Protein 1YKS (pdb70)

Nearest PDB structures (foldseek):
  1yks-assembly1_A  TM=1.002E+00  e=5.772E-90  Yellow fever virus
  5ffm-assembly1_A  TM=1.000E+00  e=1.198E-77  Yellow fever virus 17D
  7wd4-assembly1_A  TM=9.423E-01  e=6.019E-50  Ilheus virus
  2v6i-assembly1_A  TM=9.329E-01  e=1.476E-49  Kokobera virus
  7oj4-assembly1_A  TM=9.243E-01  e=2.155E-46  Tick-borne encephalitis virus

Radius of gyration: 22.58 Å; Cα contacts (8 Å, |Δi|>4): 886; chains: 1; bounding box: 54×51×56 Å

InterPro domains:
  IPR000069 Envelope glycoprotein M, flavivirus [PF01004] (212-285)
  IPR000208 RNA-directed RNA polymerase, fingers/palm subdomains, flavivirus [PF00972] (2758-3210)
  IPR000336 Flavivirus/Alphavirus glycoprotein, immunoglobulin-like domain superfamily [G3DSA:2.60.40.350] (578-683)
  IPR000404 Flavivirus non-structural protein NS4A [PF01350] (2111-2254)
  IPR000487 Non-structural protein NS2B, flavivirus [PF01002] (1358-1484)
  IPR000487 Non-structural protein NS2B, flavivirus [PS51527] (1355-1484)
  IPR000752 Flavivirus non-structural protein NS2A [PF01005] (1139-1323)
  IPR001122 Capsid protein C, flavivirus [PF01003] (5-118)
  IPR001157 Non-structural protein NS1, flavivirus [PF00948] (780-1133)
  IPR001528 Flavivirus non-structural protein NS4B [PF01349] (2257-2500)
  IPR001650 Helicase, C-terminal domain-like [PS51194] (1820-1997)
  IPR001650 Helicase, C-terminal domain-like [SM00490] (1858-1953)
  IPR001850 Non-structural protein NS3, peptidase S7, flavivirus [PF00949] (1503-1655)
  IPR001850 Non-structural protein NS3, peptidase S7, flavivirus [PS51528] (1485-1665)
  IPR002535 Flavivirus polyprotein propeptide [PF01570] (126-209)
  IPR002877 Ribosomal RNA methyltransferase, FtsJ domain [PF01728] (2561-2730)
  IPR007094 RNA-directed RNA polymerase, catalytic domain [PS50507] (3035-3187)
  IPR009003 Peptidase S1, PA clan [SSF50494] (1497-1656)
  IPR011492 Non-structural protein NS3-like, DEAD-box helicase, flavivirus [PF07652] (1673-1818)
  IPR011998 Envelope glycoprotein E, central and dimerisation domain, flavivirus [PF00869] (287-579)

GO terms:
  GO:0019031 viral envelope (C, IMP)
  GO:0044167 host cell endoplasmic reticulum membrane (C, EXP)
  GO:0055036 virion membrane (C, EXP)
  GO:0017111 ribonucleoside triphosphate phosphatase activity (F, EXP)
  GO:0034062 5'-3' RNA polymerase activity (F, EXP)
  GO:0039502 symbiont-mediated suppression of host type I interferon-mediated signaling pathway (P, IDA)
  GO:0004482 mRNA 5'-cap (guanine-N7-)-methyltransferase activity (F, IDA)
  GO:0004483 methyltransferase cap1 activity (F, IDA)
  GO:0140533 symbiont-mediated suppression of host RNAi-mediated antiviral immune response (P, IDA)
  GO:0046762 viral budding from endoplasmic reticulum membrane (P, IDA)
  GO:0046813 receptor-mediated virion attachment to host cell (P, IDA)

Secondary structure (DSSP, 8-state):
--TTSTT-EEEE-PPTTSSIIIIIHHHHHHHHHHTT--EEEEESSHHHHHHHHHHTTTS-EEEESS-------SS--EEEEEHHHHHHHHTSSS-----SEEEETTTT--SHHHHHHHHHHHHHHHTTS-EEEEE-SS-TT---SS---SS-EEEEE----SS--SSS-HHHHH--S-EEEE-S-HHHHHHHHHHHHHTT--EEE--SSS-----SEEEESSSTT--TT---SEEEE--EEEEEEEETTTTEEEEEEEEEPPHHHHHHHHTTSS--TT---EEEEE-SPP----TTBHHHHHHHHHHTTS--GGG---PPSTTHHHHSSS-TTTT---HHHHHHHHHHHHTT---HHHHHHHHHTT--TT--GGGS-S-GGG--B-TTSPBPEEE-TTS-EEE---SSEEGGGSSSHHHHHHHHHHHTTT-

Foldseek 3Di:
DCLWAFLAEAEAQDQPLPCCLLPVVLVVLVVCLVVLAQEEEEEAAPQVLVVNVVSNVVQQEAEDEDADDDDDGDSHSYYYYYLVRLLLVLLAPDDDDQGAEYEYEQQDDLFLSSQLVQQVQNVRSNVRRYRYYYYHNADPPDFALADDHLAAEAEAADDDDLADDDDDDVVPVVDQWQEEEAHADLVSVVRVCVRVVVVVWFEDEDDPDPDQPGTSYYYYNACRNPHSPHRGQEYEYAQFYWAFFADDVRQATDIDDRDGATSVRSNVRSSVHSHDNVDYYRYYYYYDDHDPPCLRGCSLQLSLLSNLSRHDVVSDWTAGPPCSSVSYPDDTNPNYDDNQLSVQLSCCVPPLVDDNSVSSVCSVVVHHNQQLQQQAPADPVQFAAAPVGDFDWAQAVVGDTGTRRHNGYYCQCRVHPVSVVSVRCSNNRRD

Solvent-accessible surface area: 20456 Å² total; per-residue (Å²): 155,116,50,20,130,88,30,79,59,31,54,25,100,63,66,18,46,41,24,17,28,74,166,38,0,24,122,13,0,29,50,0,13,177,146,137,33,71,0,0,0,0,0,16,22,172,46,13,9,68,30,0,88,126,28,4,156,85,52,57,20,94,38,23,49,157,38,8,85,73,136,51,77,64,116,47,8,2,10,0,0,17,3,40,16,0,2,53,28,9,0,50,37,69,178,57,12,89,0,32,0,0,0,0,1,31,0,22,28,66,58,28,13,0,0,0,0,1,0,6,0,9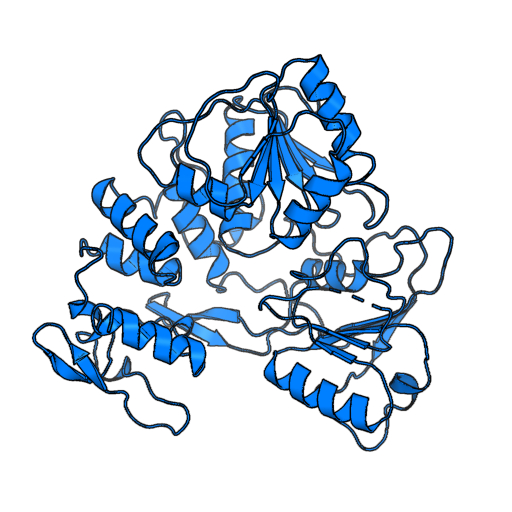,11,6,1,137,42,96,18,0,0,0,0,0,0,0,21,8,21,30,55,56,70,76,38,76,29,148,30,38,2,128,28,88,58,43,130,39,103,26,18,60,122,47,67,150,104,61,39,119,75,0,51,70,33,150,62,30,0,0,0,0,0,19,29,57,198,21,0,76,76,0,0,51,33,4,122,182,54,66,26,54,13,62,26,21,49,170,150,124,175,167,200,163,18,48,3,16,0,0,36,60,22,24,44,10,9,82,122,38,61,11,50,1,0,0,0,15,1,18,13,88,64,33,6,22,31,80,160,38,153,54,0,3,57,99,34,78,48,121,5,13,3,20,34,0,2,12,12,15,8,14,2,0,56,50,89,139,82,96,34,1,0,0,29,28,32,63,65,27,35,76,120,17,46,87,13,0,22,9,13,3,0,8,0,5,7,7,1,4,50,13,158,77,39,110,71,8,50,7,29,58,64,6,30,102,32,19,86,34,71,72,16,105,14,81,4,147,73,72,16,18,124,10,0,46,65,0,15,89,73,20,128,12,25,16,4,0,0,23,29,0,1,97,46,46,38,108,30,126,36,12,116,2,0,26,106,12,65,114,144,38,46,13,99,52,143,89,53,102,50,13,124,6,128,9,74,91,25,58,160,97,30,0,55,4,92,39,17,3,56,54,10,32,62,78,110,83,25,8,52,107,5,41,88,10,1,46,30,135,249

Structure (mmCIF, N/CA/C/O backbone):
data_1YKS
#
_entry.id   1YKS
#
_cell.length_a   55.018
_cell.length_b   43.801
_cell.length_c   93.069
_cell.angle_alpha   90.00
_cell.angle_beta   104.00
_cell.angle_gamma   90.00
#
_symmetry.space_group_name_H-M   'P 1 21 1'
#
loop_
_entity.id
_entity.type
_entity.pdbx_description
1 polymer 'Genome polyprotein [contains: Flavivirin protease NS3 catalytic subunit]'
2 water water
#
loop_
_atom_site.group_PDB
_atom_site.id
_atom_site.type_symbol
_atom_site.label_atom_id
_atom_site.label_alt_id
_atom_site.label_comp_id
_atom_site.label_asym_id
_atom_site.label_entity_id
_atom_site.label_seq_id
_atom_site.pdbx_PDB_ins_code
_atom_site.Cartn_x
_atom_site.Cartn_y
_atom_site.Cartn_z
_atom_site.occupancy
_atom_site.B_iso_or_equiv
_atom_site.auth_seq_id
_atom_site.auth_comp_id
_atom_site.auth_asym_id
_atom_site.auth_atom_id
_atom_site.pdbx_PDB_model_num
ATOM 1 N N . SER A 1 2 ? 22.076 -18.326 -7.838 1.00 34.05 185 SER A N 1
ATOM 2 C CA . SER A 1 2 ? 23.041 -17.188 -7.951 1.00 32.75 185 SER A CA 1
ATOM 3 C C . SER A 1 2 ? 22.349 -15.881 -8.364 1.00 31.54 185 SER A C 1
ATOM 4 O O . SER A 1 2 ? 22.999 -14.971 -8.887 1.00 32.04 185 SER A O 1
ATOM 7 N N . HIS A 1 3 ? 21.035 -15.807 -8.149 1.00 28.72 186 HIS A N 1
ATOM 8 C CA . HIS A 1 3 ? 20.276 -14.577 -8.391 1.00 26.83 186 HIS A CA 1
ATOM 9 C C . HIS A 1 3 ? 19.536 -14.175 -7.108 1.00 24.06 186 HIS A C 1
ATOM 10 O O . HIS A 1 3 ? 18.466 -13.567 -7.149 1.00 23.07 186 HIS A O 1
ATOM 17 N N . MET A 1 4 ? 20.134 -14.551 -5.979 1.00 20.57 187 MET A N 1
ATOM 18 C CA . MET A 1 4 ? 19.694 -14.226 -4.623 1.00 20.67 187 MET A CA 1
ATOM 19 C C . MET A 1 4 ? 19.310 -12.741 -4.418 1.00 18.36 187 MET A C 1
ATOM 20 O O . MET A 1 4 ? 18.528 -12.413 -3.517 1.00 15.69 187 MET A O 1
ATOM 25 N N . LEU A 1 5 ? 19.921 -11.849 -5.200 1.00 16.66 188 LEU A N 1
ATOM 26 C CA . LEU A 1 5 ? 19.706 -10.395 -5.048 1.00 16.17 188 LEU A CA 1
ATOM 27 C C . LEU A 1 5 ? 18.790 -9.809 -6.141 1.00 16.25 188 LEU A C 1
ATOM 28 O O . LEU A 1 5 ? 18.625 -8.584 -6.275 1.00 16.25 188 LEU A O 1
ATOM 33 N N . LYS A 1 6 ? 18.184 -10.689 -6.924 1.00 16.55 189 LYS A N 1
ATOM 34 C CA . LYS A 1 6 ? 17.292 -10.237 -7.982 1.00 17.02 189 LYS A CA 1
ATOM 35 C C . LYS A 1 6 ? 15.888 -9.997 -7.439 1.00 14.86 189 LYS A C 1
ATOM 36 O O . LYS A 1 6 ? 15.377 -10.804 -6.706 1.00 14.76 189 LYS A O 1
ATOM 42 N N . LYS A 1 7 ? 15.274 -8.884 -7.814 1.00 15.11 190 LYS A N 1
ATOM 43 C CA . LYS A 1 7 ? 13.936 -8.578 -7.341 1.00 15.52 190 LYS A CA 1
ATOM 44 C C . LYS A 1 7 ? 13.023 -9.728 -7.694 1.00 14.41 190 LYS A C 1
ATOM 45 O O . LYS A 1 7 ? 13.101 -10.280 -8.796 1.00 15.13 190 LYS A O 1
ATOM 51 N N . GLY A 1 8 ? 12.156 -10.083 -6.757 1.00 15.10 191 GLY A N 1
ATOM 52 C CA . GLY A 1 8 ? 11.218 -11.170 -6.959 1.00 16.58 191 GLY A CA 1
ATOM 53 C C . GLY A 1 8 ? 11.665 -12.516 -6.429 1.00 16.95 191 GLY A C 1
ATOM 54 O O . GLY A 1 8 ? 10.847 -13.438 -6.351 1.00 18.53 191 GLY A O 1
ATOM 55 N N . MET A 1 9 ? 12.948 -12.639 -6.075 1.00 16.76 192 MET A N 1
ATOM 56 C CA . MET A 1 9 ? 13.484 -13.888 -5.545 1.00 16.08 192 MET A CA 1
ATOM 57 C C . MET A 1 9 ? 13.301 -13.956 -4.055 1.00 16.93 192 MET A C 1
ATOM 58 O O . MET A 1 9 ? 13.435 -12.933 -3.359 1.00 17.04 192 MET A O 1
ATOM 63 N N . THR A 1 10 ? 12.972 -15.149 -3.562 1.00 16.26 193 THR A N 1
ATOM 64 C CA . THR A 1 10 ? 12.947 -15.419 -2.124 1.00 18.07 193 THR A CA 1
ATOM 65 C C . THR A 1 10 ? 13.857 -16.582 -1.872 1.00 18.20 193 THR A C 1
ATOM 66 O O . THR A 1 10 ? 13.697 -17.623 -2.527 1.00 17.36 193 THR A O 1
ATOM 70 N N . THR A 1 11 ? 14.802 -16.408 -0.947 1.00 15.32 194 THR A N 1
ATOM 71 C CA . THR A 1 11 ? 15.841 -17.427 -0.718 1.00 16.31 194 THR A CA 1
ATOM 72 C C . THR A 1 11 ? 15.986 -17.711 0.769 1.00 16.54 194 THR A C 1
ATOM 73 O O . THR A 1 11 ? 16.120 -16.785 1.572 1.00 16.30 194 THR A O 1
ATOM 77 N N . VAL A 1 12 ? 15.964 -18.982 1.138 1.00 16.16 195 VAL A N 1
ATOM 78 C CA . VAL A 1 12 ? 16.207 -19.347 2.520 1.00 16.81 195 VAL A CA 1
ATOM 79 C C . VAL A 1 12 ? 17.582 -19.949 2.581 1.00 15.47 195 VAL A C 1
ATOM 80 O O . VAL A 1 12 ? 17.883 -20.906 1.839 1.00 15.76 195 VAL A O 1
ATOM 84 N N . LEU A 1 13 ? 18.418 -19.381 3.435 1.00 12.98 196 LEU A N 1
ATOM 85 C CA . LEU A 1 13 ? 19.793 -19.834 3.589 1.00 13.16 196 LEU A CA 1
ATOM 86 C C . LEU A 1 13 ? 19.939 -20.547 4.919 1.00 14.03 196 LEU A C 1
ATOM 87 O O . LEU A 1 13 ? 19.871 -19.918 5.973 1.00 14.21 196 LEU A O 1
ATOM 92 N N . ASP A 1 14 ? 20.120 -21.856 4.867 1.00 14.01 197 ASP A N 1
ATOM 93 C CA . ASP A 1 14 ? 20.035 -22.641 6.092 1.00 14.64 197 ASP A CA 1
ATOM 94 C C . ASP A 1 14 ? 21.417 -23.033 6.618 1.00 12.83 197 ASP A C 1
ATOM 95 O O . ASP A 1 14 ? 21.702 -24.236 6.820 1.00 13.46 197 ASP A O 1
ATOM 100 N N . PHE A 1 15 ? 22.262 -22.032 6.877 1.00 10.56 198 PHE A N 1
ATOM 101 C CA . PHE A 1 15 ? 23.617 -22.278 7.400 1.00 12.01 198 PHE A CA 1
ATOM 102 C C . PHE A 1 15 ? 23.570 -22.983 8.773 1.00 11.44 198 PHE A C 1
ATOM 103 O O . PHE A 1 15 ? 22.673 -22.728 9.575 1.00 11.59 198 PHE A O 1
ATOM 111 N N . HIS A 1 16 ? 24.542 -23.830 9.061 1.00 10.11 199 HIS A N 1
ATOM 112 C CA . HIS A 1 16 ? 24.656 -24.367 10.419 1.00 10.95 199 HIS A CA 1
ATOM 113 C C . HIS A 1 16 ? 24.853 -23.169 11.359 1.00 13.08 199 HIS A C 1
ATOM 114 O O . HIS A 1 16 ? 25.546 -22.206 11.006 1.00 12.15 199 HIS A O 1
ATOM 121 N N . PRO A 1 17 ? 24.279 -23.219 12.558 1.00 14.43 200 PRO A N 1
ATOM 122 C CA . PRO A 1 17 ? 24.571 -22.172 13.541 1.00 17.97 200 PRO A CA 1
ATOM 123 C C . PRO A 1 17 ? 26.061 -22.152 13.890 1.00 18.84 200 PRO A C 1
ATOM 124 O O . PRO A 1 17 ? 26.722 -23.214 13.956 1.00 16.57 200 PRO A O 1
ATOM 128 N N . GLY A 1 18 ? 26.580 -20.941 14.093 1.00 22.70 201 GLY A N 1
ATOM 129 C CA . GLY A 1 18 ? 27.894 -20.749 14.685 1.00 27.40 201 GLY A CA 1
ATOM 130 C C . GLY A 1 18 ? 29.020 -20.822 13.679 1.00 31.83 201 GLY A C 1
ATOM 131 O O . GLY A 1 18 ? 30.189 -21.019 14.042 1.00 32.13 201 GLY A O 1
ATOM 132 N N . ALA A 1 19 ? 28.662 -20.665 12.406 1.00 34.49 202 ALA A N 1
ATOM 133 C CA . ALA A 1 19 ? 29.630 -20.752 11.319 1.00 37.73 202 ALA A CA 1
ATOM 134 C C . ALA A 1 19 ? 29.682 -19.430 10.550 1.00 39.61 202 ALA A C 1
ATOM 135 O O . ALA A 1 19 ? 29.444 -19.389 9.343 1.00 40.31 202 ALA A O 1
ATOM 137 N N . GLY A 1 20 ? 29.975 -18.353 11.274 1.00 42.00 203 GLY A N 1
ATOM 138 C CA . GLY A 1 20 ? 30.105 -17.025 10.694 1.00 43.82 203 GLY A CA 1
ATOM 139 C C . GLY A 1 20 ? 29.083 -16.660 9.630 1.00 45.60 203 GLY A C 1
ATOM 140 O O . GLY A 1 20 ? 29.436 -16.103 8.590 1.00 45.92 203 GLY A O 1
ATOM 141 N N . LYS A 1 21 ? 27.815 -16.974 9.873 1.00 46.75 204 LYS A N 1
ATOM 142 C CA . LYS A 1 21 ? 26.762 -16.539 8.962 1.00 47.56 204 LYS A CA 1
ATOM 143 C C . LYS A 1 21 ? 26.568 -15.033 9.141 1.00 48.05 204 LYS A C 1
ATOM 144 O O . LYS A 1 21 ? 26.206 -14.312 8.208 1.00 47.54 204 LYS A O 1
ATOM 150 N N . THR A 1 22 ? 26.853 -14.555 10.347 1.00 48.03 205 THR A N 1
ATOM 151 C CA . THR A 1 22 ? 26.672 -13.148 10.642 1.00 47.68 205 THR A CA 1
ATOM 152 C C . THR A 1 22 ? 28.020 -12.439 10.732 1.00 46.79 205 THR A C 1
ATOM 153 O O . THR A 1 22 ? 28.084 -11.215 10.614 1.00 46.85 205 THR A O 1
ATOM 157 N N . ARG A 1 23 ? 29.088 -13.219 10.914 1.00 45.64 206 ARG A N 1
ATOM 158 C CA . ARG A 1 23 ? 30.451 -12.682 10.934 1.00 44.82 206 ARG A CA 1
ATOM 159 C C . ARG A 1 23 ? 31.264 -13.120 9.709 1.00 43.81 206 ARG A C 1
ATOM 160 O O . ARG A 1 23 ? 32.472 -12.847 9.611 1.00 44.26 206 ARG A O 1
ATOM 162 N N . ARG A 1 24 ? 30.605 -13.807 8.779 1.00 41.49 207 ARG A N 1
ATOM 163 C CA . ARG A 1 24 ? 31.232 -14.121 7.495 1.00 38.40 207 ARG A CA 1
ATOM 164 C C . ARG A 1 24 ? 30.287 -13.847 6.315 1.00 34.36 207 ARG A C 1
ATOM 165 O O . ARG A 1 24 ? 30.568 -12.989 5.475 1.00 34.43 207 ARG A O 1
ATOM 173 N N . PHE A 1 25 ? 29.178 -14.571 6.245 1.00 30.49 208 PHE A N 1
ATOM 174 C CA . PHE A 1 25 ? 28.308 -14.434 5.087 1.00 26.93 208 PHE A CA 1
ATOM 175 C C . PHE A 1 25 ? 27.680 -13.046 4.971 1.00 23.73 208 PHE A C 1
ATOM 176 O O . PHE A 1 25 ? 27.739 -12.414 3.921 1.00 20.59 208 PHE A O 1
ATOM 184 N N . LEU A 1 26 ? 27.042 -12.606 6.045 1.00 23.18 209 LEU A N 1
ATOM 185 C CA . LEU A 1 26 ? 26.317 -11.336 6.021 1.00 21.83 209 LEU A CA 1
ATOM 186 C C . LEU A 1 26 ? 27.194 -10.135 5.578 1.00 20.46 209 LEU A C 1
ATOM 187 O O . LEU A 1 26 ? 26.823 -9.396 4.677 1.00 18.13 209 LEU A O 1
ATOM 192 N N . PRO A 1 27 ? 28.370 -9.943 6.172 1.00 18.18 210 PRO A N 1
ATOM 193 C CA . PRO A 1 27 ? 29.279 -8.891 5.708 1.00 18.73 210 PRO A CA 1
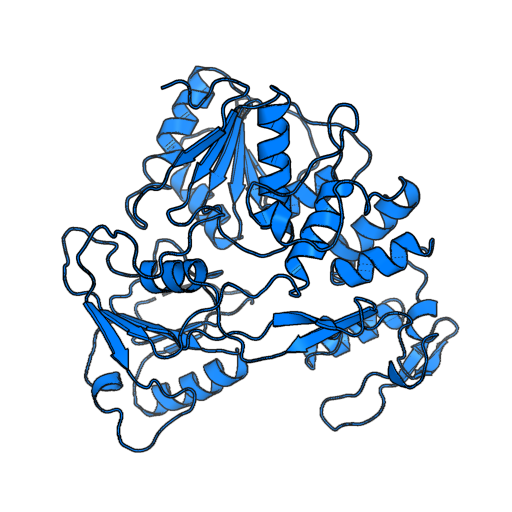ATOM 194 C C . PRO A 1 27 ? 29.584 -8.993 4.204 1.00 18.78 210 PRO A C 1
ATOM 195 O O . PRO A 1 27 ? 29.653 -7.981 3.500 1.00 16.71 210 PRO A O 1
ATOM 199 N N . GLN A 1 28 ? 29.775 -10.215 3.709 1.00 18.34 211 GLN A N 1
ATOM 200 C CA . GLN A 1 28 ? 30.139 -10.380 2.305 1.00 19.39 211 GLN A CA 1
ATOM 201 C C . GLN A 1 28 ? 28.973 -10.116 1.360 1.00 16.97 211 GLN A C 1
ATOM 202 O O . GLN A 1 28 ? 29.147 -9.501 0.307 1.00 16.00 211 GLN A O 1
ATOM 208 N N . ILE A 1 29 ? 27.788 -10.575 1.728 1.00 14.70 212 ILE A N 1
ATOM 209 C CA . ILE A 1 29 ? 26.633 -10.275 0.878 1.00 16.19 212 ILE A CA 1
ATOM 210 C C . ILE A 1 29 ? 26.296 -8.771 0.925 1.00 14.81 212 ILE A C 1
ATOM 211 O O . ILE A 1 29 ? 25.898 -8.195 -0.085 1.00 13.55 212 ILE A O 1
ATOM 216 N N . LEU A 1 30 ? 26.509 -8.138 2.072 1.00 13.29 213 LEU A N 1
ATOM 217 C CA . LEU A 1 30 ? 26.319 -6.683 2.169 1.00 13.43 213 LEU A CA 1
ATOM 218 C C . LEU A 1 30 ? 27.331 -5.918 1.329 1.00 11.76 213 LEU A C 1
ATOM 219 O O . LEU A 1 30 ? 27.009 -4.892 0.747 1.00 10.43 213 LEU A O 1
ATOM 224 N N . ALA A 1 31 ? 28.569 -6.406 1.256 1.00 10.83 214 ALA A N 1
ATOM 225 C CA . ALA A 1 31 ? 29.533 -5.748 0.394 1.00 11.28 214 ALA A CA 1
ATOM 226 C C . ALA A 1 31 ? 29.060 -5.840 -1.056 1.00 10.60 214 ALA A C 1
ATOM 227 O O . ALA A 1 31 ? 29.256 -4.899 -1.834 1.00 9.37 214 ALA A O 1
ATOM 229 N N . GLU A 1 32 ? 28.487 -6.983 -1.438 1.00 9.57 215 GLU A N 1
ATOM 230 C CA . GLU A 1 32 ? 27.999 -7.113 -2.802 1.00 10.43 215 GLU A CA 1
ATOM 231 C C . GLU A 1 32 ? 26.826 -6.150 -3.047 1.00 10.45 215 GLU A C 1
ATOM 232 O O . GLU A 1 32 ? 26.746 -5.544 -4.112 1.00 9.98 215 GLU A O 1
ATOM 238 N N . CYS A 1 33 ? 25.935 -6.007 -2.062 1.00 10.30 216 CYS A N 1
ATOM 239 C CA . CYS A 1 33 ? 24.788 -5.091 -2.219 1.00 10.97 216 CYS A CA 1
ATOM 240 C C . CYS A 1 33 ? 25.318 -3.681 -2.404 1.00 10.52 216 CYS A C 1
ATOM 241 O O . CYS A 1 33 ? 24.828 -2.927 -3.242 1.00 10.11 216 CYS A O 1
ATOM 244 N N . ALA A 1 34 ? 26.339 -3.338 -1.625 1.00 10.04 217 ALA A N 1
ATOM 245 C CA . ALA A 1 34 ? 26.988 -2.029 -1.770 1.00 8.68 217 ALA A CA 1
ATOM 246 C C . ALA A 1 34 ? 27.619 -1.835 -3.147 1.00 9.27 217 ALA A C 1
ATOM 247 O O . ALA A 1 34 ? 27.496 -0.761 -3.737 1.00 10.01 217 ALA A O 1
ATOM 249 N N . ARG A 1 35 ? 28.294 -2.860 -3.676 1.00 7.69 218 ARG A N 1
ATOM 250 C CA . ARG A 1 35 ? 28.928 -2.742 -4.996 1.00 6.99 218 ARG A CA 1
ATOM 251 C C . ARG A 1 35 ? 27.887 -2.570 -6.101 1.00 7.38 218 ARG A C 1
ATOM 252 O O . ARG A 1 35 ? 28.161 -1.942 -7.128 1.00 8.04 218 ARG A O 1
ATOM 260 N N . ARG A 1 36 ? 26.690 -3.132 -5.883 1.00 9.21 219 ARG A N 1
ATOM 261 C CA . ARG A 1 36 ? 25.612 -3.032 -6.861 1.00 10.73 219 ARG A CA 1
ATOM 262 C C . ARG A 1 36 ? 24.734 -1.803 -6.616 1.00 11.70 219 ARG A C 1
ATOM 263 O O . ARG A 1 36 ? 23.782 -1.558 -7.371 1.00 12.55 219 ARG A O 1
ATOM 271 N N . ARG A 1 37 ? 25.027 -1.079 -5.538 1.00 10.74 220 ARG A N 1
ATOM 272 C CA . ARG A 1 37 ? 24.237 0.064 -5.100 1.00 13.28 220 ARG A CA 1
ATOM 273 C C . ARG A 1 37 ? 22.762 -0.284 -4.855 1.00 13.17 220 ARG A C 1
ATOM 274 O O . ARG A 1 37 ? 21.873 0.476 -5.204 1.00 13.49 220 ARG A O 1
ATOM 282 N N . LEU A 1 38 ? 22.512 -1.437 -4.257 1.00 12.33 221 LEU A N 1
ATOM 283 C CA . LEU A 1 38 ? 21.146 -1.872 -3.982 1.00 13.02 221 LEU A CA 1
ATOM 284 C C . LEU A 1 38 ? 20.705 -1.380 -2.602 1.00 13.73 221 LEU A C 1
ATOM 285 O O . LEU A 1 38 ? 21.385 -1.618 -1.602 1.00 13.07 221 LEU A O 1
ATOM 290 N N . ARG A 1 39 ? 19.589 -0.662 -2.541 1.00 14.15 222 ARG A N 1
ATOM 291 C CA . ARG A 1 39 ? 19.056 -0.253 -1.235 1.00 15.91 222 ARG A CA 1
ATOM 292 C C . ARG A 1 39 ? 18.686 -1.501 -0.441 1.00 14.38 222 ARG A C 1
ATOM 293 O O . ARG A 1 39 ? 17.837 -2.266 -0.866 1.00 13.37 222 ARG A O 1
ATOM 301 N N . THR A 1 40 ? 19.291 -1.656 0.733 1.00 12.58 223 THR A N 1
ATOM 302 C CA . THR A 1 40 ? 19.251 -2.915 1.456 1.00 12.68 223 THR A CA 1
ATOM 303 C C . THR A 1 40 ? 18.793 -2.708 2.913 1.00 12.60 223 THR A C 1
ATOM 304 O O . THR A 1 40 ? 19.252 -1.781 3.594 1.00 11.53 223 THR A O 1
ATOM 308 N N . LEU A 1 41 ? 17.913 -3.595 3.370 1.00 11.67 224 LEU A N 1
ATOM 309 C CA . LEU A 1 41 ? 17.484 -3.621 4.761 1.00 11.23 224 LEU A CA 1
ATOM 310 C C . LEU A 1 41 ? 17.911 -4.915 5.429 1.00 12.94 224 LEU A C 1
ATOM 311 O O . LEU A 1 41 ? 17.618 -5.989 4.914 1.00 14.26 224 LEU A O 1
ATOM 316 N N . VAL A 1 42 ? 18.553 -4.804 6.595 1.00 12.87 225 VAL A N 1
ATOM 317 C CA . VAL A 1 42 ? 18.951 -5.979 7.366 1.00 12.12 225 VAL A CA 1
ATOM 318 C C . VAL A 1 42 ? 18.135 -5.962 8.642 1.00 12.42 225 VAL A C 1
ATOM 319 O O . VAL A 1 42 ? 18.136 -4.968 9.364 1.00 13.97 225 VAL A O 1
ATOM 323 N N . LEU A 1 43 ? 17.449 -7.062 8.940 1.00 11.93 226 LEU A N 1
ATOM 324 C CA . LEU A 1 43 ? 16.566 -7.094 10.097 1.00 13.43 226 LEU A CA 1
ATOM 325 C C . LEU A 1 43 ? 17.048 -8.093 11.152 1.00 13.29 226 LEU A C 1
ATOM 326 O O . LEU A 1 43 ? 17.417 -9.218 10.827 1.00 14.25 226 LEU A O 1
ATOM 331 N N . ALA A 1 44 ? 17.028 -7.650 12.410 1.00 13.36 227 ALA A N 1
ATOM 332 C CA . ALA A 1 44 ? 17.392 -8.481 13.571 1.00 13.65 227 ALA A CA 1
ATOM 333 C C . ALA A 1 44 ? 16.161 -8.717 14.450 1.00 14.43 227 ALA A C 1
ATOM 334 O O . ALA A 1 44 ? 15.317 -7.840 14.588 1.00 14.80 227 ALA A O 1
ATOM 336 N N . PRO A 1 45 ? 16.056 -9.903 15.036 1.00 14.49 228 PRO A N 1
ATOM 337 C CA . PRO A 1 45 ? 14.927 -10.186 15.949 1.00 15.89 228 PRO A CA 1
ATOM 338 C C . PRO A 1 45 ? 15.075 -9.596 17.333 1.00 16.82 228 PRO A C 1
ATOM 339 O O . PRO A 1 45 ? 14.074 -9.462 18.046 1.00 17.21 228 PRO A O 1
ATOM 343 N N . THR A 1 46 ? 16.301 -9.299 17.750 1.00 16.53 229 THR A N 1
ATOM 344 C CA . THR A 1 46 ? 16.543 -8.901 19.146 1.00 14.95 229 THR A CA 1
ATOM 345 C C . THR A 1 46 ? 17.614 -7.849 19.191 1.00 16.09 229 THR A C 1
ATOM 346 O O . THR A 1 46 ? 18.414 -7.729 18.259 1.00 15.14 229 THR A O 1
ATOM 350 N N . ARG A 1 47 ? 17.677 -7.119 20.296 1.00 17.55 230 ARG A N 1
ATOM 351 C CA . ARG A 1 47 ? 18.778 -6.163 20.500 1.00 17.42 230 ARG A CA 1
ATOM 352 C C . ARG A 1 47 ? 20.149 -6.842 20.555 1.00 16.12 230 ARG A C 1
ATOM 353 O O . ARG A 1 47 ? 21.155 -6.279 20.136 1.00 15.39 230 ARG A O 1
ATOM 361 N N . VAL A 1 48 ? 20.195 -8.042 21.113 1.00 13.84 231 VAL A N 1
ATOM 362 C CA . VAL A 1 48 ? 21.431 -8.807 21.174 1.00 15.62 231 VAL A CA 1
ATOM 363 C C . VAL A 1 48 ? 22.025 -9.038 19.781 1.00 14.35 231 VAL A C 1
ATOM 364 O O . VAL A 1 48 ? 23.191 -8.714 19.523 1.00 12.99 231 VAL A O 1
ATOM 368 N N . VAL A 1 49 ? 21.207 -9.550 18.870 1.00 12.50 232 VAL A N 1
ATOM 369 C CA . VAL A 1 49 ? 21.589 -9.718 17.469 1.00 13.47 232 VAL A CA 1
ATOM 370 C C . VAL A 1 49 ? 21.956 -8.391 16.798 1.00 14.29 232 VAL A C 1
ATOM 371 O O . VAL A 1 49 ? 22.967 -8.298 16.114 1.00 15.31 232 VAL A O 1
ATOM 375 N N . LEU A 1 50 ? 21.154 -7.350 16.998 1.00 14.35 233 LEU A N 1
ATOM 376 C CA . LEU A 1 50 ? 21.488 -6.067 16.365 1.00 13.68 233 LEU A CA 1
ATOM 377 C C . LEU A 1 50 ? 22.843 -5.571 16.873 1.00 14.00 233 LEU A C 1
ATOM 378 O O . LEU A 1 50 ? 23.640 -5.042 16.101 1.00 12.67 233 LEU A O 1
ATOM 383 N N . SER A 1 51 ? 23.110 -5.733 18.172 1.00 15.86 234 SER A N 1
ATOM 384 C CA . SER A 1 51 ? 24.382 -5.305 18.729 1.00 17.05 234 SER A CA 1
ATOM 385 C C . SER A 1 51 ? 25.552 -6.063 18.137 1.00 17.32 234 SER A C 1
ATOM 386 O O . SER A 1 51 ? 26.570 -5.466 17.803 1.00 15.48 234 SER A O 1
ATOM 389 N N . GLU A 1 52 ? 25.398 -7.378 18.010 1.00 16.56 235 GLU A N 1
ATOM 390 C CA . GLU A 1 52 ? 26.350 -8.201 17.280 1.00 16.64 235 GLU A CA 1
ATOM 391 C C . GLU A 1 52 ? 26.569 -7.745 15.837 1.00 16.66 235 GLU A C 1
ATOM 392 O O . GLU A 1 52 ? 27.710 -7.736 15.342 1.00 16.68 235 GLU A O 1
ATOM 398 N N . MET A 1 53 ? 25.504 -7.364 15.154 1.00 14.27 236 MET A N 1
ATOM 399 C CA . MET A 1 53 ? 25.670 -6.841 13.801 1.00 15.94 236 MET A CA 1
ATOM 400 C C . MET A 1 53 ? 26.545 -5.569 13.784 1.00 16.65 236 MET A C 1
ATOM 401 O O . MET A 1 53 ? 27.298 -5.347 12.829 1.00 15.06 236 MET A O 1
ATOM 406 N N . LYS A 1 54 ? 26.398 -4.718 14.792 1.00 17.14 237 LYS A N 1
ATOM 407 C CA . LYS A 1 54 ? 27.225 -3.509 14.852 1.00 20.58 237 LYS A CA 1
ATOM 408 C C . LYS A 1 54 ? 28.688 -3.900 14.835 1.00 21.31 237 LYS A C 1
ATOM 409 O O . LYS A 1 54 ? 29.494 -3.285 14.133 1.00 22.45 237 LYS A O 1
ATOM 415 N N . GLU A 1 55 ? 29.038 -4.915 15.621 1.00 21.21 238 GLU A N 1
ATOM 416 C CA . GLU A 1 55 ? 30.420 -5.399 15.648 1.00 22.33 238 GLU A CA 1
ATOM 417 C C . GLU A 1 55 ? 30.867 -6.088 14.333 1.00 21.89 238 GLU A C 1
ATOM 418 O O . GLU A 1 55 ? 31.947 -5.808 13.824 1.00 20.99 238 GLU A O 1
ATOM 424 N N . ALA A 1 56 ? 30.023 -6.935 13.757 1.00 21.13 239 ALA A N 1
ATOM 425 C CA . ALA A 1 56 ? 30.382 -7.621 12.511 1.00 22.25 239 ALA A CA 1
ATOM 426 C C . ALA A 1 56 ? 30.495 -6.698 11.280 1.00 23.05 239 ALA A C 1
ATOM 427 O O . ALA A 1 56 ? 31.309 -6.942 10.382 1.00 21.71 239 ALA A O 1
ATOM 429 N N . PHE A 1 57 ? 29.660 -5.664 11.213 1.00 23.25 240 PHE A N 1
ATOM 430 C CA . PHE A 1 57 ? 29.640 -4.810 10.034 1.00 24.09 240 PHE A CA 1
ATOM 431 C C . PHE A 1 57 ? 30.675 -3.702 10.085 1.00 26.85 240 PHE A C 1
ATOM 432 O O . PHE A 1 57 ? 30.668 -2.829 9.223 1.00 27.29 240 PHE A O 1
ATOM 440 N N . HIS A 1 58 ? 31.545 -3.701 11.090 1.00 29.85 241 HIS A N 1
ATOM 441 C CA . HIS A 1 58 ? 32.558 -2.648 11.151 1.00 33.13 241 HIS A CA 1
ATOM 442 C C . HIS A 1 58 ? 33.353 -2.653 9.851 1.00 33.34 241 HIS A C 1
ATOM 443 O O . HIS A 1 58 ? 33.821 -3.697 9.402 1.00 33.89 241 HIS A O 1
ATOM 450 N N . GLY A 1 59 ? 33.469 -1.482 9.237 1.00 34.06 242 GLY A N 1
ATOM 451 C CA . GLY A 1 59 ? 34.058 -1.368 7.914 1.00 34.29 242 GLY A CA 1
ATOM 452 C C . GLY A 1 59 ? 33.005 -1.006 6.877 1.00 33.92 242 GLY A C 1
ATOM 453 O O . GLY A 1 59 ? 33.212 -0.107 6.049 1.00 34.13 242 GLY A O 1
ATOM 454 N N . LEU A 1 60 ? 31.866 -1.692 6.935 1.00 32.67 243 LEU A N 1
ATOM 455 C CA . LEU A 1 60 ? 30.801 -1.469 5.976 1.00 31.04 243 LEU A CA 1
ATOM 456 C C . LEU A 1 60 ? 30.111 -0.154 6.303 1.00 29.32 243 LEU A C 1
ATOM 457 O O . LEU A 1 60 ? 30.240 0.366 7.403 1.00 30.04 243 LEU A O 1
ATOM 462 N N . ASP A 1 61 ? 29.390 0.399 5.342 1.00 26.42 244 ASP A N 1
ATOM 463 C CA . ASP A 1 61 ? 28.658 1.619 5.626 1.00 23.15 244 ASP A CA 1
ATOM 464 C C . ASP A 1 61 ? 27.182 1.315 5.843 1.00 18.85 244 ASP A C 1
ATOM 465 O O . ASP A 1 61 ? 26.391 1.349 4.924 1.00 18.10 244 ASP A O 1
ATOM 470 N N . VAL A 1 62 ? 26.840 1.008 7.081 1.00 16.08 245 VAL A N 1
ATOM 471 C CA . VAL A 1 62 ? 25.485 0.559 7.422 1.00 13.95 245 VAL A CA 1
ATOM 472 C C . VAL A 1 62 ? 24.909 1.554 8.426 1.00 15.00 245 VAL A C 1
ATOM 473 O O . VAL A 1 62 ? 25.571 1.935 9.385 1.00 14.39 245 VAL A O 1
ATOM 477 N N . LYS A 1 63 ? 23.679 1.993 8.199 1.00 13.69 246 LYS A N 1
ATOM 478 C CA . LYS A 1 63 ? 23.053 2.919 9.135 1.00 13.65 246 LYS A CA 1
ATOM 479 C C . LYS A 1 63 ? 22.261 2.060 10.087 1.00 12.45 246 LYS A C 1
ATOM 480 O O . LYS A 1 63 ? 21.346 1.359 9.658 1.00 11.81 246 LYS A O 1
ATOM 486 N N . PHE A 1 64 ? 22.612 2.102 11.364 1.00 11.33 247 PHE A N 1
ATOM 487 C CA . PHE A 1 64 ? 21.828 1.412 12.379 1.00 13.21 247 PHE A CA 1
ATOM 488 C C . PHE A 1 64 ? 20.737 2.323 12.926 1.00 13.13 247 PHE A C 1
ATOM 489 O O . PHE A 1 64 ? 20.964 3.501 13.194 1.00 12.65 247 PHE A O 1
ATOM 497 N N . HIS A 1 65 ? 19.557 1.755 13.086 1.00 12.07 248 HIS A N 1
ATOM 498 C CA . HIS A 1 65 ? 18.455 2.484 13.704 1.00 13.40 248 HIS A CA 1
ATOM 499 C C . HIS A 1 65 ? 18.115 1.761 14.978 1.00 11.58 248 HIS A C 1
ATOM 500 O O . HIS A 1 65 ? 17.303 0.858 14.962 1.00 12.27 248 HIS A O 1
ATOM 507 N N . THR A 1 66 ? 18.724 2.151 16.088 1.00 13.40 249 THR A N 1
ATOM 508 C CA . THR A 1 66 ? 18.539 1.374 17.326 1.00 14.07 249 THR A CA 1
ATOM 509 C C . THR A 1 66 ? 17.353 1.885 18.139 1.00 14.62 249 THR A C 1
ATOM 510 O O . THR A 1 66 ? 16.789 1.155 18.945 1.00 14.63 249 THR A O 1
ATOM 514 N N . GLN A 1 67 ? 16.960 3.129 17.898 1.00 14.19 250 GLN A N 1
ATOM 515 C CA . GLN A 1 67 ? 15.900 3.766 18.697 1.00 15.61 250 GLN A CA 1
ATOM 516 C C . GLN A 1 67 ? 14.567 3.838 17.947 1.00 16.78 250 GLN A C 1
ATOM 517 O O . GLN A 1 67 ? 13.501 3.579 18.503 1.00 17.89 250 GLN A O 1
ATOM 523 N N . ALA A 1 68 ? 14.640 4.216 16.675 1.00 16.28 251 ALA A N 1
ATOM 524 C CA . ALA A 1 68 ? 13.473 4.474 15.869 1.00 15.88 251 ALA A CA 1
ATOM 525 C C . ALA A 1 68 ? 13.963 4.561 14.440 1.00 17.60 251 ALA A C 1
ATOM 526 O O . ALA A 1 68 ? 15.111 4.906 14.203 1.00 17.86 251 ALA A O 1
ATOM 528 N N . PHE A 1 69 ? 13.087 4.282 13.486 1.00 18.55 252 PHE A N 1
ATOM 529 C CA . PHE A 1 69 ? 13.417 4.512 12.091 1.00 21.24 252 PHE A CA 1
ATOM 530 C C . PHE A 1 69 ? 12.531 5.658 11.605 1.00 23.37 252 PHE A C 1
ATOM 531 O O . PHE A 1 69 ? 11.353 5.467 11.365 1.00 22.28 252 PHE A O 1
ATOM 539 N N . SER A 1 70 ? 13.077 6.856 11.487 1.00 27.47 253 SER A N 1
ATOM 540 C CA . SER A 1 70 ? 12.211 8.001 11.183 1.00 33.34 253 SER A CA 1
ATOM 541 C C . SER A 1 70 ? 12.758 9.029 10.192 1.00 35.55 253 SER A C 1
ATOM 542 O O . SER A 1 70 ? 12.385 10.195 10.253 1.00 35.65 253 SER A O 1
ATOM 545 N N . ALA A 1 71 ? 13.605 8.586 9.262 1.00 39.24 254 ALA A N 1
ATOM 546 C CA . ALA A 1 71 ? 14.042 9.443 8.157 1.00 42.94 254 ALA A CA 1
ATOM 547 C C . ALA A 1 71 ? 14.509 8.648 6.950 1.00 45.49 254 ALA A C 1
ATOM 548 O O . ALA A 1 71 ? 14.890 7.480 7.069 1.00 46.45 254 ALA A O 1
ATOM 550 N N . HIS A 1 72 ? 14.490 9.308 5.793 1.00 48.18 255 HIS A N 1
ATOM 551 C CA . HIS A 1 72 ? 14.955 8.727 4.532 1.0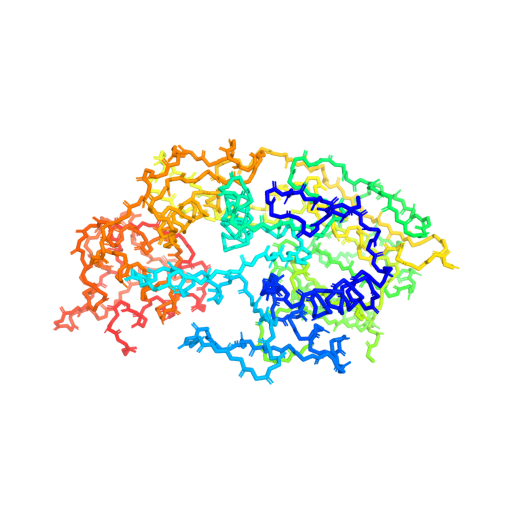0 50.15 255 HIS A CA 1
ATOM 552 C C . HIS A 1 72 ? 16.206 9.451 4.028 1.00 50.64 255 HIS A C 1
ATOM 553 O O . HIS A 1 72 ? 16.262 10.679 4.021 1.00 51.08 255 HIS A O 1
ATOM 560 N N . GLY A 1 73 ? 17.214 8.686 3.618 1.00 50.99 256 GLY A N 1
ATOM 561 C CA . GLY A 1 73 ? 18.423 9.279 3.081 1.00 51.59 256 GLY A CA 1
ATOM 562 C C . GLY A 1 73 ? 19.600 8.326 2.998 1.00 51.84 256 GLY A C 1
ATOM 563 O O . GLY A 1 73 ? 19.429 7.102 3.022 1.00 51.72 256 GLY A O 1
ATOM 564 N N . SER A 1 74 ? 20.799 8.899 2.888 1.00 51.92 257 SER A N 1
ATOM 565 C CA . SER A 1 74 ? 22.033 8.119 2.830 1.00 51.80 257 SER A CA 1
ATOM 566 C C . SER A 1 74 ? 23.278 9.007 2.912 1.00 51.27 257 SER A C 1
ATOM 567 O O . SER A 1 74 ? 23.323 9.965 3.687 1.00 51.83 257 SER A O 1
ATOM 570 N N . GLY A 1 75 ? 24.280 8.682 2.101 1.00 50.41 258 GLY A N 1
ATOM 571 C CA . GLY A 1 75 ? 25.587 9.319 2.163 1.00 49.61 258 GLY A CA 1
ATOM 572 C C . GLY A 1 75 ? 26.607 8.202 2.149 1.00 48.61 258 GLY A C 1
ATOM 573 O O . GLY A 1 75 ? 27.583 8.210 2.902 1.00 48.51 258 GLY A O 1
ATOM 574 N N . ARG A 1 76 ? 26.343 7.238 1.267 1.00 47.93 259 ARG A N 1
ATOM 575 C CA . ARG A 1 76 ? 26.996 5.921 1.225 1.00 46.35 259 ARG A CA 1
ATOM 576 C C . ARG A 1 76 ? 26.239 4.875 2.044 1.00 44.54 259 ARG A C 1
ATOM 577 O O . ARG A 1 76 ? 26.499 3.675 1.918 1.00 43.83 259 ARG A O 1
ATOM 585 N N . GLU A 1 77 ? 25.297 5.318 2.876 1.00 41.83 260 GLU A N 1
ATOM 586 C CA . GLU A 1 77 ? 24.444 4.352 3.561 1.00 38.46 260 GLU A CA 1
ATOM 587 C C . GLU A 1 77 ? 23.380 3.838 2.618 1.00 34.91 260 GLU A C 1
ATOM 588 O O . GLU A 1 77 ? 22.263 4.352 2.549 1.00 34.88 260 GLU A O 1
ATOM 594 N N . VAL A 1 78 ? 23.724 2.795 1.895 1.00 30.01 261 VAL A N 1
ATOM 595 C CA . VAL A 1 78 ? 22.733 2.171 1.066 1.00 25.86 261 VAL A CA 1
ATOM 596 C C . VAL A 1 78 ? 22.023 1.077 1.892 1.00 21.84 261 VAL A C 1
ATOM 597 O O . VAL A 1 78 ? 20.967 0.582 1.507 1.00 20.42 261 VAL A O 1
ATOM 601 N N . ILE A 1 79 ? 22.597 0.759 3.052 1.00 16.82 262 ILE A N 1
ATOM 602 C CA . ILE A 1 79 ? 22.099 -0.339 3.897 1.00 14.53 262 ILE A CA 1
ATOM 603 C C . ILE A 1 79 ? 21.625 0.184 5.253 1.00 12.90 262 ILE A C 1
ATOM 604 O O . ILE A 1 79 ? 22.355 0.914 5.945 1.00 11.86 262 ILE A O 1
ATOM 609 N N . ASP A 1 80 ? 20.396 -0.186 5.625 1.00 11.33 263 ASP A N 1
ATOM 610 C CA . ASP A 1 80 ? 19.862 0.125 6.955 1.00 12.13 263 ASP A CA 1
ATOM 611 C C . ASP A 1 80 ? 19.776 -1.184 7.736 1.00 12.22 263 ASP A C 1
ATOM 612 O O . ASP A 1 80 ? 19.419 -2.220 7.152 1.00 12.18 263 ASP A O 1
ATOM 617 N N . ALA A 1 81 ? 20.036 -1.120 9.044 1.00 10.80 264 ALA A N 1
ATOM 618 C CA . ALA A 1 81 ? 19.896 -2.275 9.929 1.00 11.74 264 ALA A CA 1
ATOM 619 C C . ALA A 1 81 ? 19.003 -1.878 11.131 1.00 11.15 264 ALA A C 1
ATOM 620 O O . ALA A 1 81 ? 19.172 -0.815 11.707 1.00 11.99 264 ALA A O 1
ATOM 622 N N . MET A 1 82 ? 18.034 -2.713 11.479 1.00 12.52 265 MET A N 1
ATOM 623 C CA . MET A 1 82 ? 17.191 -2.416 12.641 1.00 10.51 265 MET A CA 1
ATOM 624 C C . MET A 1 82 ? 16.513 -3.698 13.139 1.00 13.11 265 MET A C 1
ATOM 625 O O . MET A 1 82 ? 16.537 -4.739 12.462 1.00 11.60 265 MET A O 1
ATOM 630 N N . CYS A 1 83 ? 15.902 -3.623 14.315 1.00 14.09 266 CYS A N 1
ATOM 631 C CA . CYS A 1 83 ? 15.056 -4.735 14.779 1.00 14.28 266 CYS A CA 1
ATOM 632 C C . CYS A 1 83 ? 13.671 -4.752 14.102 1.00 14.38 266 CYS A C 1
ATOM 633 O O . CYS A 1 83 ? 13.188 -3.747 13.629 1.00 12.39 266 CYS A O 1
ATOM 636 N N . HIS A 1 84 ? 13.007 -5.904 14.127 1.00 14.08 267 HIS A N 1
ATOM 637 C CA . HIS A 1 84 ? 11.646 -6.015 13.594 1.00 14.93 267 HIS A CA 1
ATOM 638 C C . HIS A 1 84 ? 10.691 -5.002 14.177 1.00 14.94 267 HIS A C 1
ATOM 639 O O . HIS A 1 84 ? 9.909 -4.406 13.433 1.00 15.23 267 HIS A O 1
ATOM 646 N N . ALA A 1 85 ? 10.702 -4.817 15.499 1.00 14.31 268 ALA A N 1
ATOM 647 C CA . ALA A 1 85 ? 9.726 -3.866 16.058 1.00 14.74 268 ALA A CA 1
ATOM 648 C C . ALA A 1 85 ? 9.936 -2.462 15.507 1.00 13.79 268 ALA A C 1
ATOM 649 O O . ALA A 1 85 ? 8.976 -1.680 15.298 1.00 12.50 268 ALA A O 1
ATOM 651 N N . THR A 1 86 ? 11.204 -2.094 15.337 1.00 11.93 269 THR A N 1
ATOM 652 C CA . THR A 1 86 ? 11.525 -0.769 14.796 1.00 12.52 269 THR A CA 1
ATOM 653 C C . THR A 1 86 ? 10.971 -0.567 13.396 1.00 11.82 269 THR A C 1
ATOM 654 O O . THR A 1 86 ? 10.367 0.473 13.087 1.00 12.58 269 THR A O 1
ATOM 658 N N . LEU A 1 87 ? 11.144 -1.588 12.568 1.00 11.74 270 LEU A N 1
ATOM 659 C CA . LEU A 1 87 ? 10.530 -1.603 11.238 1.00 14.89 270 LEU A CA 1
ATOM 660 C C . LEU A 1 87 ? 9.005 -1.548 11.362 1.00 14.58 270 LEU A C 1
ATOM 661 O O . LEU A 1 87 ? 8.341 -0.737 10.702 1.00 15.32 270 LEU A O 1
ATOM 666 N N . THR A 1 88 ? 8.446 -2.409 12.201 1.00 15.75 271 THR A N 1
ATOM 667 C CA . THR A 1 88 ? 6.975 -2.429 12.388 1.00 16.43 271 THR A CA 1
ATOM 668 C C . THR A 1 88 ? 6.367 -1.084 12.779 1.00 17.23 271 THR A C 1
ATOM 669 O O . THR A 1 88 ? 5.415 -0.627 12.143 1.00 16.29 271 THR A O 1
ATOM 673 N N . TYR A 1 89 ? 6.921 -0.437 13.804 1.00 16.04 272 TYR A N 1
ATOM 674 C CA . TYR A 1 89 ? 6.452 0.869 14.223 1.00 18.53 272 TYR A CA 1
ATOM 675 C C . TYR A 1 89 ? 6.452 1.906 13.119 1.00 18.19 272 TYR A C 1
ATOM 676 O O . TYR A 1 89 ? 5.559 2.743 13.061 1.00 18.44 272 TYR A O 1
ATOM 685 N N . ARG A 1 90 ? 7.477 1.897 12.281 1.00 17.97 273 ARG A N 1
ATOM 686 C CA . ARG A 1 90 ? 7.500 2.838 11.168 1.00 19.19 273 ARG A CA 1
ATOM 687 C C . ARG A 1 90 ? 6.401 2.488 10.163 1.00 18.35 273 ARG A C 1
ATOM 688 O O . ARG A 1 90 ? 5.645 3.364 9.708 1.00 18.57 273 ARG A O 1
ATOM 696 N N . MET A 1 91 ? 6.319 1.209 9.811 1.00 17.89 274 MET A N 1
ATOM 697 C CA . MET A 1 91 ? 5.358 0.750 8.803 1.00 18.84 274 MET A CA 1
ATOM 698 C C . MET A 1 91 ? 3.907 0.872 9.286 1.00 17.42 274 MET A C 1
ATOM 699 O O . MET A 1 91 ? 2.986 0.892 8.456 1.00 17.46 274 MET A O 1
ATOM 704 N N . LEU A 1 92 ? 3.689 0.979 10.602 1.00 16.75 275 LEU A N 1
ATOM 705 C CA . LEU A 1 92 ? 2.320 1.222 11.105 1.00 17.14 275 LEU A CA 1
ATOM 706 C C . LEU A 1 92 ? 1.809 2.654 10.916 1.00 19.80 275 LEU A C 1
ATOM 707 O O . LEU A 1 92 ? 0.636 2.916 11.126 1.00 17.96 275 LEU A O 1
ATOM 712 N N . GLU A 1 93 ? 2.678 3.591 10.573 1.00 22.47 276 GLU A N 1
ATOM 713 C CA . GLU A 1 93 ? 2.192 4.923 10.234 1.00 27.35 276 GLU A CA 1
ATOM 714 C C . GLU A 1 93 ? 1.660 4.915 8.795 1.00 29.43 276 GLU A C 1
ATOM 715 O O . GLU A 1 93 ? 2.307 4.387 7.893 1.00 29.48 276 GLU A O 1
ATOM 721 N N . PRO A 1 94 ? 0.464 5.453 8.581 1.00 32.48 277 PRO A N 1
ATOM 722 C CA . PRO A 1 94 ? -0.020 5.709 7.221 1.00 34.34 277 PRO A CA 1
ATOM 723 C C . PRO A 1 94 ? 0.854 6.747 6.510 1.00 36.39 277 PRO A C 1
ATOM 724 O O . PRO A 1 94 ? 0.377 7.855 6.248 1.00 37.45 277 PRO A O 1
ATOM 728 N N . THR A 1 95 ? 2.105 6.399 6.210 1.00 38.50 278 THR A N 1
ATOM 729 C CA . THR A 1 95 ? 3.029 7.315 5.534 1.00 40.78 278 THR A CA 1
ATOM 730 C C . THR A 1 95 ? 3.851 6.680 4.404 1.00 41.72 278 THR A C 1
ATOM 731 O O . THR A 1 95 ? 3.325 5.875 3.633 1.00 42.80 278 THR A O 1
ATOM 735 N N . ARG A 1 96 ? 5.137 7.038 4.321 1.00 42.34 279 ARG A N 1
ATOM 736 C CA . ARG A 1 96 ? 5.935 6.834 3.099 1.00 42.59 279 ARG A CA 1
ATOM 737 C C . ARG A 1 96 ? 6.692 5.515 2.950 1.00 41.94 279 ARG A C 1
ATOM 738 O O . ARG A 1 96 ? 7.789 5.343 3.490 1.00 41.65 279 ARG A O 1
ATOM 746 N N . VAL A 1 97 ? 6.106 4.605 2.177 1.00 40.82 280 VAL A N 1
ATOM 747 C CA . VAL A 1 97 ? 6.776 3.380 1.742 1.00 39.46 280 VAL A CA 1
ATOM 748 C C . VAL A 1 97 ? 8.249 3.632 1.358 1.00 38.37 280 VAL A C 1
ATOM 749 O O . VAL A 1 97 ? 8.550 4.587 0.650 1.00 37.86 280 VAL A O 1
ATOM 753 N N . VAL A 1 98 ? 9.166 2.789 1.839 1.00 37.43 281 VAL A N 1
ATOM 754 C CA . VAL A 1 98 ? 10.578 2.900 1.456 1.00 36.05 281 VAL A CA 1
ATOM 755 C C . VAL A 1 98 ? 10.887 1.809 0.424 1.00 33.96 281 VAL A C 1
ATOM 756 O O . VAL A 1 98 ? 10.439 0.673 0.583 1.00 34.21 281 VAL A O 1
ATOM 760 N N . ASN A 1 99 ? 11.617 2.152 -0.637 1.00 30.93 282 ASN A N 1
ATOM 761 C CA . ASN A 1 99 ? 11.911 1.178 -1.686 1.00 28.50 282 ASN A CA 1
ATOM 762 C C . ASN A 1 99 ? 13.197 0.390 -1.447 1.00 25.12 282 ASN A C 1
ATOM 763 O O . ASN A 1 99 ? 14.185 0.568 -2.171 1.00 24.42 282 ASN A O 1
ATOM 768 N N . TRP A 1 100 ? 13.179 -0.497 -0.459 1.00 21.31 283 TRP A N 1
ATOM 769 C CA . TRP A 1 100 ? 14.308 -1.402 -0.292 1.00 17.46 283 TRP A CA 1
ATOM 770 C C . TRP A 1 100 ? 14.243 -2.464 -1.389 1.00 17.06 283 TRP A C 1
ATOM 771 O O . TRP A 1 100 ? 13.187 -3.056 -1.648 1.00 16.59 283 TRP A O 1
ATOM 782 N N . GLU A 1 101 ? 15.363 -2.686 -2.057 1.00 14.18 284 GLU A N 1
ATOM 783 C CA . GLU A 1 101 ? 15.397 -3.664 -3.141 1.00 14.42 284 GLU A CA 1
ATOM 784 C C . GLU A 1 101 ? 15.872 -5.032 -2.669 1.00 12.35 284 GLU A C 1
ATOM 785 O O . GLU A 1 101 ? 15.725 -6.030 -3.389 1.00 13.35 284 GLU A O 1
ATOM 791 N N . VAL A 1 102 ? 16.492 -5.056 -1.491 1.00 11.89 285 VAL A N 1
ATOM 792 C CA . VAL A 1 102 ? 16.999 -6.295 -0.874 1.00 11.05 285 VAL A CA 1
ATOM 793 C C . VAL A 1 102 ? 16.678 -6.258 0.612 1.00 12.23 285 VAL A C 1
ATOM 794 O O . VAL A 1 102 ? 16.879 -5.235 1.275 1.00 13.12 285 VAL A O 1
ATOM 798 N N . ILE A 1 103 ? 16.123 -7.357 1.125 1.00 11.78 286 ILE A N 1
ATOM 799 C CA . ILE A 1 103 ? 15.743 -7.431 2.529 1.00 12.80 286 ILE A CA 1
ATOM 800 C C . ILE A 1 103 ? 16.352 -8.708 3.052 1.00 13.02 286 ILE A C 1
ATOM 801 O O . ILE A 1 103 ? 16.103 -9.784 2.501 1.00 13.45 286 ILE A O 1
ATOM 806 N N . ILE A 1 104 ? 17.153 -8.574 4.096 1.00 12.08 287 ILE A N 1
ATOM 807 C CA . ILE A 1 104 ? 17.842 -9.740 4.642 1.00 11.31 287 ILE A CA 1
ATOM 808 C C . ILE A 1 104 ? 17.413 -9.908 6.065 1.00 12.84 287 ILE A C 1
ATOM 809 O O . ILE A 1 104 ? 17.583 -8.988 6.893 1.00 14.47 287 ILE A O 1
ATOM 814 N N . MET A 1 105 ? 16.836 -11.075 6.365 1.00 12.81 288 MET A N 1
ATOM 815 C CA . MET A 1 105 ? 16.359 -11.335 7.725 1.00 15.26 288 MET A CA 1
ATOM 816 C C . MET A 1 105 ? 17.270 -12.315 8.443 1.00 15.84 288 MET A C 1
ATOM 817 O O . MET A 1 105 ? 17.338 -13.504 8.095 1.00 15.89 288 MET A O 1
ATOM 822 N N . ASP A 1 106 ? 18.018 -11.814 9.409 1.00 15.45 289 ASP A N 1
ATOM 823 C CA . ASP A 1 106 ? 18.918 -12.675 10.164 1.00 15.95 289 ASP A CA 1
ATOM 824 C C . ASP A 1 106 ? 18.120 -13.416 11.252 1.00 17.42 289 ASP A C 1
ATOM 825 O O . ASP A 1 106 ? 17.084 -12.900 11.746 1.00 17.62 289 ASP A O 1
ATOM 830 N N . GLU A 1 107 ? 18.577 -14.631 11.571 1.00 15.50 290 GLU A N 1
ATOM 831 C CA . GLU A 1 107 ? 17.976 -15.451 12.610 1.00 16.93 290 GLU A CA 1
ATOM 832 C C . GLU A 1 107 ? 16.452 -15.437 12.446 1.00 15.85 290 GLU A C 1
ATOM 833 O O . GLU A 1 107 ? 15.729 -15.112 13.393 1.00 15.67 290 GLU A O 1
ATOM 839 N N . ALA A 1 108 ? 15.997 -15.807 11.253 1.00 13.97 291 ALA A N 1
ATOM 840 C CA . ALA A 1 108 ? 14.607 -15.607 10.807 1.00 15.75 291 ALA A CA 1
ATOM 841 C C . ALA A 1 108 ? 13.680 -16.707 11.336 1.00 15.13 291 ALA A C 1
ATOM 842 O O . ALA A 1 108 ? 12.971 -17.363 10.559 1.00 17.53 291 ALA A O 1
ATOM 844 N N . HIS A 1 109 ? 13.699 -16.926 12.645 1.00 14.39 292 HIS A N 1
ATOM 845 C CA . HIS A 1 109 ? 12.913 -18.010 13.219 1.00 14.33 292 HIS A CA 1
ATOM 846 C C . HIS A 1 109 ? 12.197 -17.612 14.514 1.00 14.33 292 HIS A C 1
ATOM 847 O O . HIS A 1 109 ? 11.531 -18.457 15.103 1.00 15.58 292 HIS A O 1
ATOM 854 N N . PHE A 1 110 ? 12.345 -16.368 14.980 1.00 12.04 293 PHE A N 1
ATOM 855 C CA . PHE A 1 110 ? 11.736 -16.015 16.244 1.00 12.17 293 PHE A CA 1
ATOM 856 C C . PHE A 1 110 ? 10.208 -15.944 16.075 1.00 13.13 293 PHE A C 1
ATOM 857 O O . PHE A 1 110 ? 9.738 -15.613 15.018 1.00 10.90 293 PHE A O 1
ATOM 865 N N . LEU A 1 111 ? 9.487 -16.196 17.159 1.00 13.02 294 LEU A N 1
ATOM 866 C CA . LEU A 1 111 ? 8.018 -16.325 17.093 1.00 14.73 294 LEU A CA 1
ATOM 867 C C . LEU A 1 111 ? 7.279 -15.205 17.809 1.00 14.36 294 LEU A C 1
ATOM 868 O O . LEU A 1 111 ? 6.091 -15.363 18.149 1.00 16.38 294 LEU A O 1
ATOM 873 N N . ASP A 1 112 ? 7.963 -14.087 18.089 1.00 13.39 295 ASP A N 1
ATOM 874 C CA . ASP A 1 112 ? 7.239 -12.911 18.591 1.00 13.64 295 ASP A CA 1
ATOM 875 C C . ASP A 1 112 ? 6.464 -12.326 17.398 1.00 11.64 295 ASP A C 1
ATOM 876 O O . ASP A 1 112 ? 6.827 -12.522 16.241 1.00 11.87 295 ASP A O 1
ATOM 881 N N . PRO A 1 113 ? 5.378 -11.628 17.670 1.00 12.05 296 PRO A N 1
ATOM 882 C CA . PRO A 1 113 ? 4.518 -11.128 16.576 1.00 10.62 296 PRO A CA 1
ATOM 883 C C . PRO A 1 113 ? 5.261 -10.247 15.574 1.00 11.75 296 PRO A C 1
ATOM 884 O O . PRO A 1 113 ? 4.976 -10.372 14.381 1.00 11.94 296 PRO A O 1
ATOM 888 N N . ALA A 1 114 ? 6.212 -9.410 16.015 1.00 11.69 297 ALA A N 1
ATOM 889 C CA . ALA A 1 114 ? 6.914 -8.547 15.050 1.00 11.75 297 ALA A CA 1
ATOM 890 C C . ALA A 1 114 ? 7.770 -9.337 14.088 1.00 11.67 297 ALA A C 1
ATOM 891 O O . ALA A 1 114 ? 7.894 -8.964 12.922 1.00 12.30 297 ALA A O 1
ATOM 893 N N . SER A 1 115 ? 8.361 -10.438 14.573 1.00 10.97 298 SER A N 1
ATOM 894 C CA . SER A 1 115 ? 9.239 -11.242 13.735 1.00 12.02 298 SER A CA 1
ATOM 895 C C . SER A 1 115 ? 8.385 -11.987 12.711 1.00 12.63 298 SER A C 1
ATOM 896 O O . SER A 1 115 ? 8.749 -12.102 11.531 1.00 13.27 298 SER A O 1
ATOM 899 N N . ILE A 1 116 ? 7.232 -12.477 13.155 1.00 10.86 299 ILE A N 1
ATOM 900 C CA . ILE A 1 116 ? 6.358 -13.251 12.258 1.00 10.14 299 ILE A CA 1
ATOM 901 C C . ILE A 1 116 ? 5.793 -12.311 11.187 1.00 11.49 299 ILE A C 1
ATOM 902 O O . ILE A 1 116 ? 5.772 -12.632 9.985 1.00 11.12 299 ILE A O 1
ATOM 907 N N . ALA A 1 117 ? 5.308 -11.140 11.621 1.00 10.07 300 ALA A N 1
ATOM 908 C CA . ALA A 1 117 ? 4.800 -10.167 10.673 1.00 10.78 300 ALA A CA 1
ATOM 909 C C . ALA A 1 117 ? 5.884 -9.738 9.671 1.00 12.17 300 ALA A C 1
ATOM 910 O O . ALA A 1 117 ? 5.603 -9.582 8.502 1.00 10.29 300 ALA A O 1
ATOM 912 N N . ALA A 1 118 ? 7.113 -9.537 10.145 1.00 11.75 301 ALA A N 1
ATOM 913 C CA . ALA A 1 118 ? 8.194 -9.068 9.268 1.00 13.14 301 ALA A CA 1
ATOM 914 C C . ALA A 1 118 ? 8.483 -10.071 8.157 1.00 12.54 301 ALA A C 1
ATOM 915 O O . ALA A 1 118 ? 8.774 -9.661 7.029 1.00 13.09 301 ALA A O 1
ATOM 917 N N . ARG A 1 119 ? 8.469 -11.370 8.483 1.00 13.24 302 ARG A N 1
ATOM 918 C CA . ARG A 1 119 ? 8.609 -12.409 7.451 1.00 13.97 302 ARG A CA 1
ATOM 919 C C . ARG A 1 119 ? 7.506 -12.349 6.395 1.00 12.66 302 ARG A C 1
ATOM 920 O O . ARG A 1 119 ? 7.784 -12.548 5.220 1.00 12.91 302 ARG A O 1
ATOM 928 N N . GLY A 1 120 ? 6.249 -12.136 6.819 1.00 11.48 303 GLY A N 1
ATOM 929 C CA . GLY A 1 120 ? 5.124 -12.044 5.857 1.00 10.60 303 GLY A CA 1
ATOM 930 C C . GLY A 1 120 ? 5.282 -10.818 4.964 1.00 10.82 303 GLY A C 1
ATOM 931 O O . GLY A 1 120 ? 5.096 -10.868 3.751 1.00 8.93 303 GLY A O 1
ATOM 932 N N . TRP A 1 121 ? 5.706 -9.715 5.578 1.00 11.80 304 TRP A N 1
ATOM 933 C CA . TRP A 1 121 ? 5.919 -8.453 4.861 1.00 10.89 304 TRP A CA 1
ATOM 934 C C . TRP A 1 121 ? 7.059 -8.577 3.856 1.00 11.01 304 TRP A C 1
ATOM 935 O O . TRP A 1 121 ? 6.932 -8.135 2.707 1.00 10.20 304 TRP A O 1
ATOM 946 N N . ALA A 1 122 ? 8.184 -9.169 4.276 1.00 9.79 305 ALA A N 1
ATOM 947 C CA . ALA A 1 122 ? 9.294 -9.317 3.329 1.00 10.36 305 ALA A CA 1
ATOM 948 C C . ALA A 1 122 ? 8.963 -10.255 2.172 1.00 11.21 305 ALA A C 1
ATOM 949 O O . ALA A 1 122 ? 9.383 -10.015 1.025 1.00 11.60 305 ALA A O 1
ATOM 951 N N . ALA A 1 123 ? 8.208 -11.318 2.468 1.00 12.35 306 ALA A N 1
ATOM 952 C CA . ALA A 1 123 ? 7.772 -12.283 1.435 1.00 11.76 306 ALA A CA 1
ATOM 953 C C . ALA A 1 123 ? 6.875 -11.626 0.437 1.00 12.72 306 ALA A C 1
ATOM 954 O O . ALA A 1 123 ? 6.945 -11.911 -0.767 1.00 11.14 306 ALA A O 1
ATOM 956 N N . HIS A 1 124 ? 6.011 -10.733 0.929 1.00 12.38 307 HIS A N 1
ATOM 957 C CA . HIS A 1 124 ? 5.095 -10.022 0.042 1.00 12.71 307 HIS A CA 1
ATOM 958 C C . HIS A 1 124 ? 5.876 -9.085 -0.901 1.00 12.70 307 HIS A C 1
ATOM 959 O O . HIS A 1 124 ? 5.589 -9.021 -2.082 1.00 12.84 307 HIS A O 1
ATOM 966 N N . ARG A 1 125 ? 6.883 -8.381 -0.374 1.00 12.25 308 ARG A N 1
ATOM 967 C CA . ARG A 1 125 ? 7.668 -7.480 -1.214 1.00 12.54 308 ARG A CA 1
ATOM 968 C C . ARG A 1 125 ? 8.332 -8.233 -2.363 1.00 11.82 308 ARG A C 1
ATOM 969 O O . ARG A 1 125 ? 8.421 -7.689 -3.468 1.00 11.75 308 ARG A O 1
ATOM 977 N N . ALA A 1 126 ? 8.810 -9.459 -2.094 1.00 11.22 309 ALA A N 1
ATOM 978 C CA . ALA A 1 126 ? 9.395 -10.294 -3.152 1.00 11.49 309 ALA A CA 1
ATOM 979 C C . ALA A 1 126 ? 8.327 -10.715 -4.148 1.00 12.05 309 ALA A C 1
ATOM 980 O O . ALA A 1 126 ? 8.508 -10.562 -5.354 1.00 13.03 309 ALA A O 1
ATOM 982 N N . ARG A 1 127 ? 7.196 -11.231 -3.673 1.00 12.96 310 ARG A N 1
ATOM 983 C CA . ARG A 1 127 ? 6.131 -11.594 -4.636 1.00 14.20 310 ARG A CA 1
ATOM 984 C C . ARG A 1 127 ? 5.643 -10.401 -5.462 1.00 14.31 310 ARG A C 1
ATOM 985 O O . ARG A 1 127 ? 5.186 -10.568 -6.604 1.00 14.57 310 ARG A O 1
ATOM 993 N N . ALA A 1 128 ? 5.714 -9.206 -4.884 1.00 13.15 311 ALA A N 1
ATOM 994 C CA . ALA A 1 128 ? 5.307 -7.989 -5.600 1.00 13.57 311 ALA A CA 1
ATOM 995 C C . ALA A 1 128 ? 6.421 -7.488 -6.516 1.00 14.12 311 ALA A C 1
ATOM 996 O O . ALA A 1 128 ? 6.285 -6.459 -7.163 1.00 12.71 311 ALA A O 1
ATOM 998 N N . ASN A 1 129 ? 7.521 -8.225 -6.568 1.00 14.71 312 ASN A N 1
ATOM 999 C CA . ASN A 1 129 ? 8.680 -7.805 -7.356 1.00 17.10 312 ASN A CA 1
ATOM 1000 C C . ASN A 1 129 ? 9.301 -6.476 -6.935 1.00 16.55 312 ASN A C 1
ATOM 1001 O O . ASN A 1 129 ? 9.882 -5.763 -7.772 1.00 18.53 312 ASN A O 1
ATOM 1006 N N . GLU A 1 130 ? 9.174 -6.148 -5.654 1.00 16.03 313 GLU A N 1
ATOM 1007 C CA . GLU A 1 130 ? 9.712 -4.896 -5.118 1.00 14.68 313 GLU A CA 1
ATOM 1008 C C . GLU A 1 130 ? 11.094 -5.133 -4.532 1.00 14.09 313 GLU A C 1
ATOM 1009 O O . GLU A 1 130 ? 11.921 -4.232 -4.514 1.00 11.76 313 GLU A O 1
ATOM 1015 N N . SER A 1 131 ? 11.338 -6.357 -4.072 1.00 12.41 314 SER A N 1
ATOM 1016 C CA . SER A 1 131 ? 12.577 -6.681 -3.365 1.00 13.28 314 SER A CA 1
ATOM 1017 C C . SER A 1 131 ? 13.016 -8.100 -3.658 1.00 13.88 314 SER A C 1
ATOM 1018 O O . SER A 1 131 ? 12.208 -8.922 -4.068 1.00 11.49 314 SER A O 1
ATOM 1021 N N . ALA A 1 132 ? 14.302 -8.371 -3.417 1.00 13.04 315 ALA A N 1
ATOM 1022 C CA . ALA A 1 132 ? 14.790 -9.728 -3.204 1.00 13.44 315 ALA A CA 1
ATOM 1023 C C . ALA A 1 132 ? 14.804 -9.955 -1.715 1.00 13.23 315 ALA A C 1
ATOM 1024 O O . ALA A 1 132 ? 15.342 -9.127 -0.971 1.00 13.82 315 ALA A O 1
ATOM 1026 N N . THR A 1 133 ? 14.273 -11.087 -1.267 1.00 12.51 316 THR A N 1
ATOM 1027 C CA . THR A 1 133 ? 14.170 -11.363 0.154 1.00 12.35 316 THR A CA 1
ATOM 1028 C C . THR A 1 133 ? 14.998 -12.610 0.543 1.00 13.43 316 THR A C 1
ATOM 1029 O O . THR A 1 133 ? 14.927 -13.652 -0.120 1.00 14.82 316 THR A O 1
ATOM 1033 N N . ILE A 1 134 ? 15.809 -12.492 1.586 1.00 13.05 317 ILE A N 1
ATOM 1034 C CA . ILE A 1 134 ? 16.669 -13.594 2.029 1.00 11.97 317 ILE A CA 1
ATOM 1035 C C . ILE A 1 134 ? 16.364 -13.808 3.502 1.00 13.81 317 ILE A C 1
ATOM 1036 O O . ILE A 1 134 ? 16.365 -12.850 4.275 1.00 12.92 317 ILE A O 1
ATOM 1041 N N . LEU A 1 135 ? 16.030 -15.049 3.875 1.00 13.94 318 LEU A N 1
ATOM 1042 C CA . LEU A 1 135 ? 15.849 -15.447 5.267 1.00 15.97 318 LEU A CA 1
ATOM 1043 C C . LEU A 1 135 ? 17.027 -16.305 5.664 1.00 15.25 318 LEU A C 1
ATOM 1044 O O . LEU A 1 135 ? 17.318 -17.292 4.984 1.00 16.40 318 LEU A O 1
ATOM 1049 N N . MET A 1 136 ? 17.687 -15.978 6.771 1.00 15.71 319 MET A N 1
ATOM 1050 C CA . MET A 1 136 ? 18.793 -16.778 7.230 1.00 16.25 319 MET A CA 1
ATOM 1051 C C . MET A 1 136 ? 18.400 -17.478 8.508 1.00 16.82 319 MET A C 1
ATOM 1052 O O . MET A 1 136 ? 18.116 -16.824 9.512 1.00 16.23 319 MET A O 1
ATOM 1057 N N . THR A 1 137 ? 18.385 -18.802 8.451 1.00 15.21 320 THR A N 1
ATOM 1058 C CA . THR A 1 137 ? 18.042 -19.609 9.607 1.00 16.65 320 THR A CA 1
ATOM 1059 C C . THR A 1 137 ? 18.107 -21.069 9.241 1.00 17.43 320 THR A C 1
ATOM 1060 O O . THR A 1 137 ? 17.801 -21.448 8.116 1.00 18.86 320 THR A O 1
ATOM 1064 N N . ALA A 1 138 ? 18.489 -21.877 10.223 1.00 18.67 321 ALA A N 1
ATOM 1065 C CA . ALA A 1 138 ? 18.588 -23.310 10.062 1.00 19.18 321 ALA A CA 1
ATOM 1066 C C . ALA A 1 138 ? 17.229 -23.963 10.284 1.00 18.83 321 ALA A C 1
ATOM 1067 O O . ALA A 1 138 ? 17.036 -25.146 9.977 1.00 18.76 321 ALA A O 1
ATOM 1069 N N . THR A 1 139 ? 16.281 -23.185 10.805 1.00 16.09 322 THR A N 1
ATOM 1070 C CA . THR A 1 139 ? 14.936 -23.692 11.028 1.00 16.22 322 THR A CA 1
ATOM 1071 C C . THR A 1 139 ? 13.907 -22.741 10.464 1.00 17.34 322 THR A C 1
ATOM 1072 O O . THR A 1 139 ? 13.218 -22.076 11.243 1.00 16.52 322 THR A O 1
ATOM 1076 N N . PRO A 1 140 ? 13.806 -22.645 9.135 1.00 18.69 323 PRO A N 1
ATOM 1077 C CA . PRO A 1 140 ? 12.803 -21.777 8.509 1.00 20.70 323 PRO A CA 1
ATOM 1078 C C . PRO A 1 140 ? 11.368 -22.246 8.771 1.00 23.53 323 PRO A C 1
ATOM 1079 O O . PRO A 1 140 ? 11.130 -23.420 9.127 1.00 21.92 323 PRO A O 1
ATOM 1083 N N . PRO A 1 141 ? 10.407 -21.343 8.595 1.00 25.08 324 PRO A N 1
ATOM 1084 C CA . PRO A 1 141 ? 9.009 -21.688 8.851 1.00 24.86 324 PRO A CA 1
ATOM 1085 C C . PRO A 1 141 ? 8.657 -22.893 7.991 1.00 24.17 324 PRO A C 1
ATOM 1086 O O . PRO A 1 141 ? 9.018 -22.966 6.815 1.00 23.88 324 PRO A O 1
ATOM 1090 N N . GLY A 1 142 ? 7.968 -23.848 8.593 1.00 22.12 325 GLY A N 1
ATOM 1091 C CA . GLY A 1 142 ? 7.617 -25.055 7.893 1.00 21.56 325 GLY A CA 1
ATOM 1092 C C . GLY A 1 142 ? 8.401 -26.259 8.379 1.00 20.94 325 GLY A C 1
ATOM 1093 O O . GLY A 1 142 ? 7.961 -27.377 8.174 1.00 20.70 325 GLY A O 1
ATOM 1094 N N . THR A 1 143 ? 9.577 -26.063 8.983 1.00 18.00 326 THR A N 1
ATOM 1095 C CA . THR A 1 143 ? 10.374 -27.233 9.373 1.00 17.01 326 THR A CA 1
ATOM 1096 C C . THR A 1 143 ? 9.883 -27.745 10.705 1.00 14.68 326 THR A C 1
ATOM 1097 O O . THR A 1 143 ? 9.211 -27.024 11.428 1.00 15.93 326 THR A O 1
ATOM 1101 N N . SER A 1 144 ? 10.212 -28.985 11.031 1.00 12.56 327 SER A N 1
ATOM 1102 C CA . SER A 1 144 ? 9.780 -29.572 12.286 1.00 12.25 327 SER A CA 1
ATOM 1103 C C . SER A 1 144 ? 10.767 -30.664 12.700 1.00 9.61 327 SER A C 1
ATOM 1104 O O . SER A 1 144 ? 10.374 -31.700 13.230 1.00 9.05 327 SER A O 1
ATOM 1107 N N . ASP A 1 145 ? 12.045 -30.419 12.430 1.00 9.06 328 ASP A N 1
ATOM 1108 C CA . ASP A 1 145 ? 13.110 -31.355 12.784 1.00 10.21 328 ASP A CA 1
ATOM 1109 C C . ASP A 1 145 ? 13.701 -30.904 14.116 1.00 10.38 328 ASP A C 1
ATOM 1110 O O . ASP A 1 145 ? 14.248 -29.796 14.221 1.00 8.42 328 ASP A O 1
ATOM 1115 N N . GLU A 1 146 ? 13.604 -31.757 15.125 1.00 12.30 329 GLU A N 1
ATOM 1116 C CA . GLU A 1 146 ? 14.131 -31.423 16.433 1.00 13.53 329 GLU A CA 1
ATOM 1117 C C . GLU A 1 146 ? 15.653 -31.534 16.440 1.00 13.36 329 GLU A C 1
ATOM 1118 O O . GLU A 1 146 ? 16.317 -30.975 17.335 1.00 15.48 329 GLU A O 1
ATOM 1124 N N . PHE A 1 147 ? 16.203 -32.322 15.508 1.00 11.85 330 PHE A N 1
ATOM 1125 C CA . PHE A 1 147 ? 17.633 -32.652 15.556 1.00 12.59 330 PHE A CA 1
ATOM 1126 C C . PHE A 1 147 ? 18.356 -32.380 14.229 1.00 13.23 330 PHE A C 1
ATOM 1127 O O . PHE A 1 147 ? 18.884 -33.286 13.601 1.00 13.39 330 PHE A O 1
ATOM 1135 N N . PRO A 1 148 ? 18.396 -31.124 13.800 1.00 14.33 331 PRO A N 1
ATOM 1136 C CA . PRO A 1 148 ? 18.959 -30.803 12.485 1.00 15.70 331 PRO A CA 1
ATOM 1137 C C . PRO A 1 148 ? 20.480 -30.867 12.519 1.00 16.01 331 PRO A C 1
ATOM 1138 O O . PRO A 1 148 ? 21.086 -31.197 13.546 1.00 13.92 331 PRO A O 1
ATOM 1142 N N . HIS A 1 149 ? 21.081 -30.560 11.373 1.00 17.21 332 HIS A N 1
ATOM 1143 C CA . HIS A 1 149 ? 22.534 -30.611 11.190 1.00 18.77 332 HIS A CA 1
ATOM 1144 C C . HIS A 1 149 ? 23.249 -29.596 12.080 1.00 16.25 332 HIS A C 1
ATOM 1145 O O . HIS A 1 149 ? 22.665 -28.600 12.479 1.00 14.17 332 HIS A O 1
ATOM 1152 N N . SER A 1 150 ? 24.507 -29.879 12.387 1.00 15.62 333 SER A N 1
ATOM 1153 C CA . SER A 1 150 ? 25.331 -29.000 13.211 1.00 14.89 333 SER A CA 1
ATOM 1154 C C . SER A 1 150 ? 26.776 -29.117 12.739 1.00 14.17 333 SER A C 1
ATOM 1155 O O . SER A 1 150 ? 27.145 -30.108 12.073 1.00 12.50 333 SER A O 1
ATOM 1158 N N . ASN A 1 151 ? 27.603 -28.114 13.044 1.00 12.02 334 ASN A N 1
ATOM 1159 C CA . ASN A 1 151 ? 29.008 -28.190 12.607 1.00 12.47 334 ASN A CA 1
ATOM 1160 C C . ASN A 1 151 ? 29.746 -29.377 13.232 1.00 11.92 334 ASN A C 1
ATOM 1161 O O . ASN A 1 151 ? 30.564 -30.058 12.572 1.00 11.12 334 ASN A O 1
ATOM 1166 N N . GLY A 1 152 ? 29.502 -29.587 14.523 1.00 13.22 335 GLY A N 1
ATOM 1167 C CA . GLY A 1 152 ? 30.136 -30.685 15.233 1.00 14.86 335 GLY A CA 1
ATOM 1168 C C . GLY A 1 152 ? 29.080 -31.656 15.733 1.00 14.40 335 GLY A C 1
ATOM 1169 O O . GLY A 1 152 ? 27.937 -31.269 15.932 1.00 14.29 335 GLY A O 1
ATOM 1170 N N . GLU A 1 153 ? 29.467 -32.917 15.928 1.00 13.99 336 GLU A N 1
ATOM 1171 C CA . GLU A 1 153 ? 28.531 -33.984 16.257 1.00 16.05 336 GLU A CA 1
ATOM 1172 C C . GLU A 1 153 ? 27.958 -33.746 17.641 1.00 15.77 336 GLU A C 1
ATOM 1173 O O . GLU A 1 153 ? 28.685 -33.404 18.576 1.00 15.08 336 GLU A O 1
ATOM 1179 N N . ILE A 1 154 ? 26.644 -33.912 17.765 1.00 15.20 337 ILE A N 1
ATOM 1180 C CA . ILE A 1 154 ? 25.991 -33.691 19.048 1.00 14.60 337 ILE A CA 1
ATOM 1181 C C . ILE A 1 154 ? 25.538 -35.043 19.621 1.00 15.80 337 ILE A C 1
ATOM 1182 O O . ILE A 1 154 ? 25.042 -35.890 18.883 1.00 16.59 337 ILE A O 1
ATOM 1187 N N . GLU A 1 155 ? 25.714 -35.228 20.926 1.00 15.32 338 GLU A N 1
ATOM 1188 C CA . GLU A 1 155 ? 25.168 -36.376 21.652 1.00 15.94 338 GLU A CA 1
ATOM 1189 C C . GLU A 1 155 ? 23.799 -36.009 22.220 1.00 15.89 338 GLU A C 1
ATOM 1190 O O . GLU A 1 155 ? 23.698 -35.157 23.092 1.00 15.60 338 GLU A O 1
ATOM 1196 N N . ASP A 1 156 ? 22.746 -36.622 21.681 1.00 16.03 339 ASP A N 1
ATOM 1197 C CA . ASP A 1 156 ? 21.371 -36.327 22.104 1.00 16.23 339 ASP A CA 1
ATOM 1198 C C . ASP A 1 156 ? 20.951 -37.366 23.110 1.00 16.53 339 ASP A C 1
ATOM 1199 O O . ASP A 1 156 ? 21.124 -38.564 22.862 1.00 13.56 339 ASP A O 1
ATOM 1204 N N . VAL A 1 157 ? 20.400 -36.921 24.240 1.00 15.78 340 VAL A N 1
ATOM 1205 C CA . VAL A 1 157 ? 20.038 -37.861 25.289 1.00 17.89 340 VAL A CA 1
ATOM 1206 C C . VAL A 1 157 ? 18.663 -37.551 25.839 1.00 18.14 340 VAL A C 1
ATOM 1207 O O . VAL A 1 157 ? 18.430 -36.470 26.332 1.00 15.78 340 VAL A O 1
ATOM 1211 N N . GLN A 1 158 ? 17.750 -38.505 25.725 1.00 19.99 341 GLN A N 1
ATOM 1212 C CA . GLN A 1 158 ? 16.402 -38.324 26.259 1.00 21.13 341 GLN A CA 1
ATOM 1213 C C . GLN A 1 158 ? 16.429 -38.820 27.697 1.00 20.20 341 GLN A C 1
ATOM 1214 O O . GLN A 1 158 ? 16.810 -39.965 27.949 1.00 19.39 341 GLN A O 1
ATOM 1220 N N . THR A 1 159 ? 16.032 -37.969 28.639 1.00 20.06 342 THR A N 1
ATOM 1221 C CA . THR A 1 159 ? 16.157 -38.299 30.066 1.00 21.28 342 THR A CA 1
ATOM 1222 C C . THR A 1 159 ? 15.293 -37.377 30.935 1.00 20.67 342 THR A C 1
ATOM 1223 O O . THR A 1 159 ? 14.904 -36.279 30.508 1.00 17.90 342 THR A O 1
ATOM 1227 N N . ASP A 1 160 ? 15.006 -37.819 32.161 1.00 21.36 343 ASP A N 1
ATOM 1228 C CA . ASP A 1 160 ? 14.270 -36.984 33.102 1.00 22.09 343 ASP A CA 1
ATOM 1229 C C . ASP A 1 160 ? 15.125 -35.796 33.443 1.00 20.91 343 ASP A C 1
ATOM 1230 O O . ASP A 1 160 ? 16.310 -35.940 33.714 1.00 20.64 343 ASP A O 1
ATOM 1235 N N . ILE A 1 161 ? 14.539 -34.608 33.416 1.00 21.42 344 ILE A N 1
ATOM 1236 C CA . ILE A 1 161 ? 15.265 -33.434 33.868 1.00 21.62 344 ILE A CA 1
ATOM 1237 C C . ILE A 1 161 ? 14.408 -32.739 34.914 1.00 20.85 344 ILE A C 1
ATOM 1238 O O . ILE A 1 161 ? 13.254 -32.382 34.632 1.00 19.92 344 ILE A O 1
ATOM 1243 N N . PRO A 1 162 ? 14.976 -32.522 36.097 1.00 19.42 345 PRO A N 1
ATOM 1244 C CA . PRO A 1 162 ? 14.248 -31.849 37.179 1.00 19.25 345 PRO A CA 1
ATOM 1245 C C . PRO A 1 162 ? 13.947 -30.395 36.814 1.00 19.33 345 PRO A C 1
ATOM 1246 O O . PRO A 1 162 ? 14.672 -29.760 36.048 1.00 16.84 345 PRO A O 1
ATOM 1250 N N . SER A 1 163 ? 12.844 -29.881 37.331 1.00 19.71 346 SER A N 1
ATOM 1251 C CA . SER A 1 163 ? 12.476 -28.511 37.012 1.00 20.76 346 SER A CA 1
ATOM 1252 C C . SER A 1 163 ? 12.556 -27.729 38.311 1.00 19.66 346 SER A C 1
ATOM 1253 O O . SER A 1 163 ? 12.375 -26.518 38.333 1.00 19.68 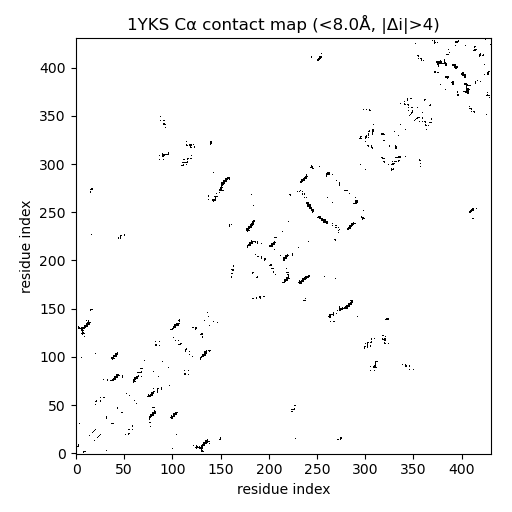346 SER A O 1
ATOM 1256 N N . GLU A 1 164 ? 12.848 -28.450 39.386 1.00 18.72 347 GLU A N 1
ATOM 1257 C CA . GLU A 1 164 ? 13.084 -27.852 40.703 1.00 18.92 347 GLU A CA 1
ATOM 1258 C C . GLU A 1 164 ? 14.304 -28.502 41.386 1.00 17.96 347 GLU A C 1
ATOM 1259 O O . GLU A 1 164 ? 14.727 -29.592 41.009 1.00 16.82 347 GLU A O 1
ATOM 1265 N N . PRO A 1 165 ? 14.897 -27.826 42.367 1.0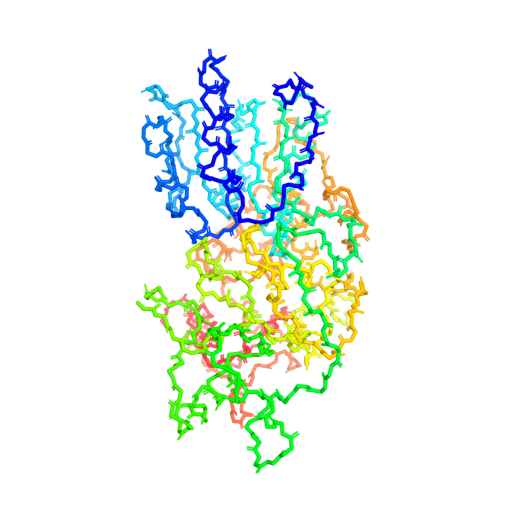0 17.55 348 PRO A N 1
ATOM 1266 C CA . PRO A 1 165 ? 16.026 -28.389 43.113 1.00 17.24 348 PRO A CA 1
ATOM 1267 C C . PRO A 1 165 ? 15.731 -29.807 43.596 1.00 17.16 348 PRO A C 1
ATOM 1268 O O . PRO A 1 165 ? 14.591 -30.112 43.896 1.00 16.66 348 PRO A O 1
ATOM 1272 N N . TRP A 1 166 ? 16.750 -30.658 43.649 1.00 16.88 349 TRP A N 1
ATOM 1273 C CA . TRP A 1 166 ? 16.552 -32.075 43.960 1.00 17.41 349 TRP A CA 1
ATOM 1274 C C . TRP A 1 166 ? 17.542 -32.529 45.036 1.00 17.99 349 TRP A C 1
ATOM 1275 O O . TRP A 1 166 ? 18.592 -31.909 45.206 1.00 17.80 349 TRP A O 1
ATOM 1286 N N . ASN A 1 167 ? 17.202 -33.591 45.783 1.00 19.17 350 ASN A N 1
ATOM 1287 C CA . ASN A 1 167 ? 18.099 -34.071 46.830 1.00 20.93 350 ASN A CA 1
ATOM 1288 C C . ASN A 1 167 ? 18.720 -35.431 46.544 1.00 20.64 350 ASN A C 1
ATOM 1289 O O . ASN A 1 167 ? 19.524 -35.909 47.325 1.00 20.61 350 ASN A O 1
ATOM 1294 N N . THR A 1 168 ? 18.341 -36.045 45.429 1.00 20.30 351 THR A N 1
ATOM 1295 C CA . THR A 1 168 ? 18.821 -37.378 45.089 1.00 20.41 351 THR A CA 1
ATOM 1296 C C . THR A 1 168 ? 18.444 -37.730 43.658 1.00 20.09 351 THR A C 1
ATOM 1297 O O . THR A 1 168 ? 17.492 -37.172 43.119 1.00 19.68 351 THR A O 1
ATOM 1301 N N . GLY A 1 169 ? 19.203 -38.631 43.034 1.00 21.23 352 GLY A N 1
ATOM 1302 C CA . GLY A 1 169 ? 18.812 -39.211 41.748 1.00 22.44 352 GLY A CA 1
ATOM 1303 C C . GLY A 1 169 ? 19.160 -38.567 40.416 1.00 23.78 352 GLY A C 1
ATOM 1304 O O . GLY A 1 169 ? 18.752 -39.068 39.355 1.00 25.69 352 GLY A O 1
ATOM 1305 N N . HIS A 1 170 ? 19.900 -37.469 40.408 1.00 22.37 353 HIS A N 1
ATOM 1306 C CA . HIS A 1 170 ? 20.254 -36.890 39.101 1.00 21.50 353 HIS A CA 1
ATOM 1307 C C . HIS A 1 170 ? 21.717 -36.541 39.102 1.00 20.21 353 HIS A C 1
ATOM 1308 O O . HIS A 1 170 ? 22.094 -35.434 38.764 1.00 18.56 353 HIS A O 1
ATOM 1315 N N . ASP A 1 171 ? 22.529 -37.500 39.523 1.00 18.64 354 ASP A N 1
ATOM 1316 C CA . ASP A 1 171 ? 23.932 -37.249 39.821 1.00 18.87 354 ASP A CA 1
ATOM 1317 C C . ASP A 1 171 ? 24.692 -36.788 38.575 1.00 17.42 354 ASP A C 1
ATOM 1318 O O . ASP A 1 171 ? 25.665 -36.046 38.672 1.00 16.40 354 ASP A O 1
ATOM 1323 N N . TRP A 1 172 ? 24.245 -37.234 37.408 1.00 16.51 355 TRP A N 1
ATOM 1324 C CA . TRP A 1 172 ? 24.924 -36.898 36.157 1.00 17.34 355 TRP A CA 1
ATOM 1325 C C . TRP A 1 172 ? 25.010 -35.398 35.909 1.00 16.96 355 TRP A C 1
ATOM 1326 O O . TRP A 1 172 ? 25.920 -34.931 35.212 1.00 17.16 355 TRP A O 1
ATOM 1337 N N . ILE A 1 173 ? 24.066 -34.638 36.470 1.00 16.79 356 ILE A N 1
ATOM 1338 C CA . ILE A 1 173 ? 23.986 -33.212 36.146 1.00 15.51 356 ILE A CA 1
ATOM 1339 C C . ILE A 1 173 ? 25.202 -32.435 36.657 1.00 16.27 356 ILE A C 1
ATOM 1340 O O . ILE A 1 173 ? 25.919 -31.810 35.881 1.00 14.32 356 ILE A O 1
ATOM 1345 N N . LEU A 1 174 ? 25.460 -32.499 37.959 1.00 15.64 357 LEU A N 1
ATOM 1346 C CA . LEU A 1 174 ? 26.549 -31.705 38.521 1.00 16.47 357 LEU A CA 1
ATOM 1347 C C . LEU A 1 174 ? 27.924 -32.333 38.307 1.00 16.31 357 LEU A C 1
ATOM 1348 O O . LEU A 1 174 ? 28.942 -31.634 38.396 1.00 15.47 357 LEU A O 1
ATOM 1353 N N . ALA A 1 175 ? 27.954 -33.638 38.034 1.00 16.09 358 ALA A N 1
ATOM 1354 C CA . ALA A 1 175 ? 29.225 -34.352 37.819 1.00 16.52 358 ALA A CA 1
ATOM 1355 C C . ALA A 1 175 ? 29.931 -33.971 36.523 1.00 16.51 358 ALA A C 1
ATOM 1356 O O . ALA A 1 175 ? 31.142 -34.165 36.378 1.00 16.72 358 ALA A O 1
ATOM 1358 N N . ASP A 1 176 ? 29.158 -33.466 35.567 1.00 16.23 359 ASP A N 1
ATOM 1359 C CA . ASP A 1 176 ? 29.703 -33.035 34.285 1.00 17.05 359 ASP A CA 1
ATOM 1360 C C . ASP A 1 176 ? 30.072 -31.570 34.434 1.00 17.45 359 ASP A C 1
ATOM 1361 O O . ASP A 1 176 ? 29.224 -30.739 34.763 1.00 18.64 359 ASP A O 1
ATOM 1366 N N . LYS A 1 177 ? 31.331 -31.253 34.186 1.00 16.70 360 LYS A N 1
ATOM 1367 C CA . LYS A 1 177 ? 31.853 -29.929 34.496 1.00 16.95 360 LYS A CA 1
ATOM 1368 C C . LYS A 1 177 ? 31.832 -28.979 33.298 1.00 17.02 360 LYS A C 1
ATOM 1369 O O . LYS A 1 177 ? 32.304 -27.849 33.404 1.00 17.98 360 LYS A O 1
ATOM 1375 N N . ARG A 1 178 ? 31.286 -29.428 32.170 1.00 15.80 361 ARG A N 1
ATOM 1376 C CA . ARG A 1 178 ? 31.225 -28.586 30.984 1.00 16.42 361 ARG A CA 1
ATOM 1377 C C . ARG A 1 178 ? 30.301 -27.406 31.230 1.00 15.22 361 ARG A C 1
ATOM 1378 O O . ARG A 1 178 ? 29.261 -27.557 31.882 1.00 14.13 361 ARG A O 1
ATOM 1386 N N . PRO A 1 179 ? 30.641 -26.248 30.671 1.00 14.43 362 PRO A N 1
ATOM 1387 C CA . PRO A 1 179 ? 29.756 -25.079 30.780 1.00 14.67 362 PRO A CA 1
ATOM 1388 C C . PRO A 1 179 ? 28.414 -25.401 30.129 1.00 13.66 362 PRO A C 1
ATOM 1389 O O . PRO A 1 179 ? 28.360 -25.920 28.995 1.00 15.59 362 PRO A O 1
ATOM 1393 N N . THR A 1 180 ? 27.335 -25.110 30.842 1.00 12.57 363 THR A N 1
ATOM 1394 C CA . THR A 1 180 ? 26.022 -25.638 30.499 1.00 13.11 363 THR A CA 1
ATOM 1395 C C . THR A 1 180 ? 24.956 -24.531 30.371 1.00 13.31 363 THR A C 1
ATOM 1396 O O . THR A 1 180 ? 24.936 -23.589 31.162 1.00 15.10 363 THR A O 1
ATOM 1400 N N . ALA A 1 181 ? 24.085 -24.635 29.373 1.00 12.62 364 ALA A N 1
ATOM 1401 C CA . ALA A 1 181 ? 22.903 -23.768 29.299 1.00 13.25 364 ALA A CA 1
ATOM 1402 C C . ALA A 1 181 ? 21.667 -24.610 29.605 1.00 12.84 364 ALA A C 1
ATOM 1403 O O . ALA A 1 181 ? 21.511 -25.703 29.078 1.00 13.98 364 ALA A O 1
ATOM 1405 N N . TRP A 1 182 ? 20.783 -24.091 30.447 1.00 12.84 365 TRP A N 1
ATOM 1406 C CA . TRP A 1 182 ? 19.625 -24.853 30.911 1.00 12.91 365 TRP A CA 1
ATOM 1407 C C . TRP A 1 182 ? 18.367 -24.022 30.697 1.00 13.19 365 TRP A C 1
ATOM 1408 O O . TRP A 1 182 ? 18.228 -22.929 31.264 1.00 13.09 365 TRP A O 1
ATOM 1419 N N . PHE A 1 183 ? 17.475 -24.523 29.848 1.00 12.84 366 PHE A N 1
ATOM 1420 C CA . PHE A 1 183 ? 16.214 -23.832 29.578 1.00 13.76 366 PHE A CA 1
ATOM 1421 C C . PHE A 1 183 ? 15.187 -24.333 30.547 1.00 14.89 366 PHE A C 1
ATOM 1422 O O . PHE A 1 183 ? 14.895 -25.545 30.587 1.00 14.01 366 PHE A O 1
ATOM 1430 N N . LEU A 1 184 ? 14.665 -23.391 31.341 1.00 14.44 367 LEU A N 1
ATOM 1431 C CA . LEU A 1 184 ? 13.621 -23.664 32.327 1.00 15.83 367 LEU A CA 1
ATOM 1432 C C . LEU A 1 184 ? 12.314 -22.974 31.915 1.00 16.91 367 LEU A C 1
ATOM 1433 O O . LEU A 1 184 ? 12.307 -22.102 31.046 1.00 17.77 367 LEU A O 1
ATOM 1438 N N . PRO A 1 185 ? 11.189 -23.407 32.470 1.00 17.06 368 PRO A N 1
ATOM 1439 C CA . PRO A 1 185 ? 9.889 -22.918 31.984 1.00 18.26 368 PRO A CA 1
ATOM 1440 C C . PRO A 1 185 ? 9.498 -21.509 32.414 1.00 18.59 368 PRO A C 1
ATOM 1441 O O . PRO A 1 185 ? 8.607 -20.923 31.787 1.00 20.84 368 PRO A O 1
ATOM 1445 N N . SER A 1 186 ? 10.151 -20.965 33.438 1.00 17.35 369 SER A N 1
ATOM 1446 C CA . SER A 1 186 ? 9.836 -19.626 33.925 1.00 17.31 369 SER A CA 1
ATOM 1447 C C . SER A 1 186 ? 11.027 -18.982 34.614 1.00 17.41 369 SER A C 1
ATOM 1448 O O . SER A 1 186 ? 11.942 -19.659 35.055 1.00 17.04 369 SER A O 1
ATOM 1451 N N . ILE A 1 187 ? 10.997 -17.662 34.726 1.00 17.51 370 ILE A N 1
ATOM 1452 C CA . ILE A 1 187 ? 12.053 -16.956 35.408 1.00 18.23 370 ILE A CA 1
ATOM 1453 C C . ILE A 1 187 ? 12.027 -17.290 36.894 1.00 17.04 370 ILE A C 1
ATOM 1454 O O . ILE A 1 187 ? 13.075 -17.382 37.527 1.00 15.41 370 ILE A O 1
ATOM 1459 N N . ARG A 1 188 ? 10.829 -17.503 37.440 1.00 16.38 371 ARG A N 1
ATOM 1460 C CA . ARG A 1 188 ? 10.697 -17.941 38.838 1.00 16.95 371 ARG A CA 1
ATOM 1461 C C . ARG A 1 188 ? 11.448 -19.257 39.064 1.00 15.46 371 ARG A C 1
ATOM 1462 O O . ARG A 1 188 ? 12.275 -19.371 39.968 1.00 13.49 371 ARG A O 1
ATOM 1470 N N . ALA A 1 189 ? 11.161 -20.246 38.229 1.00 14.50 372 ALA A N 1
ATOM 1471 C CA . ALA A 1 189 ? 11.826 -21.544 38.323 1.00 14.20 372 ALA A CA 1
ATOM 1472 C C . ALA A 1 189 ? 13.329 -21.377 38.145 1.00 14.32 372 ALA A C 1
ATOM 1473 O O . ALA A 1 189 ? 14.104 -22.007 38.847 1.00 14.68 372 ALA A O 1
ATOM 1475 N N . ALA A 1 190 ? 13.736 -20.531 37.195 1.00 13.00 373 ALA A N 1
ATOM 1476 C CA . ALA A 1 190 ? 15.158 -20.267 36.972 1.00 14.42 373 ALA A CA 1
ATOM 1477 C C . ALA A 1 190 ? 15.864 -19.637 38.173 1.00 14.00 373 ALA A C 1
ATOM 1478 O O . ALA A 1 190 ? 16.980 -20.019 38.510 1.00 13.79 373 ALA A O 1
ATOM 1480 N N . ASN A 1 191 ? 15.209 -18.673 38.815 1.00 13.99 374 ASN A N 1
ATOM 1481 C CA . ASN A 1 191 ? 15.771 -18.042 40.002 1.00 15.36 374 ASN A CA 1
ATOM 1482 C C . ASN A 1 191 ? 15.904 -19.034 41.142 1.00 13.98 374 ASN A C 1
ATOM 1483 O O . ASN A 1 191 ? 16.906 -19.062 41.846 1.00 12.68 374 ASN A O 1
ATOM 1488 N N . VAL A 1 192 ? 14.897 -19.881 41.289 1.00 13.89 375 VAL A N 1
ATOM 1489 C CA . VAL A 1 192 ? 14.909 -20.892 42.344 1.00 14.66 375 VAL A CA 1
ATOM 1490 C C . VAL A 1 192 ? 15.990 -21.935 42.112 1.00 14.20 375 VAL A C 1
ATOM 1491 O O . VAL A 1 192 ? 16.676 -22.353 43.054 1.00 14.22 375 VAL A O 1
ATOM 1495 N N . MET A 1 193 ? 16.139 -22.363 40.858 1.00 13.85 376 MET A N 1
ATOM 1496 C CA . MET A 1 193 ? 17.200 -23.313 40.497 1.00 14.75 376 MET A CA 1
ATOM 1497 C C . MET A 1 193 ? 18.577 -22.687 40.683 1.00 14.24 376 MET A C 1
ATOM 1498 O O . MET A 1 193 ? 19.499 -23.341 41.169 1.00 13.54 376 MET A O 1
ATOM 1503 N N . ALA A 1 194 ? 18.718 -21.433 40.254 1.00 14.37 377 ALA A N 1
ATOM 1504 C CA . ALA A 1 194 ? 19.994 -20.724 40.379 1.00 15.45 377 ALA A CA 1
ATOM 1505 C C . ALA A 1 194 ? 20.448 -20.664 41.833 1.00 14.59 377 ALA A C 1
ATOM 1506 O O . ALA A 1 194 ? 21.603 -20.946 42.151 1.00 15.32 377 ALA A O 1
ATOM 1508 N N . ALA A 1 195 ? 19.540 -20.278 42.722 1.00 14.70 378 ALA A N 1
ATOM 1509 C CA . ALA A 1 195 ? 19.885 -20.179 44.139 1.00 14.59 378 ALA A CA 1
ATOM 1510 C C . ALA A 1 195 ? 20.420 -21.525 44.644 1.00 15.01 378 ALA A C 1
ATOM 1511 O O . ALA A 1 195 ? 21.387 -21.579 45.410 1.00 15.16 378 ALA A O 1
ATOM 1513 N N . SER A 1 196 ? 19.791 -22.605 44.184 1.00 15.72 379 SER A N 1
ATOM 1514 C CA . SER A 1 196 ? 20.120 -23.956 44.625 1.00 15.76 379 SER A CA 1
ATOM 1515 C C . SER A 1 196 ? 21.458 -24.407 44.071 1.00 14.59 379 SER A C 1
ATOM 1516 O O . SER A 1 196 ? 22.269 -24.982 44.778 1.00 13.41 379 SER A O 1
ATOM 1519 N N . LEU A 1 197 ? 21.683 -24.167 42.783 1.00 14.17 380 LEU A N 1
ATOM 1520 C CA . LEU A 1 197 ? 22.940 -24.558 42.155 1.00 13.66 380 LEU A CA 1
ATOM 1521 C C . LEU A 1 197 ? 24.114 -23.800 42.780 1.00 14.34 380 LEU A C 1
ATOM 1522 O O . LEU A 1 197 ? 25.216 -24.352 42.923 1.00 14.21 380 LEU A O 1
ATOM 1527 N N . ARG A 1 198 ? 23.895 -22.536 43.136 1.00 14.44 381 ARG A N 1
ATOM 1528 C CA . ARG A 1 198 ? 24.976 -21.765 43.751 1.00 16.87 381 ARG A CA 1
ATOM 1529 C C . ARG A 1 198 ? 25.272 -22.279 45.164 1.00 17.73 381 ARG A C 1
ATOM 1530 O O . ARG A 1 198 ? 26.418 -22.242 45.613 1.00 17.00 381 ARG A O 1
ATOM 1538 N N . LYS A 1 199 ? 24.244 -22.784 45.846 1.00 19.31 382 LYS A N 1
ATOM 1539 C CA . LYS A 1 199 ? 24.446 -23.463 47.132 1.00 21.00 382 LYS A CA 1
ATOM 1540 C C . LYS A 1 199 ? 25.301 -24.712 46.909 1.00 21.46 382 LYS A C 1
ATOM 1541 O O . LYS A 1 199 ? 26.060 -25.130 47.784 1.00 21.77 382 LYS A O 1
ATOM 1547 N N . ALA A 1 200 ? 25.175 -25.304 45.723 1.00 21.30 383 ALA A N 1
ATOM 1548 C CA . ALA A 1 200 ? 25.977 -26.473 45.355 1.00 21.67 383 ALA A CA 1
ATOM 1549 C C . ALA A 1 200 ? 27.332 -26.086 44.749 1.00 21.36 383 ALA A C 1
ATOM 1550 O O . ALA A 1 200 ? 28.034 -26.928 44.183 1.00 22.77 383 ALA A O 1
ATOM 1552 N N . GLY A 1 201 ? 27.695 -24.815 44.887 1.00 20.68 384 GLY A N 1
ATOM 1553 C CA . GLY A 1 201 ? 29.063 -24.367 44.572 1.00 19.05 384 GLY A CA 1
ATOM 1554 C C . GLY A 1 201 ? 29.318 -24.155 43.095 1.00 18.06 384 GLY A C 1
ATOM 1555 O O . GLY A 1 201 ? 30.462 -24.112 42.646 1.00 17.16 384 GLY A O 1
ATOM 1556 N N . LYS A 1 202 ? 28.245 -24.032 42.327 1.00 17.04 385 LYS A N 1
ATOM 1557 C CA . LYS A 1 202 ? 28.374 -23.738 40.914 1.00 17.39 385 LYS A CA 1
ATOM 1558 C C . LYS A 1 202 ? 28.245 -22.235 40.693 1.00 16.81 385 LYS A C 1
ATOM 1559 O O . LYS A 1 202 ? 27.535 -21.548 41.433 1.00 16.98 385 LYS A O 1
ATOM 1565 N N . SER A 1 203 ? 28.924 -21.729 39.670 1.00 16.44 386 SER A N 1
ATOM 1566 C CA . SER A 1 203 ? 28.646 -20.379 39.200 1.00 16.20 386 SER A CA 1
ATOM 1567 C C . SER A 1 203 ? 27.432 -20.382 38.275 1.00 14.61 386 SER A C 1
ATOM 1568 O O . SER A 1 203 ? 27.265 -21.271 37.426 1.00 13.30 386 SER A O 1
ATOM 1571 N N . VAL A 1 204 ? 26.560 -19.394 38.457 1.00 13.19 387 VAL A N 1
ATOM 1572 C CA . VAL A 1 204 ? 25.326 -19.345 37.692 1.00 12.11 387 VAL A CA 1
ATOM 1573 C C . VAL A 1 204 ? 25.004 -17.929 37.234 1.00 12.43 387 VAL A C 1
ATOM 1574 O O . VAL A 1 204 ? 25.164 -16.963 37.992 1.00 12.09 387 VAL A O 1
ATOM 1578 N N . VAL A 1 205 ? 24.553 -17.826 35.987 1.00 13.48 388 VAL A N 1
ATOM 1579 C CA . VAL A 1 205 ? 24.033 -16.577 35.445 1.00 13.60 388 VAL A CA 1
ATOM 1580 C C . VAL A 1 205 ? 22.603 -16.834 34.999 1.00 13.45 388 VAL A C 1
ATOM 1581 O O . VAL A 1 205 ? 22.314 -17.848 34.351 1.00 13.77 388 VAL A O 1
ATOM 1585 N N . VAL A 1 206 ? 21.691 -15.957 35.385 1.00 14.05 389 VAL A N 1
ATOM 1586 C CA . VAL A 1 206 ? 20.316 -16.078 34.908 1.00 15.03 389 VAL A CA 1
ATOM 1587 C C . VAL A 1 206 ? 20.102 -14.983 33.883 1.00 17.78 389 VAL A C 1
ATOM 1588 O O . VAL A 1 206 ? 20.262 -13.792 34.184 1.00 15.45 389 VAL A O 1
ATOM 1592 N N . LEU A 1 207 ? 19.768 -15.395 32.662 1.00 19.43 390 LEU A N 1
ATOM 1593 C CA . LEU A 1 207 ? 19.534 -14.450 31.580 1.00 24.34 390 LEU A CA 1
ATOM 1594 C C . LEU A 1 207 ? 18.098 -13.946 31.647 1.00 28.30 390 LEU A C 1
ATOM 1595 O O . LEU A 1 207 ? 17.150 -14.714 31.716 1.00 29.36 390 LEU A O 1
ATOM 1600 N N . ASN A 1 208 ? 17.942 -12.637 31.648 1.00 34.49 391 ASN A N 1
ATOM 1601 C CA . ASN A 1 208 ? 16.625 -12.027 31.680 1.00 39.32 391 ASN A CA 1
ATOM 1602 C C . ASN A 1 208 ? 16.739 -10.633 31.083 1.00 42.89 391 ASN A C 1
ATOM 1603 O O . ASN A 1 208 ? 17.828 -10.068 31.029 1.00 43.30 391 ASN A O 1
ATOM 1608 N N . ARG A 1 209 ? 15.622 -10.094 30.618 1.00 47.66 392 ARG A N 1
ATOM 1609 C CA . ARG A 1 209 ? 15.577 -8.710 30.156 1.00 51.87 392 ARG A CA 1
ATOM 1610 C C . ARG A 1 209 ? 15.746 -7.747 31.331 1.00 54.35 392 ARG A C 1
ATOM 1611 O O . ARG A 1 209 ? 14.926 -7.735 32.254 1.00 55.23 392 ARG A O 1
ATOM 1619 N N . LYS A 1 210 ? 16.808 -6.942 31.294 1.00 57.08 393 LYS A N 1
ATOM 1620 C CA . LYS A 1 210 ? 17.155 -6.064 32.416 1.00 59.30 393 LYS A CA 1
ATOM 1621 C C . LYS A 1 210 ? 17.891 -4.779 31.993 1.00 61.04 393 LYS A C 1
ATOM 1622 O O . LYS A 1 210 ? 17.315 -3.902 31.343 1.00 61.22 393 LYS A O 1
ATOM 1628 N N . THR A 1 211 ? 19.159 -4.674 32.392 1.00 62.89 394 THR A N 1
ATOM 1629 C CA . THR A 1 211 ? 20.033 -3.564 32.001 1.00 64.55 394 THR A CA 1
ATOM 1630 C C . THR A 1 211 ? 21.401 -4.115 31.581 1.00 65.66 394 THR A C 1
ATOM 1631 O O . THR A 1 211 ? 22.016 -3.636 30.621 1.00 65.82 394 THR A O 1
ATOM 1635 N N . PHE A 1 212 ? 21.858 -5.138 32.302 1.00 66.93 395 PHE A N 1
ATOM 1636 C CA . PHE A 1 212 ? 23.160 -5.757 32.055 1.00 67.81 395 PHE A CA 1
ATOM 1637 C C . PHE A 1 212 ? 23.090 -6.752 30.895 1.00 68.37 395 PHE A C 1
ATOM 1638 O O . PHE A 1 212 ? 22.076 -6.840 30.193 1.00 68.24 395 PHE A O 1
ATOM 1646 N N . GLU A 1 213 ? 24.176 -7.500 30.709 1.00 68.93 396 GLU A N 1
ATOM 1647 C CA . GLU A 1 213 ? 24.278 -8.481 29.630 1.00 69.40 396 GLU A CA 1
ATOM 1648 C C . GLU A 1 213 ? 24.785 -9.831 30.144 1.00 69.41 396 GLU A C 1
ATOM 1649 O O . GLU A 1 213 ? 24.017 -10.639 30.670 1.00 69.35 396 GLU A O 1
ATOM 1655 N N . LYS A 1 222 ? 34.216 -14.331 31.667 1.00 37.51 405 LYS A N 1
ATOM 1656 C CA . LYS A 1 222 ? 32.932 -14.716 32.251 1.00 36.89 405 LYS A CA 1
ATOM 1657 C C . LYS A 1 222 ? 32.385 -16.026 31.659 1.00 35.86 405 LYS A C 1
ATOM 1658 O O . LYS A 1 222 ? 31.578 -16.011 30.718 1.00 35.56 405 LYS A O 1
ATOM 1664 N N . LYS A 1 223 ? 32.832 -17.152 32.216 1.00 33.91 406 LYS A N 1
ATOM 1665 C CA . LYS A 1 223 ? 32.384 -18.477 31.776 1.00 31.71 406 LYS A CA 1
ATOM 1666 C C . LYS A 1 223 ? 31.799 -19.258 32.953 1.00 28.84 406 LYS A C 1
ATOM 1667 O O . LYS A 1 223 ? 32.482 -20.095 33.549 1.00 28.36 406 LYS A O 1
ATOM 1673 N N . PRO A 1 224 ? 30.543 -18.987 33.293 1.00 25.80 407 PRO A N 1
ATOM 1674 C CA . PRO A 1 224 ? 29.899 -19.674 34.419 1.00 23.83 407 PRO A CA 1
ATOM 1675 C C . PRO A 1 224 ? 29.638 -21.133 34.125 1.00 22.09 407 PRO A C 1
ATOM 1676 O O . PRO A 1 224 ? 29.591 -21.556 32.957 1.00 22.37 407 PRO A O 1
ATOM 1680 N N . ASP A 1 225 ? 29.444 -21.897 35.190 1.00 19.66 408 ASP A N 1
ATOM 1681 C CA . ASP A 1 225 ? 29.113 -23.304 35.077 1.00 18.24 408 ASP A CA 1
ATOM 1682 C C . ASP A 1 225 ? 27.754 -23.476 34.433 1.00 16.93 408 ASP A C 1
ATOM 1683 O O . ASP A 1 225 ? 27.551 -24.393 33.620 1.00 16.35 408 ASP A O 1
ATOM 1688 N N . PHE A 1 226 ? 26.812 -22.606 34.814 1.00 15.15 409 PHE A N 1
ATOM 1689 C CA . PHE A 1 226 ? 25.457 -22.686 34.312 1.00 15.33 409 PHE A CA 1
ATOM 1690 C C . PHE A 1 226 ? 24.956 -21.333 33.806 1.00 13.97 409 PHE A C 1
ATOM 1691 O O . PHE A 1 226 ? 25.136 -20.326 34.451 1.00 13.97 409 PHE A O 1
ATOM 1699 N N . ILE A 1 227 ? 24.351 -21.329 32.630 1.00 14.95 410 ILE A N 1
ATOM 1700 C CA . ILE A 1 227 ? 23.532 -20.201 32.201 1.00 14.40 410 ILE A CA 1
ATOM 1701 C C . ILE A 1 227 ? 22.100 -20.668 32.159 1.00 13.65 410 ILE A C 1
ATOM 1702 O O . ILE A 1 227 ? 21.752 -21.572 31.382 1.00 14.54 410 ILE A O 1
ATOM 1707 N N . LEU A 1 228 ? 21.262 -20.086 33.008 1.00 13.50 411 LEU A N 1
ATOM 1708 C CA . LEU A 1 228 ? 19.831 -20.433 32.999 1.00 14.04 411 LEU A CA 1
ATOM 1709 C C . LEU A 1 228 ? 19.010 -19.401 32.234 1.00 14.27 411 LEU A C 1
ATOM 1710 O O . LEU A 1 228 ? 19.253 -18.226 32.349 1.00 13.04 411 LEU A O 1
ATOM 1715 N N . ALA A 1 229 ? 18.022 -19.854 31.468 1.00 14.37 412 ALA A N 1
ATOM 1716 C CA . ALA A 1 229 ? 17.215 -18.942 30.637 1.00 14.76 412 ALA A CA 1
ATOM 1717 C C . ALA A 1 229 ? 15.847 -19.546 30.394 1.00 14.60 412 ALA A C 1
ATOM 1718 O O . ALA A 1 229 ? 15.669 -20.750 30.570 1.00 13.92 412 ALA A O 1
ATOM 1720 N N . THR A 1 230 ? 14.877 -18.719 29.995 1.00 14.10 413 THR A N 1
ATOM 1721 C CA . THR A 1 230 ? 13.581 -19.257 29.574 1.00 15.03 413 THR A CA 1
ATOM 1722 C C . THR A 1 230 ? 13.439 -19.355 28.049 1.00 16.06 413 THR A C 1
ATOM 1723 O O . THR A 1 230 ? 12.442 -19.879 27.546 1.00 17.20 413 THR A O 1
ATOM 1727 N N . ASP A 1 231 ? 14.407 -18.815 27.322 1.00 16.24 414 ASP A N 1
ATOM 1728 C CA . ASP A 1 231 ? 14.361 -18.861 25.861 1.00 18.36 414 ASP A CA 1
ATOM 1729 C C . ASP A 1 231 ? 15.695 -18.407 25.303 1.00 18.04 414 ASP A C 1
ATOM 1730 O O . ASP A 1 231 ? 16.618 -18.070 26.055 1.00 18.13 414 ASP A O 1
ATOM 1735 N N . ILE A 1 232 ? 15.812 -18.419 23.982 1.00 16.32 415 ILE A N 1
ATOM 1736 C CA . ILE A 1 232 ? 17.092 -18.112 23.356 1.00 16.29 415 ILE A CA 1
ATOM 1737 C C . ILE A 1 232 ? 17.318 -16.638 23.067 1.00 15.42 415 ILE A C 1
ATOM 1738 O O . ILE A 1 232 ? 18.353 -16.302 22.489 1.00 16.89 415 ILE A O 1
ATOM 1743 N N . ALA A 1 233 ? 16.389 -15.762 23.476 1.00 16.23 416 ALA A N 1
ATOM 1744 C CA . ALA A 1 233 ? 16.436 -14.332 23.096 1.00 16.34 416 ALA A CA 1
ATOM 1745 C C . ALA A 1 233 ? 17.694 -13.586 23.528 1.00 18.03 416 ALA A C 1
ATOM 1746 O O . ALA A 1 233 ? 18.137 -12.660 22.825 1.00 15.83 416 ALA A O 1
ATOM 1748 N N . GLU A 1 234 ? 18.265 -13.941 24.684 1.00 18.26 417 GLU A N 1
ATOM 1749 C CA . GLU A 1 234 ? 19.418 -13.177 25.175 1.00 20.38 417 GLU A CA 1
ATOM 1750 C C . GLU A 1 234 ? 20.748 -13.851 24.886 1.00 21.58 417 GLU A C 1
ATOM 1751 O O . GLU A 1 234 ? 21.796 -13.426 25.381 1.00 20.75 417 GLU A O 1
ATOM 1757 N N . MET A 1 235 ? 20.696 -14.896 24.075 1.00 20.91 418 MET A N 1
ATOM 1758 C CA . MET A 1 235 ? 21.867 -15.694 23.786 1.00 22.80 418 MET A CA 1
ATOM 1759 C C . MET A 1 235 ? 22.508 -15.284 22.474 1.00 24.97 418 MET A C 1
ATOM 1760 O O . MET A 1 235 ? 21.940 -15.496 21.402 1.00 27.21 418 MET A O 1
ATOM 1765 N N . GLY A 1 236 ? 23.699 -14.699 22.565 1.00 26.61 419 GLY A N 1
ATOM 1766 C CA . GLY A 1 236 ? 24.390 -14.241 21.380 1.00 28.02 419 GLY A CA 1
ATOM 1767 C C . GLY A 1 236 ? 25.434 -15.218 20.891 1.00 29.91 419 GLY A C 1
ATOM 1768 O O . GLY A 1 236 ? 25.523 -16.357 21.363 1.00 29.95 419 GLY A O 1
ATOM 1769 N N . ALA A 1 237 ? 26.250 -14.745 19.959 1.00 31.55 420 ALA A N 1
ATOM 1770 C CA . ALA A 1 237 ? 27.253 -15.561 19.299 1.00 33.74 420 ALA A CA 1
ATOM 1771 C C . ALA A 1 237 ? 28.358 -15.989 20.254 1.00 34.78 420 ALA A C 1
ATOM 1772 O O . ALA A 1 237 ? 29.039 -16.975 20.011 1.00 36.05 420 ALA A O 1
ATOM 1774 N N . ASN A 1 238 ? 28.515 -15.248 21.343 1.00 35.35 421 ASN A N 1
ATOM 1775 C CA . ASN A 1 238 ? 29.602 -15.448 22.290 1.00 36.51 421 ASN A CA 1
ATOM 1776 C C . ASN A 1 238 ? 29.308 -16.491 23.373 1.00 36.72 421 ASN A C 1
ATOM 1777 O O . ASN A 1 238 ? 30.184 -16.805 24.183 1.00 37.46 421 ASN A O 1
ATOM 1782 N N . LEU A 1 239 ? 28.081 -17.009 23.403 1.00 35.41 422 LEU A N 1
ATOM 1783 C CA . LEU A 1 239 ? 27.687 -18.013 24.399 1.00 35.24 422 LEU A CA 1
ATOM 1784 C C . LEU A 1 239 ? 28.692 -19.171 24.480 1.00 34.67 422 LEU A C 1
ATOM 1785 O O . LEU A 1 239 ? 28.936 -19.862 23.499 1.00 36.23 422 LEU A O 1
ATOM 1790 N N . CYS A 1 240 ? 29.257 -19.385 25.659 1.00 33.60 423 CYS A N 1
ATOM 1791 C CA . CYS A 1 240 ? 30.361 -20.338 25.834 1.00 32.99 423 CYS A CA 1
ATOM 1792 C C . CYS A 1 240 ? 29.852 -21.603 26.514 1.00 29.34 423 CYS A C 1
ATOM 1793 O O . CYS A 1 240 ? 29.991 -21.758 27.718 1.00 30.20 423 CYS A O 1
ATOM 1796 N N . VAL A 1 241 ? 29.250 -22.498 25.736 1.00 27.00 424 VAL A N 1
ATOM 1797 C CA . VAL A 1 241 ? 28.513 -23.635 26.294 1.00 22.77 424 VAL A CA 1
ATOM 1798 C C . VAL A 1 241 ? 28.793 -24.937 25.525 1.00 20.00 424 VAL A C 1
ATOM 1799 O O . VAL A 1 241 ? 28.991 -24.924 24.301 1.00 18.96 424 VAL A O 1
ATOM 1803 N N . GLU A 1 242 ? 28.855 -26.055 26.250 1.00 17.08 425 GLU A N 1
ATOM 1804 C CA . GLU A 1 242 ? 29.087 -27.364 25.637 1.00 15.82 425 GLU A CA 1
ATOM 1805 C C . GLU A 1 242 ? 27.977 -28.375 25.905 1.00 14.85 425 GLU A C 1
ATOM 1806 O O . GLU A 1 242 ? 27.968 -29.463 25.331 1.00 14.27 425 GLU A O 1
ATOM 1812 N N . ARG A 1 243 ? 27.043 -28.030 26.786 1.00 13.67 426 ARG A N 1
ATOM 1813 C CA . ARG A 1 243 ? 25.950 -28.931 27.095 1.00 12.13 426 ARG A CA 1
ATOM 1814 C C . ARG A 1 243 ? 24.705 -28.116 27.257 1.00 11.15 426 ARG A C 1
ATOM 1815 O O . ARG A 1 243 ? 24.753 -27.029 27.817 1.00 12.46 426 ARG A O 1
ATOM 1823 N N . VAL A 1 244 ? 23.581 -28.648 26.804 1.00 11.24 427 VAL A N 1
ATOM 1824 C CA . VAL A 1 244 ? 22.296 -27.987 27.010 1.00 12.49 427 VAL A CA 1
ATOM 1825 C C . VAL A 1 244 ? 21.371 -28.966 27.704 1.00 13.01 427 VAL A C 1
ATOM 1826 O O . VAL A 1 244 ? 21.310 -30.159 27.310 1.00 13.44 427 VAL A O 1
ATOM 1830 N N . LEU A 1 245 ? 20.679 -28.487 28.747 1.00 12.52 428 LEU A N 1
ATOM 1831 C CA . LEU A 1 245 ? 19.527 -29.178 29.293 1.00 13.48 428 LEU A CA 1
ATOM 1832 C C . LEU A 1 245 ? 18.293 -28.397 28.870 1.00 13.75 428 LEU A C 1
ATOM 1833 O O . LEU A 1 245 ? 18.247 -27.177 29.025 1.00 14.25 428 LEU A O 1
ATOM 1838 N N . ASP A 1 246 ? 17.270 -29.104 28.413 1.00 13.76 429 ASP A N 1
ATOM 1839 C CA . ASP A 1 246 ? 16.122 -28.419 27.849 1.00 14.68 429 ASP A CA 1
ATOM 1840 C C . ASP A 1 246 ? 14.876 -29.005 28.457 1.00 15.71 429 ASP A C 1
ATOM 1841 O O . ASP A 1 246 ? 14.536 -30.143 28.172 1.00 14.21 429 ASP A O 1
ATOM 1846 N N . CYS A 1 247 ? 14.183 -28.211 29.278 1.00 15.63 430 CYS A N 1
ATOM 1847 C CA . CYS A 1 247 ? 12.897 -28.611 29.841 1.00 16.43 430 CYS A CA 1
ATOM 1848 C C . CYS A 1 247 ? 11.851 -28.799 28.757 1.00 15.65 430 CYS A C 1
ATOM 1849 O O . CYS A 1 247 ? 10.844 -29.484 28.975 1.00 17.29 430 CYS A O 1
ATOM 1852 N N . ARG A 1 248 ? 12.070 -28.155 27.616 1.00 15.71 431 ARG A N 1
ATOM 1853 C CA . ARG A 1 248 ? 11.193 -28.267 26.440 1.00 15.86 431 ARG A CA 1
ATOM 1854 C C . ARG A 1 248 ? 9.769 -27.798 26.734 1.00 15.36 431 ARG A C 1
ATOM 1855 O O . ARG A 1 248 ? 8.812 -28.255 26.102 1.00 16.62 431 ARG A O 1
ATOM 1863 N N . THR A 1 249 ? 9.618 -26.881 27.691 1.00 15.19 432 THR A N 1
ATOM 1864 C CA . THR A 1 249 ? 8.287 -26.321 27.958 1.00 14.93 432 THR A CA 1
ATOM 1865 C C . THR A 1 249 ? 8.373 -24.819 28.142 1.00 16.45 432 THR A C 1
ATOM 1866 O O . THR A 1 249 ? 9.457 -24.275 28.420 1.00 16.81 432 THR A O 1
ATOM 1870 N N . ALA A 1 250 ? 7.234 -24.137 27.968 1.00 13.78 433 ALA A N 1
ATOM 1871 C CA . ALA A 1 250 ? 7.195 -22.686 28.123 1.00 14.06 433 ALA A CA 1
ATOM 1872 C C . ALA A 1 250 ? 5.760 -22.267 28.378 1.00 15.04 433 ALA A C 1
ATOM 1873 O O . ALA A 1 250 ? 4.851 -22.945 27.930 1.00 16.24 433 ALA A O 1
ATOM 1875 N N . PHE A 1 251 ? 5.553 -21.177 29.109 1.00 12.19 434 PHE A N 1
ATOM 1876 C CA . PHE A 1 251 ? 4.202 -20.632 29.297 1.00 14.80 434 PHE A CA 1
ATOM 1877 C C . PHE A 1 251 ? 3.926 -19.769 28.079 1.00 13.82 434 PHE A C 1
ATOM 1878 O O . PHE A 1 251 ? 4.851 -19.184 27.550 1.00 13.02 434 PHE A O 1
ATOM 1886 N N . LYS A 1 252 ? 2.671 -19.694 27.636 1.00 12.77 435 LYS A N 1
ATOM 1887 C CA . LYS A 1 252 ? 2.346 -18.961 26.411 1.00 12.45 435 LYS A CA 1
ATOM 1888 C C . LYS A 1 252 ? 1.016 -18.242 26.603 1.00 12.30 435 LYS A C 1
ATOM 1889 O O . LYS A 1 252 ? 0.111 -18.752 27.296 1.00 11.28 435 LYS A O 1
ATOM 1895 N N . PRO A 1 253 ? 0.889 -17.069 25.989 1.00 11.26 436 PRO A N 1
ATOM 1896 C CA . PRO A 1 253 ? -0.403 -16.401 25.925 1.00 10.50 436 PRO A CA 1
ATOM 1897 C C . PRO A 1 253 ? -1.198 -17.046 24.789 1.00 10.42 436 PRO A C 1
ATOM 1898 O O . PRO A 1 253 ? -0.731 -17.181 23.628 1.00 10.07 436 PRO A O 1
ATOM 1902 N N . VAL A 1 254 ? -2.413 -17.450 25.147 1.00 10.30 437 VAL A N 1
ATOM 1903 C CA . VAL A 1 254 ? -3.215 -18.337 24.303 1.00 11.40 437 VAL A CA 1
ATOM 1904 C C . VAL A 1 254 ? -4.612 -17.771 24.222 1.00 9.74 437 VAL A C 1
ATOM 1905 O O . VAL A 1 254 ? -5.131 -17.202 25.193 1.00 8.88 437 VAL A O 1
ATOM 1909 N N . LEU A 1 255 ? -5.248 -17.904 23.062 1.00 9.03 438 LEU A N 1
ATOM 1910 C CA . LEU A 1 255 ? -6.592 -17.376 22.907 1.00 8.30 438 LEU A CA 1
ATOM 1911 C C . LEU A 1 255 ? -7.601 -18.405 23.410 1.00 10.25 438 LEU A C 1
ATOM 1912 O O . LEU A 1 255 ? -7.551 -19.578 23.020 1.00 8.60 438 LEU A O 1
ATOM 1917 N N . VAL A 1 256 ? -8.484 -17.963 24.286 1.00 9.42 439 VAL A N 1
ATOM 1918 C CA . VAL A 1 256 ? -9.486 -18.851 24.873 1.00 10.98 439 VAL A CA 1
ATOM 1919 C C . VAL A 1 256 ? -10.845 -18.222 24.710 1.00 11.19 439 VAL A C 1
ATOM 1920 O O . VAL A 1 256 ? -10.955 -17.056 24.323 1.00 10.74 439 VAL A O 1
ATOM 1924 N N . ASP A 1 257 ? -11.891 -18.977 25.042 1.00 13.52 440 ASP A N 1
ATOM 1925 C CA . ASP A 1 257 ? -13.233 -18.419 25.014 1.00 13.78 440 ASP A CA 1
ATOM 1926 C C . ASP A 1 257 ? -13.541 -17.871 23.626 1.00 12.92 440 ASP A C 1
ATOM 1927 O O . ASP A 1 257 ? -13.900 -16.688 23.471 1.00 14.54 440 ASP A O 1
ATOM 1932 N N . GLU A 1 258 ? -13.408 -18.764 22.623 1.00 14.15 441 GLU A N 1
ATOM 1933 C CA . GLU A 1 258 ? -13.666 -18.424 21.222 1.00 15.67 441 GLU A CA 1
ATOM 1934 C C . GLU A 1 258 ? -13.035 -17.108 20.793 1.00 14.92 441 GLU A C 1
ATOM 1935 O O . GLU A 1 258 ? -13.678 -16.297 20.112 1.00 14.37 441 GLU A O 1
ATOM 1941 N N . GLY A 1 259 ? -11.795 -16.891 21.224 1.00 14.29 442 GLY A N 1
ATOM 1942 C CA . GLY A 1 259 ? -11.029 -15.741 20.780 1.00 12.87 442 GLY A CA 1
ATOM 1943 C C . GLY A 1 259 ? -11.385 -14.466 21.515 1.00 12.57 442 GLY A C 1
ATOM 1944 O O . GLY A 1 259 ? -10.941 -13.390 21.123 1.00 13.54 442 GLY A O 1
ATOM 1945 N N . ARG A 1 260 ? -12.166 -14.561 22.588 1.00 9.09 443 ARG A N 1
ATOM 1946 C CA . ARG A 1 260 ? -12.553 -13.350 23.298 1.00 9.32 443 ARG A CA 1
ATOM 1947 C C . ARG A 1 260 ? -11.561 -12.856 24.369 1.00 9.11 443 ARG A C 1
ATOM 1948 O O . ARG A 1 260 ? -11.671 -11.711 24.832 1.00 11.10 443 ARG A O 1
ATOM 1956 N N . LYS A 1 261 ? -10.626 -13.715 24.764 1.00 8.29 444 LYS A N 1
ATOM 1957 C CA . LYS A 1 261 ? -9.723 -13.461 25.893 1.00 7.51 444 LYS A CA 1
ATOM 1958 C C . LYS A 1 261 ? -8.343 -14.081 25.657 1.00 6.44 444 LYS A C 1
ATOM 1959 O O . LYS A 1 261 ? -8.213 -15.103 24.977 1.00 6.50 444 LYS A O 1
ATOM 1965 N N . VAL A 1 262 ? -7.304 -13.452 26.203 1.00 4.07 445 VAL A N 1
ATOM 1966 C CA . VAL A 1 262 ? -5.959 -14.011 26.144 1.00 4.57 445 VAL A CA 1
ATOM 1967 C C . VAL A 1 262 ? -5.605 -14.479 27.551 1.00 5.36 445 VAL A C 1
ATOM 1968 O O . VAL A 1 262 ? -5.633 -13.698 28.493 1.00 5.62 445 VAL A O 1
ATOM 1972 N N . ALA A 1 263 ? -5.331 -15.774 27.664 1.00 8.53 446 ALA A N 1
ATOM 1973 C CA . ALA A 1 263 ? -4.975 -16.413 28.926 1.00 10.24 446 ALA A CA 1
ATOM 1974 C C . ALA A 1 263 ? -3.545 -16.920 28.853 1.00 10.72 446 ALA A C 1
ATOM 1975 O O . ALA A 1 263 ? -3.060 -17.338 27.810 1.00 11.27 446 ALA A O 1
ATOM 1977 N N . ILE A 1 264 ? -2.870 -16.903 29.988 1.00 11.39 447 ILE A N 1
ATOM 1978 C CA . ILE A 1 264 ? -1.534 -17.448 30.027 1.00 10.84 447 ILE A CA 1
ATOM 1979 C C . ILE A 1 264 ? -1.626 -18.878 30.556 1.00 11.90 447 ILE A C 1
ATOM 1980 O O . ILE A 1 264 ? -2.207 -19.121 31.633 1.00 10.41 447 ILE A O 1
ATOM 1985 N N . LYS A 1 265 ? -1.094 -19.805 29.776 1.00 13.19 448 LYS A N 1
ATOM 1986 C CA . LYS A 1 265 ? -1.232 -21.228 30.053 1.00 15.35 448 LYS A CA 1
ATOM 1987 C C . LYS A 1 265 ? 0.129 -21.880 30.045 1.00 15.18 448 LYS A C 1
ATOM 1988 O O . LYS A 1 265 ? 1.030 -21.438 29.322 1.00 14.40 448 LYS A O 1
ATOM 1994 N N . GLY A 1 266 ? 0.282 -22.938 30.843 1.00 14.85 449 GLY A N 1
ATOM 1995 C CA . GLY A 1 266 ? 1.495 -23.733 30.766 1.00 16.86 449 GLY A CA 1
ATOM 1996 C C . GLY A 1 266 ? 1.842 -24.382 32.086 1.00 18.11 449 GLY A C 1
ATOM 1997 O O . GLY A 1 266 ? 1.087 -24.244 33.053 1.00 16.14 449 GLY A O 1
ATOM 1998 N N . PRO A 1 267 ? 2.996 -25.049 32.142 1.00 19.60 450 PRO A N 1
ATOM 1999 C CA . PRO A 1 267 ? 3.963 -25.095 31.030 1.00 19.34 450 PRO A CA 1
ATOM 2000 C C . PRO A 1 267 ? 3.457 -25.892 29.830 1.00 19.04 450 PRO A C 1
ATOM 2001 O O . PRO A 1 267 ? 2.871 -26.959 30.016 1.00 19.94 450 PRO A O 1
ATOM 2005 N N . LEU A 1 268 ? 3.661 -25.365 28.627 1.00 16.89 451 LEU A N 1
ATOM 2006 C CA . LEU A 1 268 ? 3.263 -26.051 27.407 1.00 15.36 451 LEU A CA 1
ATOM 2007 C C . LEU A 1 268 ? 4.467 -26.598 26.668 1.00 14.97 451 LEU A C 1
ATOM 2008 O O . LEU A 1 268 ? 5.577 -26.060 26.756 1.00 14.23 451 LEU A O 1
ATOM 2013 N N . ARG A 1 269 ? 4.256 -27.644 25.887 1.00 13.95 452 ARG A N 1
ATOM 2014 C CA . ARG A 1 269 ? 5.326 -28.128 25.027 1.00 14.63 452 ARG A CA 1
ATOM 2015 C C . ARG A 1 269 ? 5.685 -27.080 23.965 1.00 14.99 452 ARG A C 1
ATOM 2016 O O . ARG A 1 269 ? 4.848 -26.274 23.563 1.00 16.56 452 ARG A O 1
ATOM 2024 N N . ILE A 1 270 ? 6.953 -27.051 23.574 1.00 16.22 453 ILE A N 1
ATOM 2025 C CA . ILE A 1 270 ? 7.439 -26.133 22.554 1.00 15.28 453 ILE A CA 1
ATOM 2026 C C . ILE A 1 270 ? 7.435 -26.848 21.186 1.00 15.90 453 ILE A C 1
ATOM 2027 O O . ILE A 1 270 ? 7.251 -28.068 21.111 1.00 14.86 453 ILE A O 1
ATOM 2032 N N . SER A 1 271 ? 7.641 -26.089 20.111 1.00 14.69 454 SER A N 1
ATOM 2033 C CA . SER A 1 271 ? 7.679 -26.679 18.781 1.00 14.88 454 SER A CA 1
ATOM 2034 C C . SER A 1 271 ? 9.011 -27.371 18.518 1.00 15.31 454 SER A C 1
ATOM 2035 O O . SER A 1 271 ? 10.005 -27.142 19.238 1.00 13.34 454 SER A O 1
ATOM 2038 N N . ALA A 1 272 ? 9.032 -28.228 17.499 1.00 12.49 455 ALA A N 1
ATOM 2039 C CA . ALA A 1 272 ? 10.272 -28.910 17.122 1.00 13.33 455 ALA A CA 1
ATOM 2040 C C . ALA A 1 272 ? 11.401 -27.934 16.777 1.00 13.57 455 ALA A C 1
ATOM 2041 O O . ALA A 1 272 ? 12.566 -28.142 17.170 1.00 13.74 455 ALA A O 1
ATOM 2043 N N . SER A 1 273 ? 11.074 -26.878 16.034 1.00 14.27 456 SER A N 1
ATOM 2044 C CA . SER A 1 273 ? 12.100 -25.910 15.655 1.00 15.71 456 SER A CA 1
ATOM 2045 C C . SER A 1 273 ? 12.584 -25.073 16.835 1.00 14.73 456 SER A C 1
ATOM 2046 O O . SER A 1 273 ? 13.754 -24.680 16.871 1.00 14.70 456 SER A O 1
ATOM 2049 N N . SER A 1 274 ? 11.728 -24.832 17.825 1.00 14.14 457 SER A N 1
ATOM 2050 C CA . SER A 1 274 ? 12.200 -24.128 19.022 1.00 14.61 457 SER A CA 1
ATOM 2051 C C . SER A 1 274 ? 13.189 -25.011 19.809 1.00 14.06 457 SER A C 1
ATOM 2052 O O . SER A 1 274 ? 14.223 -24.532 20.323 1.00 13.97 457 SER A O 1
ATOM 2055 N N . ALA A 1 275 ? 12.859 -26.302 19.890 1.00 12.04 458 ALA A N 1
ATOM 2056 C CA . ALA A 1 275 ? 13.712 -27.259 20.576 1.00 12.20 458 ALA A CA 1
ATOM 2057 C C . ALA A 1 275 ? 15.034 -27.373 19.790 1.00 12.96 458 ALA A C 1
ATOM 2058 O O . ALA A 1 275 ? 16.106 -27.482 20.373 1.00 11.39 458 ALA A O 1
ATOM 2060 N N . ALA A 1 276 ? 14.940 -27.336 18.459 1.00 12.30 459 ALA A N 1
ATOM 2061 C CA . ALA A 1 276 ? 16.128 -27.400 17.620 1.00 12.37 459 ALA A CA 1
ATOM 2062 C C . ALA A 1 276 ? 17.027 -26.191 17.834 1.00 13.15 459 ALA A C 1
ATOM 2063 O O . ALA A 1 276 ? 18.254 -26.306 17.773 1.00 13.69 459 ALA A O 1
ATOM 2065 N N . GLN A 1 277 ? 16.428 -25.019 18.056 1.00 13.48 460 GLN A N 1
ATOM 2066 C CA . GLN A 1 277 ? 17.247 -23.814 18.239 1.00 12.84 460 GLN A CA 1
ATOM 2067 C C . GLN A 1 277 ? 17.927 -23.798 19.609 1.00 13.01 460 GLN A C 1
ATOM 2068 O O . GLN A 1 277 ? 19.046 -23.255 19.758 1.00 12.45 460 GLN A O 1
ATOM 2074 N N . ARG A 1 278 ? 17.272 -24.406 20.595 1.00 12.85 461 ARG A N 1
ATOM 2075 C CA . ARG A 1 278 ? 17.875 -24.581 21.919 1.00 13.76 461 ARG A CA 1
ATOM 2076 C C . ARG A 1 278 ? 19.050 -25.560 21.836 1.00 13.77 461 ARG A C 1
ATOM 2077 O O . ARG A 1 278 ? 20.145 -25.296 22.321 1.00 13.87 461 ARG A O 1
ATOM 2085 N N . ARG A 1 279 ? 18.797 -26.702 21.221 1.00 12.93 462 ARG A N 1
ATOM 2086 C CA . ARG A 1 279 ? 19.855 -27.685 20.986 1.00 12.76 462 ARG A CA 1
ATOM 2087 C C . ARG A 1 279 ? 21.002 -27.057 20.191 1.00 14.43 462 ARG A C 1
ATOM 2088 O O . ARG A 1 279 ? 22.184 -27.323 20.455 1.00 14.42 462 ARG A O 1
ATOM 2096 N N . GLY A 1 280 ? 20.651 -26.185 19.237 1.00 12.98 463 GLY A N 1
ATOM 2097 C CA . GLY A 1 280 ? 21.604 -25.607 18.306 1.00 13.81 463 GLY A CA 1
ATOM 2098 C C . GLY A 1 280 ? 22.536 -24.602 18.952 1.00 12.69 463 GLY A C 1
ATOM 2099 O O . GLY A 1 280 ? 23.397 -24.085 18.292 1.00 14.02 463 GLY A O 1
ATOM 2100 N N . ARG A 1 281 ? 22.327 -24.281 20.222 1.00 12.98 464 ARG A N 1
ATOM 2101 C CA . ARG A 1 281 ? 23.346 -23.510 20.969 1.00 12.50 464 ARG A CA 1
ATOM 2102 C C . ARG A 1 281 ? 24.681 -24.257 21.048 1.00 12.96 464 ARG A C 1
ATOM 2103 O O . ARG A 1 281 ? 25.726 -23.625 21.218 1.00 12.58 464 ARG A O 1
ATOM 2111 N N . ILE A 1 282 ? 24.641 -25.591 21.008 1.00 13.84 465 ILE A N 1
ATOM 2112 C CA . ILE A 1 282 ? 25.893 -26.385 21.020 1.00 14.19 465 ILE A CA 1
ATOM 2113 C C . ILE A 1 282 ? 26.142 -27.122 19.704 1.00 13.20 465 ILE A C 1
ATOM 2114 O O . ILE A 1 282 ? 25.323 -27.048 18.794 1.00 12.49 465 ILE A O 1
ATOM 2119 N N . GLY A 1 283 ? 27.268 -27.819 19.595 1.00 14.44 466 GLY A N 1
ATOM 2120 C CA . GLY A 1 283 ? 27.666 -28.447 18.332 1.00 13.19 466 GLY A CA 1
ATOM 2121 C C . GLY A 1 283 ? 28.109 -27.427 17.282 1.00 15.01 466 GLY A C 1
ATOM 2122 O O . GLY A 1 283 ? 28.159 -27.714 16.077 1.00 14.10 466 GLY A O 1
ATOM 2123 N N . ARG A 1 284 ? 28.438 -26.216 17.721 1.00 14.94 467 ARG A N 1
ATOM 2124 C CA . ARG A 1 284 ? 28.710 -25.136 16.765 1.00 15.18 467 ARG A CA 1
ATOM 2125 C C . ARG A 1 284 ? 30.148 -25.116 16.269 1.00 14.82 467 ARG A C 1
ATOM 2126 O O . ARG A 1 284 ? 30.446 -24.469 15.273 1.00 14.34 467 ARG A O 1
ATOM 2134 N N . ASN A 1 285 ? 31.023 -25.826 16.972 1.00 15.00 468 ASN A N 1
ATOM 2135 C CA . ASN A 1 285 ? 32.435 -25.870 16.653 1.00 15.20 468 ASN A CA 1
ATOM 2136 C C . ASN A 1 285 ? 32.777 -27.169 15.911 1.00 13.76 468 ASN A C 1
ATOM 2137 O O . ASN A 1 285 ? 32.705 -28.251 16.482 1.00 11.92 468 ASN A O 1
ATOM 2142 N N . PRO A 1 286 ? 33.163 -27.075 14.647 1.00 14.13 469 PRO A N 1
ATOM 2143 C CA . PRO A 1 286 ? 33.383 -28.291 13.857 1.00 14.20 469 PRO A CA 1
ATOM 2144 C C . PRO A 1 286 ? 34.590 -29.077 14.384 1.00 15.86 469 PRO A C 1
ATOM 2145 O O . PRO A 1 286 ? 34.764 -30.266 14.073 1.00 15.19 469 PRO A O 1
ATOM 2149 N N . ASN A 1 287 ? 35.412 -28.418 15.199 1.00 16.90 470 ASN A N 1
ATOM 2150 C CA . ASN A 1 287 ? 36.587 -29.058 15.795 1.00 17.70 470 ASN A CA 1
ATOM 2151 C C . ASN A 1 287 ? 36.312 -29.815 17.101 1.00 17.19 470 ASN A C 1
ATOM 2152 O O . ASN A 1 287 ? 37.199 -30.481 17.636 1.00 17.62 470 ASN A O 1
ATOM 2157 N N . ARG A 1 288 ? 35.091 -29.714 17.614 1.00 17.27 471 ARG A N 1
ATOM 2158 C CA . ARG A 1 288 ? 34.749 -30.352 18.892 1.00 16.52 471 ARG A CA 1
ATOM 2159 C C . ARG A 1 288 ? 33.487 -31.205 18.720 1.00 16.42 471 ARG A C 1
ATOM 2160 O O . ARG A 1 288 ? 32.379 -30.664 18.620 1.00 14.26 471 ARG A O 1
ATOM 2168 N N . ASP A 1 289 ? 33.656 -32.524 18.665 1.00 14.42 472 ASP A N 1
ATOM 2169 C CA . ASP A 1 289 ? 32.516 -33.443 18.682 1.00 15.80 472 ASP A CA 1
ATOM 2170 C C . ASP A 1 289 ? 32.109 -33.771 20.128 1.00 15.69 472 ASP A C 1
ATOM 2171 O O . ASP A 1 289 ? 32.941 -33.710 21.046 1.00 15.61 472 ASP A O 1
ATOM 2176 N N . GLY A 1 290 ? 30.835 -34.088 20.347 1.00 14.16 473 GLY A N 1
ATOM 2177 C CA . GLY A 1 290 ? 30.423 -34.593 21.649 1.00 13.57 473 GLY A CA 1
ATOM 2178 C C . GLY A 1 290 ? 29.776 -33.595 22.596 1.00 13.45 473 GLY A C 1
ATOM 2179 O O . GLY A 1 290 ? 29.571 -33.898 23.798 1.00 12.91 473 GLY A O 1
ATOM 2180 N N . ASP A 1 291 ? 29.450 -32.405 22.096 1.00 12.86 474 ASP A N 1
ATOM 2181 C CA . ASP A 1 291 ? 28.559 -31.532 22.858 1.00 13.49 474 ASP A CA 1
ATOM 2182 C C . ASP A 1 291 ? 27.265 -32.304 23.089 1.00 14.88 474 ASP A C 1
ATOM 2183 O O . ASP A 1 291 ? 26.822 -33.065 22.232 1.00 15.19 474 ASP A O 1
ATOM 2188 N N . SER A 1 292 ? 26.635 -32.090 24.233 1.00 13.98 475 SER A N 1
ATOM 2189 C CA . SER A 1 292 ? 25.509 -32.925 24.613 1.00 14.52 475 SER A CA 1
ATOM 2190 C C . SER A 1 292 ? 24.233 -32.105 24.752 1.00 13.74 475 SER A C 1
ATOM 2191 O O . SER A 1 292 ? 24.269 -31.035 25.322 1.00 14.48 475 SER A O 1
ATOM 2194 N N . TYR A 1 293 ? 23.115 -32.648 24.280 1.00 14.03 476 TYR A N 1
ATOM 2195 C CA . TYR A 1 293 ? 21.778 -32.019 24.443 1.00 13.80 476 TYR A CA 1
ATOM 2196 C C . TYR A 1 293 ? 20.905 -33.013 25.200 1.00 14.78 476 TYR A C 1
ATOM 2197 O O . TYR A 1 293 ? 20.702 -34.152 24.723 1.00 14.51 476 TYR A O 1
ATOM 2206 N N . TYR A 1 294 ? 20.425 -32.620 26.386 1.00 13.98 477 TYR A N 1
ATOM 2207 C CA . TYR A 1 294 ? 19.583 -33.500 27.220 1.00 15.07 477 TYR A CA 1
ATOM 2208 C C . TYR A 1 294 ? 18.188 -32.931 27.235 1.00 16.68 477 TYR A C 1
ATOM 2209 O O . TYR A 1 294 ? 18.026 -31.736 27.429 1.00 16.46 477 TYR A O 1
ATOM 2218 N N . TYR A 1 295 ? 17.183 -33.776 27.025 1.00 16.02 478 TYR A N 1
ATOM 2219 C CA . TYR A 1 295 ? 15.820 -33.280 26.965 1.00 17.52 478 TYR A CA 1
ATOM 2220 C C . TYR A 1 295 ? 14.844 -34.327 27.465 1.00 17.99 478 TYR A C 1
ATOM 2221 O O . TYR A 1 295 ? 15.136 -35.530 27.475 1.00 16.84 478 TYR A O 1
ATOM 2230 N N . SER A 1 296 ? 13.660 -33.886 27.872 1.00 20.96 479 SER A N 1
ATOM 2231 C CA . SER A 1 296 ? 12.659 -34.867 28.263 1.00 22.72 479 SER A CA 1
ATOM 2232 C C . SER A 1 296 ? 11.358 -34.860 27.468 1.00 23.11 479 SER A C 1
ATOM 2233 O O . SER A 1 296 ? 10.939 -35.894 26.953 1.00 24.28 479 SER A O 1
ATOM 2236 N N . GLU A 1 297 ? 10.675 -33.724 27.462 1.00 22.39 480 GLU A N 1
ATOM 2237 C CA . GLU A 1 297 ? 9.323 -33.680 26.927 1.00 21.31 480 GLU A CA 1
ATOM 2238 C C . GLU A 1 297 ? 9.365 -33.740 25.412 1.00 20.63 480 GLU A C 1
ATOM 2239 O O . GLU A 1 297 ? 10.313 -33.261 24.774 1.00 20.90 480 GLU A O 1
ATOM 2245 N N . PRO A 1 298 ? 8.361 -34.370 24.832 1.00 18.46 481 PRO A N 1
ATOM 2246 C CA . PRO A 1 298 ? 8.177 -34.317 23.383 1.00 18.23 481 PRO A CA 1
ATOM 2247 C C . PRO A 1 298 ? 7.731 -32.928 22.952 1.00 16.87 481 PRO A C 1
ATOM 2248 O O . PRO A 1 298 ? 7.222 -32.162 23.777 1.00 17.03 481 PRO A O 1
ATOM 2252 N N . THR A 1 299 ? 7.956 -32.587 21.693 1.00 15.30 482 THR A N 1
ATOM 2253 C CA . THR A 1 299 ? 7.485 -31.316 21.167 1.00 15.37 482 THR A CA 1
ATOM 2254 C C . THR A 1 299 ? 6.080 -31.412 20.612 1.00 15.79 482 THR A C 1
ATOM 2255 O O . THR A 1 299 ? 5.502 -32.508 20.479 1.00 16.12 482 THR A O 1
ATOM 2259 N N . SER A 1 300 ? 5.535 -30.256 20.256 1.00 15.47 483 SER A N 1
ATOM 2260 C CA . SER A 1 300 ? 4.210 -30.187 19.673 1.00 16.89 483 SER A CA 1
ATOM 2261 C C . SER A 1 300 ? 4.147 -29.073 18.658 1.00 16.84 483 SER A C 1
ATOM 2262 O O . SER A 1 300 ? 4.641 -27.993 18.922 1.00 17.12 483 SER A O 1
ATOM 2265 N N . GLU A 1 301 ? 3.527 -29.328 17.513 1.00 16.13 484 GLU A N 1
ATOM 2266 C CA . GLU A 1 301 ? 3.241 -28.276 16.534 1.00 17.29 484 GLU A CA 1
ATOM 2267 C C . GLU A 1 301 ? 1.850 -27.699 16.707 1.00 16.93 484 GLU A C 1
ATOM 2268 O O . GLU A 1 301 ? 1.417 -26.854 15.927 1.00 15.13 484 GLU A O 1
ATOM 2274 N N . ASN A 1 302 ? 1.127 -28.199 17.707 1.00 16.64 485 ASN A N 1
ATOM 2275 C CA . ASN A 1 302 ? -0.278 -27.836 17.890 1.00 17.77 485 ASN A CA 1
ATOM 2276 C C . ASN A 1 302 ? -0.403 -26.514 18.656 1.00 16.30 485 ASN A C 1
ATOM 2277 O O . ASN A 1 302 ? -0.785 -26.487 19.834 1.00 15.69 485 ASN A O 1
ATOM 2282 N N . ASN A 1 303 ? -0.087 -25.409 17.972 1.00 15.85 486 ASN A N 1
ATOM 2283 C CA . ASN A 1 303 ? 0.035 -24.110 18.629 1.00 14.54 486 ASN A CA 1
ATOM 2284 C C . ASN A 1 303 ? -0.738 -23.000 17.916 1.00 14.26 486 ASN A C 1
ATOM 2285 O O . ASN A 1 303 ? -0.460 -21.824 18.117 1.00 12.83 486 ASN A O 1
ATOM 2290 N N . ALA A 1 304 ? -1.702 -23.383 17.079 1.00 15.17 487 ALA A N 1
ATOM 2291 C CA . ALA A 1 304 ? -2.447 -22.407 16.274 1.00 15.94 487 ALA A CA 1
ATOM 2292 C C . ALA A 1 304 ? -3.371 -21.527 17.112 1.00 16.70 487 ALA A C 1
ATOM 2293 O O . ALA A 1 304 ? -3.763 -20.437 16.665 1.00 17.06 487 ALA A O 1
ATOM 2295 N N . HIS A 1 305 ? -3.701 -21.987 18.324 1.00 15.15 488 HIS A N 1
ATOM 2296 C CA . HIS A 1 305 ? -4.468 -21.168 19.273 1.00 14.75 488 HIS A CA 1
ATOM 2297 C C . HIS A 1 305 ? -3.580 -20.215 20.067 1.00 14.45 488 HIS A C 1
ATOM 2298 O O . HIS A 1 305 ? -4.084 -19.373 20.829 1.00 14.55 488 HIS A O 1
ATOM 2305 N N . HIS A 1 306 ? -2.262 -20.316 19.906 1.00 12.44 489 HIS A N 1
ATOM 2306 C CA . HIS A 1 306 ? -1.399 -19.301 20.537 1.00 11.91 489 HIS A CA 1
ATOM 2307 C C . HIS A 1 306 ? -1.582 -17.921 19.935 1.00 12.78 489 HIS A C 1
ATOM 2308 O O . HIS A 1 306 ? -1.698 -17.766 18.716 1.00 14.21 489 HIS A O 1
ATOM 2315 N N . VAL A 1 307 ? -1.618 -16.894 20.771 1.00 12.80 490 VAL A N 1
ATOM 2316 C CA . VAL A 1 307 ? -2.062 -15.574 20.293 1.00 13.54 490 VAL A CA 1
ATOM 2317 C C . VAL A 1 307 ? -1.059 -14.894 19.374 1.00 13.50 490 VAL A C 1
ATOM 2318 O O . VAL A 1 307 ? -1.419 -13.979 18.643 1.00 13.21 490 VAL A O 1
ATOM 2322 N N . CYS A 1 308 ? 0.194 -15.358 19.374 1.00 13.05 491 CYS A N 1
ATOM 2323 C CA . CYS A 1 308 ? 1.223 -14.730 18.539 1.00 13.21 491 CYS A CA 1
ATOM 2324 C C . CYS A 1 308 ? 0.817 -14.671 17.064 1.00 14.31 491 CYS A C 1
ATOM 2325 O O . CYS A 1 308 ? 1.146 -13.709 16.370 1.00 13.22 491 CYS A O 1
ATOM 2328 N N . TRP A 1 309 ? 0.098 -15.686 16.587 1.00 14.03 492 TRP A N 1
ATOM 2329 C CA . TRP A 1 309 ? -0.167 -15.763 15.164 1.00 12.43 492 TRP A CA 1
ATOM 2330 C C . TRP A 1 309 ? -1.189 -14.692 14.814 1.00 15.75 492 TRP A C 1
ATOM 2331 O O . TRP A 1 309 ? -1.052 -14.004 13.799 1.00 16.19 492 TRP A O 1
ATOM 2342 N N . LEU A 1 310 ? -2.241 -14.573 15.638 1.00 12.53 493 LEU A N 1
ATOM 2343 C CA . LEU A 1 310 ? -3.214 -13.503 15.434 1.00 14.39 493 LEU A CA 1
ATOM 2344 C C . LEU A 1 310 ? -2.574 -12.131 15.565 1.00 12.71 493 LEU A C 1
ATOM 2345 O O . LEU A 1 310 ? -2.897 -11.221 14.812 1.00 12.27 493 LEU A O 1
ATOM 2350 N N . GLU A 1 311 ? -1.709 -11.954 16.550 1.00 12.55 494 GLU A N 1
ATOM 2351 C CA . GLU A 1 311 ? -1.026 -10.667 16.688 1.00 14.18 494 GLU A CA 1
ATOM 2352 C C . GLU A 1 311 ? -0.161 -10.276 15.455 1.00 14.62 494 GLU A C 1
ATOM 2353 O O . GLU A 1 311 ? -0.115 -9.107 15.060 1.00 15.41 494 GLU A O 1
ATOM 2359 N N . ALA A 1 312 ? 0.538 -11.255 14.882 1.00 14.05 495 ALA A N 1
ATOM 2360 C CA . ALA A 1 312 ? 1.315 -11.048 13.665 1.00 13.24 495 ALA A CA 1
ATOM 2361 C C . ALA A 1 312 ? 0.425 -10.543 12.543 1.00 13.57 495 ALA A C 1
ATOM 2362 O O . ALA A 1 312 ? 0.784 -9.594 11.827 1.00 12.66 495 ALA A O 1
ATOM 2364 N N . SER A 1 313 ? -0.740 -11.173 12.404 1.00 13.69 496 SER A N 1
ATOM 2365 C CA . SER A 1 313 ? -1.747 -10.724 11.435 1.00 14.33 496 SER A CA 1
ATOM 2366 C C . SER A 1 313 ? -2.221 -9.294 11.680 1.00 14.21 496 SER A C 1
ATOM 2367 O O . SER A 1 313 ? -2.422 -8.523 10.728 1.00 13.95 496 SER A O 1
ATOM 2370 N N . MET A 1 314 ? -2.449 -8.959 12.948 1.00 12.68 497 MET A N 1
ATOM 2371 C CA . MET A 1 314 ? -2.871 -7.621 13.324 1.00 14.09 497 MET A CA 1
ATOM 2372 C C . MET A 1 314 ? -1.806 -6.612 12.929 1.00 14.71 497 MET A C 1
ATOM 2373 O O . MET A 1 314 ? -2.145 -5.527 12.460 1.00 15.24 497 MET A O 1
ATOM 2378 N N . LEU A 1 315 ? -0.532 -6.965 13.137 1.00 13.63 498 LEU A N 1
ATOM 2379 C CA . LEU A 1 315 ? 0.571 -6.097 12.712 1.00 13.02 498 LEU A CA 1
ATOM 2380 C C . LEU A 1 315 ? 0.652 -6.003 11.183 1.00 13.76 498 LEU A C 1
ATOM 2381 O O . LEU A 1 315 ? 0.612 -4.902 10.599 1.00 11.41 498 LEU A O 1
ATOM 2386 N N . LEU A 1 316 ? 0.715 -7.159 10.531 1.00 13.66 499 LEU A N 1
ATOM 2387 C CA . LEU A 1 316 ? 0.953 -7.152 9.075 1.00 14.72 499 LEU A CA 1
ATOM 2388 C C . LEU A 1 316 ? -0.149 -6.471 8.269 1.00 14.52 499 LEU A C 1
ATOM 2389 O O . LEU A 1 316 ? 0.143 -5.746 7.304 1.00 13.02 499 LEU A O 1
ATOM 2394 N N . ASP A 1 317 ? -1.412 -6.742 8.620 1.00 14.46 500 ASP A N 1
ATOM 2395 C CA . ASP A 1 317 ? -2.577 -6.099 7.963 1.00 15.19 500 ASP A CA 1
ATOM 2396 C C . ASP A 1 317 ? -2.560 -4.573 8.073 1.00 14.75 500 ASP A C 1
ATOM 2397 O O . ASP A 1 317 ? -3.273 -3.876 7.339 1.00 15.09 500 ASP A O 1
ATOM 2402 N N . ASN A 1 318 ? -1.756 -4.047 8.990 1.00 14.17 501 ASN A N 1
ATOM 2403 C CA . ASN A 1 318 ? -1.704 -2.602 9.194 1.00 13.24 501 ASN A CA 1
ATOM 2404 C C . ASN A 1 318 ? -0.366 -1.985 8.834 1.00 13.79 501 ASN A C 1
ATOM 2405 O O . ASN A 1 318 ? -0.149 -0.807 9.071 1.00 11.99 501 ASN A O 1
ATOM 2410 N N . MET A 1 319 ? 0.514 -2.790 8.255 1.00 12.71 502 MET A N 1
ATOM 2411 C CA . MET A 1 319 ? 1.803 -2.274 7.827 1.00 15.39 502 MET A CA 1
ATOM 2412 C C . MET A 1 319 ? 1.694 -1.698 6.415 1.00 17.32 502 MET A C 1
ATOM 2413 O O . MET A 1 319 ? 1.312 -2.401 5.486 1.00 19.62 502 MET A O 1
ATOM 2418 N N . GLU A 1 320 ? 2.040 -0.425 6.278 1.00 17.31 503 GLU A N 1
ATOM 2419 C CA . GLU A 1 320 ? 1.824 0.311 5.029 1.00 19.67 503 GLU A CA 1
ATOM 2420 C C . GLU A 1 320 ? 2.598 -0.343 3.904 1.00 20.31 503 GLU A C 1
ATOM 2421 O O . GLU A 1 320 ? 3.823 -0.481 3.983 1.00 20.72 503 GLU A O 1
ATOM 2427 N N . VAL A 1 321 ? 1.878 -0.742 2.853 1.00 19.77 504 VAL A N 1
ATOM 2428 C CA . VAL A 1 321 ? 2.508 -1.387 1.701 1.00 19.16 504 VAL A CA 1
ATOM 2429 C C . VAL A 1 321 ? 2.195 -0.630 0.401 1.00 18.07 504 VAL A C 1
ATOM 2430 O O . VAL A 1 321 ? 1.166 0.033 0.308 1.00 15.66 504 VAL A O 1
ATOM 2434 N N . ARG A 1 322 ? 3.101 -0.691 -0.578 1.00 16.61 505 ARG A N 1
ATOM 2435 C CA . ARG A 1 322 ? 2.850 -0.077 -1.883 1.00 16.00 505 ARG A CA 1
ATOM 2436 C C . ARG A 1 322 ? 1.542 -0.609 -2.472 1.00 14.39 505 ARG A C 1
ATOM 2437 O O . ARG A 1 322 ? 1.339 -1.820 -2.574 1.00 11.50 505 ARG A O 1
ATOM 2445 N N . GLY A 1 323 ? 0.647 0.301 -2.840 1.00 13.70 506 GLY A N 1
ATOM 2446 C CA . GLY A 1 323 ? -0.613 -0.095 -3.437 1.00 14.36 506 GLY A CA 1
ATOM 2447 C C . GLY A 1 323 ? -1.666 -0.543 -2.436 1.00 15.08 506 GLY A C 1
ATOM 2448 O O . GLY A 1 323 ? -2.814 -0.789 -2.804 1.00 15.66 506 GLY A O 1
ATOM 2449 N N . GLY A 1 324 ? -1.295 -0.608 -1.167 1.00 15.03 507 GLY A N 1
ATOM 2450 C CA . GLY A 1 324 ? -2.202 -1.086 -0.136 1.00 17.53 507 GLY A CA 1
ATOM 2451 C C . GLY A 1 324 ? -2.660 -2.535 -0.298 1.00 19.03 507 GLY A C 1
ATOM 2452 O O . GLY A 1 324 ? -3.678 -2.929 0.280 1.00 18.83 507 GLY A O 1
ATOM 2453 N N . MET A 1 325 ? -1.913 -3.331 -1.069 1.00 19.77 508 MET A N 1
ATOM 2454 C CA . MET A 1 325 ? -2.200 -4.763 -1.241 1.00 20.32 508 MET A CA 1
ATOM 2455 C C . MET A 1 325 ? -2.336 -5.484 0.100 1.00 19.79 508 MET A C 1
ATOM 2456 O O . MET A 1 325 ? -1.660 -5.124 1.065 1.00 18.03 508 MET A O 1
ATOM 2461 N N . VAL A 1 326 ? -3.212 -6.493 0.160 1.00 19.36 509 VAL A N 1
ATOM 2462 C CA . VAL A 1 326 ? -3.285 -7.389 1.327 1.00 19.75 509 VAL A CA 1
ATOM 2463 C C . VAL A 1 326 ? -2.239 -8.505 1.206 1.00 19.27 509 VAL A C 1
ATOM 2464 O O . VAL A 1 326 ? -1.978 -8.963 0.104 1.00 20.79 509 VAL A O 1
ATOM 2468 N N . ALA A 1 327 ? -1.658 -8.951 2.327 1.00 18.13 510 ALA A N 1
ATOM 2469 C CA . ALA A 1 327 ? -0.595 -9.980 2.335 1.00 18.08 510 ALA A CA 1
ATOM 2470 C C . ALA A 1 327 ? -0.737 -10.976 3.499 1.00 16.64 510 ALA A C 1
ATOM 2471 O O . ALA A 1 327 ? -1.073 -10.578 4.606 1.00 16.56 510 ALA A O 1
ATOM 2473 N N . PRO A 1 328 ? -0.492 -12.262 3.252 1.00 15.00 511 PRO A N 1
ATOM 2474 C CA . PRO A 1 328 ? -0.588 -13.280 4.299 1.00 12.82 511 PRO A CA 1
ATOM 2475 C C . PRO A 1 328 ? 0.712 -13.407 5.087 1.00 12.13 511 PRO A C 1
ATOM 2476 O O . PRO A 1 328 ? 1.740 -12.936 4.613 1.00 10.51 511 PRO A O 1
ATOM 2480 N N . LEU A 1 329 ? 0.679 -14.073 6.233 1.00 11.48 512 LEU A N 1
ATOM 2481 C CA . LEU A 1 329 ? 1.938 -14.475 6.878 1.00 12.27 512 LEU A CA 1
ATOM 2482 C C . LEU A 1 329 ? 2.737 -15.384 5.934 1.00 12.70 512 LEU A C 1
ATOM 2483 O O . LEU A 1 329 ? 2.186 -15.919 4.977 1.00 13.14 512 LEU A O 1
ATOM 2488 N N . TYR A 1 330 ? 4.033 -15.537 6.203 1.00 11.56 513 TYR A N 1
ATOM 2489 C CA . TYR A 1 330 ? 4.961 -16.300 5.378 1.00 12.68 513 TYR A CA 1
ATOM 2490 C C . TYR A 1 330 ? 4.671 -17.812 5.378 1.00 13.22 513 TYR A C 1
ATOM 2491 O O . TYR A 1 330 ? 4.507 -18.417 6.436 1.00 13.15 513 TYR A O 1
ATOM 2500 N N . GLY A 1 331 ? 4.587 -18.417 4.196 1.00 11.73 514 GLY A N 1
ATOM 2501 C CA . GLY A 1 331 ? 4.402 -19.860 4.101 1.00 11.43 514 GLY A CA 1
ATOM 2502 C C . GLY A 1 331 ? 3.449 -20.475 5.104 1.00 11.56 514 GLY A C 1
ATOM 2503 O O . GLY A 1 331 ? 2.311 -20.028 5.254 1.00 11.46 514 GLY A O 1
ATOM 2504 N N . VAL A 1 332 ? 3.902 -21.530 5.778 1.00 12.78 515 VAL A N 1
ATOM 2505 C CA . VAL A 1 332 ? 3.053 -22.250 6.729 1.00 15.08 515 VAL A CA 1
ATOM 2506 C C . VAL A 1 332 ? 2.523 -21.362 7.845 1.00 14.70 515 VAL A C 1
ATOM 2507 O O . VAL A 1 332 ? 1.489 -21.643 8.413 1.00 13.41 515 VAL A O 1
ATOM 2511 N N . GLU A 1 333 ? 3.218 -20.271 8.183 1.00 12.83 516 GLU A N 1
ATOM 2512 C CA . GLU A 1 333 ? 2.673 -19.417 9.226 1.00 13.67 516 GLU A CA 1
ATOM 2513 C C . GLU A 1 333 ? 1.291 -18.869 8.847 1.00 13.65 516 GLU A C 1
ATOM 2514 O O . GLU A 1 333 ? 0.504 -18.538 9.712 1.00 13.01 516 GLU A O 1
ATOM 2520 N N . GLY A 1 334 ? 1.008 -18.756 7.551 1.00 13.52 517 GLY A N 1
ATOM 2521 C CA . GLY A 1 334 ? -0.318 -18.309 7.123 1.00 13.36 517 GLY A CA 1
ATOM 2522 C C . GLY A 1 334 ? -1.431 -19.290 7.467 1.00 15.96 517 GLY A C 1
ATOM 2523 O O . GLY A 1 334 ? -2.630 -18.954 7.455 1.00 15.51 517 GLY A O 1
ATOM 2524 N N . THR A 1 335 ? -1.015 -20.509 7.773 1.00 13.86 518 THR A N 1
ATOM 2525 C CA . THR A 1 335 ? -1.890 -21.621 8.149 1.00 16.95 518 THR A CA 1
ATOM 2526 C C . THR A 1 335 ? -2.195 -21.562 9.662 1.00 15.69 518 THR A C 1
ATOM 2527 O O . THR A 1 335 ? -3.148 -22.192 10.157 1.00 16.19 518 THR A O 1
ATOM 2531 N N . LYS A 1 336 ? -1.383 -20.805 10.401 1.00 15.62 519 LYS A N 1
ATOM 2532 C CA . LYS A 1 336 ? -1.541 -20.777 11.862 1.00 17.13 519 LYS A CA 1
ATOM 2533 C C . LYS A 1 336 ? -2.531 -19.740 12.397 1.00 17.84 519 LYS A C 1
ATOM 2534 O O . LYS A 1 336 ? -3.164 -19.942 13.452 1.00 18.70 519 LYS A O 1
ATOM 2540 N N . THR A 1 337 ? -2.617 -18.607 11.722 1.00 16.58 520 THR A N 1
ATOM 2541 C CA . THR A 1 337 ? -3.464 -17.517 12.183 1.00 16.67 520 THR A CA 1
ATOM 2542 C C . THR A 1 337 ? -4.950 -17.841 11.969 1.00 17.65 520 THR A C 1
ATOM 2543 O O . THR A 1 337 ? -5.312 -18.482 10.980 1.00 18.39 520 THR A O 1
ATOM 2547 N N . PRO A 1 338 ? -5.817 -17.461 12.910 1.00 18.16 521 PRO A N 1
ATOM 2548 C CA . PRO A 1 338 ? -7.243 -17.781 12.775 1.00 17.96 521 PRO A CA 1
ATOM 2549 C C . PRO A 1 338 ? -7.990 -16.853 11.824 1.00 18.70 521 PRO A C 1
ATOM 2550 O O . PRO A 1 338 ? -9.191 -17.032 11.681 1.00 18.62 521 PRO A O 1
ATOM 2554 N N . VAL A 1 339 ? -7.321 -15.886 11.196 1.00 17.70 522 VAL A N 1
ATOM 2555 C CA . VAL A 1 339 ? -8.020 -14.915 10.341 1.00 17.50 522 VAL A CA 1
ATOM 2556 C C . VAL A 1 339 ? -7.489 -14.925 8.901 1.00 18.50 522 VAL A C 1
ATOM 2557 O O . VAL A 1 339 ? -6.404 -15.426 8.646 1.00 18.80 522 VAL A O 1
ATOM 2561 N N . SER A 1 340 ? -8.274 -14.390 7.963 1.00 20.75 523 SER A N 1
ATOM 2562 C CA . SER A 1 340 ? -7.867 -14.279 6.561 1.00 19.76 523 SER A CA 1
ATOM 2563 C C . SER A 1 340 ? -7.100 -12.979 6.374 1.00 18.59 523 SER A C 1
ATOM 2564 O O . SER A 1 340 ? -7.328 -12.015 7.115 1.00 17.75 523 SER A O 1
ATOM 2567 N N . PRO A 1 341 ? -6.153 -12.964 5.435 1.00 18.29 524 PRO A N 1
ATOM 2568 C CA . PRO A 1 341 ? -5.318 -11.773 5.215 1.00 18.08 524 PRO A CA 1
ATOM 2569 C C . PRO A 1 341 ? -6.179 -10.515 5.049 1.00 18.44 524 PRO A C 1
ATOM 2570 O O . PRO A 1 341 ? -7.211 -10.534 4.338 1.00 16.92 524 PRO A O 1
ATOM 2574 N N . GLY A 1 342 ? -5.795 -9.444 5.728 1.00 16.85 525 GLY A N 1
ATOM 2575 C CA . GLY A 1 342 ? -6.475 -8.172 5.566 1.00 17.39 525 GLY A CA 1
ATOM 2576 C C . GLY A 1 342 ? -7.5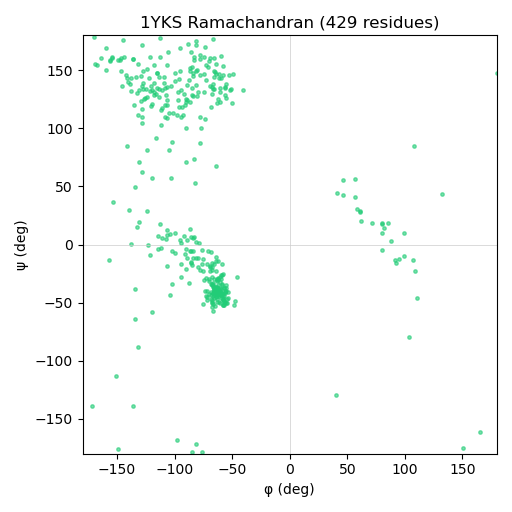92 -7.938 6.558 1.00 15.57 525 GLY A C 1
ATOM 2577 O O . GLY A 1 342 ? -8.027 -6.805 6.744 1.00 15.46 525 GLY A O 1
ATOM 2578 N N . GLU A 1 343 ? -8.040 -9.007 7.215 1.00 17.28 526 GLU A N 1
ATOM 2579 C CA . GLU A 1 343 ? -9.261 -8.966 8.044 1.00 16.30 526 GLU A CA 1
ATOM 2580 C C . GLU A 1 343 ? -9.035 -8.078 9.256 1.00 16.26 526 GLU A C 1
ATOM 2581 O O . GLU A 1 343 ? -9.957 -7.478 9.773 1.00 14.75 526 GLU A O 1
ATOM 2587 N N . MET A 1 344 ? -7.779 -7.984 9.700 1.00 14.23 527 MET A N 1
ATOM 2588 C CA . MET A 1 344 ? -7.450 -7.143 10.847 1.00 15.24 527 MET A CA 1
ATOM 2589 C C . MET A 1 344 ? -7.054 -5.710 10.465 1.00 14.65 527 MET A C 1
ATOM 2590 O O . MET A 1 344 ? -6.649 -4.933 11.326 1.00 14.03 527 MET A O 1
ATOM 2595 N N . ARG A 1 345 ? -7.187 -5.340 9.190 1.00 13.74 528 ARG A N 1
ATOM 2596 C CA . ARG A 1 345 ? -6.786 -3.984 8.803 1.00 13.53 528 ARG A CA 1
ATOM 2597 C C . ARG A 1 345 ? -7.702 -2.956 9.454 1.00 14.57 528 ARG A C 1
ATOM 2598 O O . ARG A 1 345 ? -8.937 -3.099 9.446 1.00 14.30 528 ARG A O 1
ATOM 2606 N N . LEU A 1 346 ? -7.095 -1.918 10.018 1.00 14.95 529 LEU A N 1
ATOM 2607 C CA . LEU A 1 346 ? -7.857 -0.828 10.604 1.00 17.12 529 LEU A CA 1
ATOM 2608 C C . LEU A 1 346 ? -7.774 0.365 9.686 1.00 18.38 529 LEU A C 1
ATOM 2609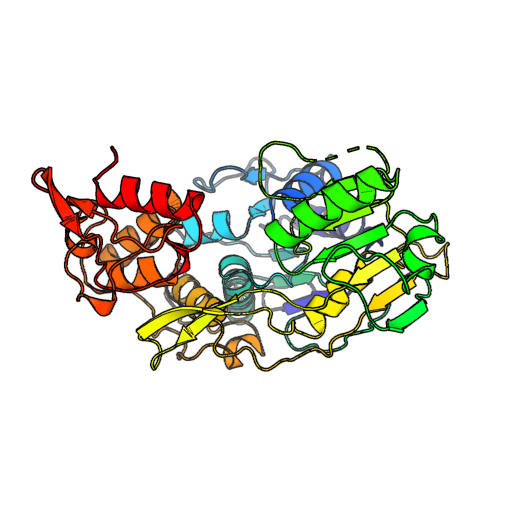 O O . LEU A 1 346 ? -6.923 0.433 8.782 1.00 18.27 529 LEU A O 1
ATOM 2614 N N . ARG A 1 347 ? -8.646 1.327 9.916 1.00 18.50 530 ARG A N 1
ATOM 2615 C CA . ARG A 1 347 ? -8.558 2.548 9.163 1.00 19.88 530 ARG A CA 1
ATOM 2616 C C . ARG A 1 347 ? -7.494 3.401 9.820 1.00 19.62 530 ARG A C 1
ATOM 2617 O O . ARG A 1 347 ? -7.021 3.085 10.916 1.00 18.80 530 ARG A O 1
ATOM 2625 N N . ASP A 1 348 ? -7.145 4.503 9.165 1.00 20.00 531 ASP A N 1
ATOM 2626 C CA . ASP A 1 348 ? -6.004 5.318 9.566 1.00 20.11 531 ASP A CA 1
ATOM 2627 C C . ASP A 1 348 ? -6.071 5.824 11.000 1.00 20.07 531 ASP A C 1
ATOM 2628 O O . ASP A 1 348 ? -5.098 5.686 11.750 1.00 19.45 531 ASP A O 1
ATOM 2633 N N . ASP A 1 349 ? -7.201 6.402 11.398 1.00 19.20 532 ASP A N 1
ATOM 2634 C CA . ASP A 1 349 ? -7.285 6.914 12.760 1.00 19.97 532 ASP A CA 1
ATOM 2635 C C . ASP A 1 349 ? -7.177 5.783 13.795 1.00 19.46 532 ASP A C 1
ATOM 2636 O O . ASP A 1 349 ? -6.513 5.925 14.836 1.00 19.00 532 ASP A O 1
ATOM 2641 N N . GLN A 1 350 ? -7.812 4.649 13.509 1.00 18.68 533 GLN A N 1
ATOM 2642 C CA . GLN A 1 350 ? -7.724 3.516 14.427 1.00 18.31 533 GLN A CA 1
ATOM 2643 C C . GLN A 1 350 ? -6.275 3.018 14.457 1.00 18.10 533 GLN A C 1
ATOM 2644 O O . GLN A 1 350 ? -5.767 2.634 15.505 1.00 16.81 533 GLN A O 1
ATOM 2650 N N . ARG A 1 351 ? -5.615 3.055 13.303 1.00 17.77 534 ARG A N 1
ATOM 2651 C CA . ARG A 1 351 ? -4.236 2.583 13.199 1.00 18.30 534 ARG A CA 1
ATOM 2652 C C . ARG A 1 351 ? -3.296 3.426 14.052 1.00 17.07 534 ARG A C 1
ATOM 2653 O O . ARG A 1 351 ? -2.399 2.896 14.705 1.00 16.71 534 ARG A O 1
ATOM 2661 N N . LYS A 1 352 ? -3.513 4.744 14.066 1.00 17.13 535 LYS A N 1
ATOM 2662 C CA . LYS A 1 352 ? -2.654 5.626 14.857 1.00 15.91 535 LYS A CA 1
ATOM 2663 C C . LYS A 1 352 ? -2.770 5.296 16.358 1.00 15.00 535 LYS A C 1
ATOM 2664 O O . LYS A 1 352 ? -1.763 5.272 17.096 1.00 13.67 535 LYS A O 1
ATOM 2670 N N . VAL A 1 353 ? -3.985 4.974 16.796 1.00 12.92 536 VAL A N 1
ATOM 2671 C CA . VAL A 1 353 ? -4.207 4.597 18.185 1.00 13.71 536 VAL A CA 1
ATOM 2672 C C . VAL A 1 353 ? -3.511 3.262 18.505 1.00 14.25 536 VAL A C 1
ATOM 2673 O O . VAL A 1 353 ? -2.784 3.154 19.492 1.00 13.94 536 VAL A O 1
ATOM 2677 N N . PHE A 1 354 ? -3.772 2.257 17.676 1.00 13.95 537 PHE A N 1
ATOM 2678 C CA . PHE A 1 354 ? -3.133 0.937 17.759 1.00 15.13 537 PHE A CA 1
ATOM 2679 C C . PHE A 1 354 ? -1.609 1.082 17.879 1.00 14.35 537 PHE A C 1
ATOM 2680 O O . PHE A 1 354 ? -0.968 0.506 18.763 1.00 14.41 537 PHE A O 1
ATOM 2688 N N . ARG A 1 355 ? -1.034 1.849 16.972 1.00 14.51 538 ARG A N 1
ATOM 2689 C CA . ARG A 1 355 ? 0.399 2.114 17.018 1.00 16.22 538 ARG A CA 1
ATOM 2690 C C . ARG A 1 355 ? 0.879 2.721 18.341 1.00 16.02 538 ARG A C 1
ATOM 2691 O O . ARG A 1 355 ? 1.850 2.244 18.921 1.00 16.07 538 ARG A O 1
ATOM 2699 N N . GLU A 1 356 ? 0.216 3.772 18.818 1.00 15.54 539 GLU A N 1
ATOM 2700 C CA . GLU A 1 356 ? 0.652 4.398 20.056 1.00 16.72 539 GLU A CA 1
ATOM 2701 C C . GLU A 1 356 ? 0.498 3.493 21.275 1.00 14.57 539 GLU A C 1
ATOM 2702 O O . GLU A 1 356 ? 1.345 3.499 22.172 1.00 14.07 539 GLU A O 1
ATOM 2708 N N . LEU A 1 357 ? -0.578 2.721 21.315 1.00 11.89 540 LEU A N 1
ATOM 2709 C CA . LEU A 1 357 ? -0.765 1.799 22.439 1.00 11.85 540 LEU A CA 1
ATOM 2710 C C . LEU A 1 357 ? 0.336 0.714 22.518 1.00 12.94 540 LEU A C 1
ATOM 2711 O O . LEU A 1 357 ? 0.785 0.334 23.619 1.00 13.07 540 LEU A O 1
ATOM 2716 N N . VAL A 1 358 ? 0.723 0.184 21.365 1.00 12.89 541 VAL A N 1
ATOM 2717 C CA . VAL A 1 358 ? 1.740 -0.878 21.331 1.00 13.69 541 VAL A CA 1
ATOM 2718 C C . VAL A 1 358 ? 3.117 -0.240 21.574 1.00 14.11 541 VAL A C 1
ATOM 2719 O O . VAL A 1 358 ? 3.867 -0.643 22.470 1.00 14.68 541 VAL A O 1
ATOM 2723 N N . ARG A 1 359 ? 3.415 0.802 20.815 1.00 10.43 542 ARG A N 1
ATOM 2724 C CA . ARG A 1 359 ? 4.757 1.357 20.826 1.00 12.48 542 ARG A CA 1
ATOM 2725 C C . ARG A 1 359 ? 5.083 2.105 22.118 1.00 11.59 542 ARG A C 1
ATOM 2726 O O . ARG A 1 359 ? 6.158 1.908 22.722 1.00 10.92 542 ARG A O 1
ATOM 2734 N N . ASN A 1 360 ? 4.166 2.973 22.532 1.00 10.37 543 ASN A N 1
ATOM 2735 C CA . ASN A 1 360 ? 4.426 3.902 23.639 1.00 12.34 543 ASN A CA 1
ATOM 2736 C C . ASN A 1 360 ? 3.803 3.516 24.986 1.00 13.30 543 ASN A C 1
ATOM 2737 O O . ASN A 1 360 ? 4.369 3.813 26.041 1.00 14.81 543 ASN A O 1
ATOM 2742 N N . CYS A 1 361 ? 2.629 2.891 24.955 1.00 15.01 544 CYS A N 1
ATOM 2743 C CA . CYS A 1 361 ? 1.987 2.451 26.200 1.00 16.46 544 CYS A CA 1
ATOM 2744 C C . CYS A 1 361 ? 2.373 1.011 26.589 1.00 17.29 544 CYS A C 1
ATOM 2745 O O . CYS A 1 361 ? 2.007 0.545 27.662 1.00 18.01 544 CYS A O 1
ATOM 2748 N N . ASP A 1 362 ? 3.075 0.310 25.700 1.00 17.36 545 ASP A N 1
ATOM 2749 C CA . ASP A 1 362 ? 3.559 -1.042 25.983 1.00 18.22 545 ASP A CA 1
ATOM 2750 C C . ASP A 1 362 ? 2.443 -2.035 26.321 1.00 18.56 545 ASP A C 1
ATOM 2751 O O . ASP A 1 362 ? 2.673 -2.991 27.055 1.00 19.29 545 ASP A O 1
ATOM 2756 N N . LEU A 1 363 ? 1.251 -1.829 25.757 1.00 15.08 546 LEU A N 1
ATOM 2757 C CA . LEU A 1 363 ? 0.159 -2.784 25.896 1.00 15.53 546 LEU A CA 1
ATOM 2758 C C . LEU A 1 363 ? 0.382 -3.917 24.902 1.00 15.26 546 LEU A C 1
ATOM 2759 O O . LEU A 1 363 ? 0.961 -3.683 23.834 1.00 15.99 546 LEU A O 1
ATOM 2764 N N . PRO A 1 364 ? -0.066 -5.133 25.208 1.00 14.93 547 PRO A N 1
ATOM 2765 C CA . PRO A 1 364 ? 0.069 -6.216 24.217 1.00 14.64 547 PRO A CA 1
ATOM 2766 C C . PRO A 1 364 ? -0.642 -5.852 22.906 1.00 15.81 547 PRO A C 1
ATOM 2767 O O . PRO A 1 364 ? -1.625 -5.080 22.902 1.00 13.92 547 PRO A O 1
ATOM 2771 N N . VAL A 1 365 ? -0.168 -6.432 21.811 1.00 13.64 548 VAL A N 1
ATOM 2772 C CA . VAL A 1 365 ? -0.751 -6.173 20.484 1.00 13.78 548 VAL A CA 1
ATOM 2773 C C . VAL A 1 365 ? -2.218 -6.512 20.413 1.00 12.79 548 VAL A C 1
ATOM 2774 O O . VAL A 1 365 ? -3.018 -5.719 19.898 1.00 13.96 548 VAL A O 1
ATOM 2778 N N . TRP A 1 366 ? -2.588 -7.692 20.911 1.00 12.63 549 TRP A N 1
ATOM 2779 C CA . TRP A 1 366 ? -3.999 -8.117 20.817 1.00 12.73 549 TRP A CA 1
ATOM 2780 C C . TRP A 1 366 ? -4.910 -7.126 21.529 1.00 12.77 549 TRP A C 1
ATOM 2781 O O . TRP A 1 366 ? -5.976 -6.723 21.010 1.00 12.60 549 TRP A O 1
ATOM 2792 N N . LEU A 1 367 ? -4.478 -6.697 22.702 1.00 12.71 550 LEU A N 1
ATOM 2793 C CA . LEU A 1 367 ? -5.309 -5.860 23.543 1.00 12.87 550 LEU A CA 1
ATOM 27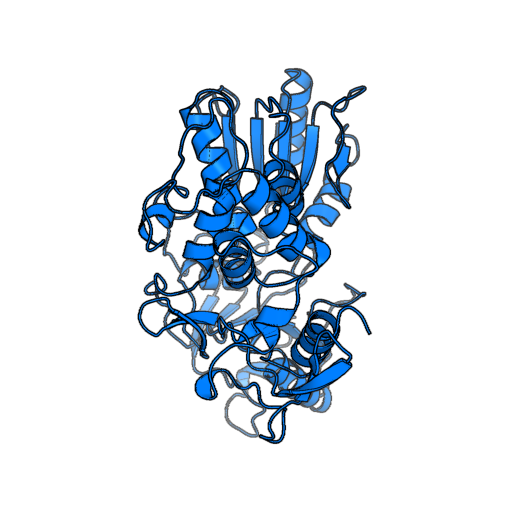94 C C . LEU A 1 367 ? -5.424 -4.482 22.900 1.00 12.42 550 LEU A C 1
ATOM 2795 O O . LEU A 1 367 ? -6.507 -3.900 22.850 1.00 12.89 550 LEU A O 1
ATOM 2800 N N . SER A 1 368 ? -4.302 -3.984 22.393 1.00 13.31 551 SER A N 1
ATOM 2801 C CA . SER A 1 368 ? -4.215 -2.684 21.737 1.00 13.04 551 SER A CA 1
ATOM 2802 C C . SER A 1 368 ? -5.123 -2.647 20.528 1.00 13.76 551 SER A C 1
ATOM 2803 O O . SER A 1 368 ? -5.809 -1.652 20.284 1.00 13.85 551 SER A O 1
ATOM 2806 N N . TRP A 1 369 ? -5.141 -3.736 19.771 1.00 13.53 552 TRP A N 1
ATOM 2807 C CA . TRP A 1 369 ? -6.036 -3.824 18.610 1.00 15.08 552 TRP A CA 1
ATOM 2808 C C . TRP A 1 369 ? -7.504 -3.712 19.005 1.00 15.05 552 TRP A C 1
ATOM 2809 O O . TRP A 1 369 ? -8.286 -3.014 18.343 1.00 15.83 552 TRP A O 1
ATOM 2820 N N . GLN A 1 370 ? -7.886 -4.386 20.090 1.00 15.04 553 GLN A N 1
ATOM 2821 C CA . GLN A 1 370 ? -9.272 -4.303 20.588 1.00 15.28 553 GLN A CA 1
ATOM 2822 C C . GLN A 1 370 ? -9.682 -2.857 20.884 1.00 15.00 553 GLN A C 1
ATOM 2823 O O . GLN A 1 370 ? -10.735 -2.399 20.474 1.00 13.12 553 GLN A O 1
ATOM 2829 N N . VAL A 1 371 ? -8.840 -2.142 21.616 1.00 14.80 554 VAL A N 1
ATOM 2830 C CA . VAL A 1 371 ? -9.112 -0.741 21.934 1.00 14.29 554 VAL A CA 1
ATOM 2831 C C . VAL A 1 371 ? -9.276 0.081 20.648 1.00 14.55 554 VAL A C 1
ATOM 2832 O O . VAL A 1 371 ? -10.274 0.776 20.464 1.00 15.02 554 VAL A O 1
ATOM 2836 N N . ALA A 1 372 ? -8.294 -0.030 19.751 1.00 14.56 555 ALA A N 1
ATOM 2837 C CA . ALA A 1 372 ? -8.288 0.732 18.503 1.00 14.48 555 ALA A CA 1
ATOM 2838 C C . ALA A 1 372 ? -9.522 0.450 17.677 1.00 14.69 555 ALA A C 1
ATOM 2839 O O . ALA A 1 372 ? -10.179 1.372 17.206 1.00 14.11 555 ALA A O 1
ATOM 2841 N N . LYS A 1 373 ? -9.846 -0.834 17.538 1.00 15.53 556 LYS A N 1
ATOM 2842 C CA . LYS A 1 373 ? -10.987 -1.274 16.737 1.00 14.69 556 LYS A CA 1
ATOM 2843 C C . LYS A 1 373 ? -12.294 -0.750 17.304 1.00 13.74 556 LYS A C 1
ATOM 2844 O O . LYS A 1 373 ? -13.233 -0.495 16.559 1.00 13.10 556 LYS A O 1
ATOM 2850 N N . ALA A 1 374 ? -12.350 -0.549 18.616 1.00 13.56 557 ALA A N 1
ATOM 2851 C CA . ALA A 1 374 ? -13.564 0.014 19.219 1.00 13.64 557 ALA A CA 1
ATOM 2852 C C . ALA A 1 374 ? -13.690 1.521 18.986 1.00 13.20 557 ALA A C 1
ATOM 2853 O O . ALA A 1 374 ? -14.713 2.137 19.327 1.00 12.19 557 ALA A O 1
ATOM 2855 N N . GLY A 1 375 ? -12.677 2.130 18.377 1.00 11.55 558 GLY A N 1
ATOM 2856 C CA . GLY A 1 375 ? -12.800 3.548 18.051 1.00 11.79 558 GLY A CA 1
ATOM 2857 C C . GLY A 1 375 ? -12.498 4.473 19.220 1.00 12.33 558 GLY A C 1
ATOM 2858 O O . GLY A 1 375 ? -12.821 5.679 19.183 1.00 10.64 558 GLY A O 1
ATOM 2859 N N . LEU A 1 376 ? -11.887 3.914 20.271 1.00 13.20 559 LEU A N 1
ATOM 2860 C CA . LEU A 1 376 ? -11.497 4.704 21.436 1.00 14.25 559 LEU A CA 1
ATOM 2861 C C . LEU A 1 376 ? -10.130 5.365 21.212 1.00 15.77 559 LEU A C 1
ATOM 2862 O O . LEU A 1 376 ? -9.250 4.832 20.486 1.00 15.97 559 LEU A O 1
ATOM 2867 N N . LYS A 1 377 ? -9.930 6.490 21.893 1.00 16.59 560 LYS A N 1
ATOM 2868 C CA . LYS A 1 377 ? -8.650 7.198 21.832 1.00 18.07 560 LYS A CA 1
ATOM 2869 C C . LYS A 1 377 ? -7.587 6.637 22.793 1.00 18.38 560 LYS A C 1
ATOM 2870 O O . LYS A 1 377 ? -7.903 5.975 23.787 1.00 17.24 560 LYS A O 1
ATOM 2876 N N . THR A 1 378 ? -6.322 6.926 22.484 1.00 20.03 561 THR A N 1
ATOM 2877 C CA . THR A 1 378 ? -5.198 6.527 23.322 1.00 20.96 561 THR A CA 1
ATOM 2878 C C . THR A 1 378 ? -5.331 6.997 24.766 1.00 21.42 561 THR A C 1
ATOM 2879 O O . THR A 1 378 ? -5.122 6.216 25.693 1.00 21.38 561 THR A O 1
ATOM 2883 N N . ASN A 1 379 ? -5.675 8.269 24.961 1.00 20.96 562 ASN A N 1
ATOM 2884 C CA . ASN A 1 379 ? -5.750 8.823 26.316 1.00 22.02 562 ASN A CA 1
ATOM 2885 C C . ASN A 1 379 ? -7.072 8.533 27.029 1.00 21.62 562 ASN A C 1
ATOM 2886 O O . ASN A 1 379 ? -7.305 9.019 28.137 1.00 21.40 562 ASN A O 1
ATOM 2891 N N . ASP A 1 380 ? -7.925 7.721 26.406 1.00 21.14 563 ASP A N 1
ATOM 2892 C CA . ASP A 1 380 ? -9.206 7.403 27.019 1.00 21.19 563 ASP A CA 1
ATOM 2893 C C . ASP A 1 380 ? -9.080 6.107 27.801 1.00 19.86 563 ASP A C 1
ATOM 2894 O O . ASP A 1 380 ? -8.949 5.035 27.220 1.00 20.05 563 ASP A O 1
ATOM 2899 N N . ARG A 1 381 ? -9.130 6.219 29.123 1.00 18.55 564 ARG A N 1
ATOM 2900 C CA . ARG A 1 381 ? -8.829 5.092 30.002 1.00 17.30 564 ARG A CA 1
ATOM 2901 C C . ARG A 1 381 ? -10.082 4.515 30.653 1.00 16.70 564 ARG A C 1
ATOM 2902 O O . ARG A 1 381 ? -9.997 3.670 31.540 1.00 16.57 564 ARG A O 1
ATOM 2910 N N . LYS A 1 382 ? -11.247 4.985 30.216 1.00 16.33 565 LYS A N 1
ATOM 2911 C CA . LYS A 1 382 ? -12.518 4.529 30.785 1.00 15.28 565 LYS A CA 1
ATOM 2912 C C . LYS A 1 382 ? -12.771 3.043 30.589 1.00 14.87 565 LYS A C 1
ATOM 2913 O O . LYS A 1 382 ? -13.436 2.406 31.450 1.00 13.10 565 LYS A O 1
ATOM 2919 N N . TRP A 1 383 ? -12.213 2.485 29.491 1.00 13.22 566 TRP A N 1
ATOM 2920 C CA . TRP A 1 383 ? -12.444 1.078 29.174 1.00 13.61 566 TRP A CA 1
ATOM 2921 C C . TRP A 1 383 ? -11.839 0.194 30.268 1.00 15.10 566 TRP A C 1
ATOM 2922 O O . TRP A 1 383 ? -12.114 -1.017 30.320 1.00 16.26 566 TRP A O 1
ATOM 2933 N N . CYS A 1 384 ? -10.986 0.787 31.110 1.00 15.04 567 CYS A N 1
ATOM 2934 C CA . CYS A 1 384 ? -10.179 -0.058 32.039 1.00 14.52 567 CYS A CA 1
ATOM 2935 C C . CYS A 1 384 ? -11.058 -0.452 33.200 1.00 14.48 567 CYS A C 1
ATOM 2936 O O . CYS A 1 384 ? -10.722 -1.341 33.999 1.00 13.97 567 CYS A O 1
ATOM 2939 N N . PHE A 1 385 ? -12.212 0.207 33.263 1.00 15.47 568 PHE A N 1
ATOM 2940 C CA . PHE A 1 385 ? -13.087 0.089 34.403 1.00 17.08 568 PHE A CA 1
ATOM 2941 C C . PHE A 1 385 ? -14.477 -0.385 33.957 1.00 17.34 568 PHE A C 1
ATOM 2942 O O . PHE A 1 385 ? -15.357 -0.541 34.791 1.00 15.37 568 PHE A O 1
ATOM 2950 N N . GLU A 1 386 ? -14.690 -0.604 32.656 1.00 18.05 569 GLU A N 1
ATOM 2951 C CA . GLU A 1 386 ? -16.079 -0.791 32.202 1.00 19.00 569 GLU A CA 1
ATOM 2952 C C . GLU A 1 386 ? -16.487 -2.231 31.921 1.00 19.17 569 GLU A C 1
ATOM 2953 O O . GLU A 1 386 ? -17.656 -2.496 31.648 1.00 19.08 569 GLU A O 1
ATOM 2959 N N . GLY A 1 387 ? -15.525 -3.151 31.995 1.00 18.59 570 GLY A N 1
ATOM 2960 C CA . GLY A 1 387 ? -15.805 -4.563 31.804 1.00 18.53 570 GLY A CA 1
ATOM 2961 C C . GLY A 1 387 ? -16.682 -5.132 32.912 1.00 18.78 570 GLY A C 1
ATOM 2962 O O . GLY A 1 387 ? -17.037 -4.426 33.869 1.00 18.93 570 GLY A O 1
ATOM 2963 N N . PRO A 1 388 ? -17.042 -6.408 32.778 1.00 19.02 571 PRO A N 1
ATOM 2964 C CA . PRO A 1 388 ? -17.838 -7.110 33.792 1.00 19.41 571 PRO A CA 1
ATOM 2965 C C . PRO A 1 388 ? -16.977 -7.609 34.954 1.00 19.46 571 PRO A C 1
ATOM 2966 O O . PRO A 1 388 ? -15.749 -7.494 34.902 1.00 18.69 571 PRO A O 1
ATOM 2970 N N . GLU A 1 389 ? -17.628 -8.169 35.972 1.00 18.54 572 GLU A N 1
ATOM 2971 C CA . GLU A 1 389 ? -16.960 -8.658 37.178 1.00 19.22 572 GLU A CA 1
ATOM 2972 C C . GLU A 1 389 ? -15.956 -9.762 36.902 1.00 19.79 572 GLU A C 1
ATOM 2973 O O . GLU A 1 389 ? -14.947 -9.872 37.601 1.00 19.55 572 GLU A O 1
ATOM 2979 N N . GLU A 1 390 ? -16.242 -10.577 35.886 1.00 20.79 573 GLU A N 1
ATOM 2980 C CA . GLU A 1 390 ? -15.365 -11.684 35.481 1.00 21.34 573 GLU A CA 1
ATOM 2981 C C . GLU A 1 390 ? -14.049 -11.217 34.873 1.00 20.14 573 GLU A C 1
ATOM 2982 O O . GLU A 1 390 ? -13.169 -12.025 34.576 1.00 20.36 573 GLU A O 1
ATOM 2988 N N . HIS A 1 391 ? -13.931 -9.909 34.680 1.00 19.72 574 HIS A N 1
ATOM 2989 C CA . HIS A 1 391 ? -12.733 -9.308 34.115 1.00 18.78 574 HIS A CA 1
ATOM 2990 C C . HIS A 1 391 ? -11.961 -8.555 35.195 1.00 17.99 574 HIS A C 1
ATOM 2991 O O . HIS A 1 391 ? -10.957 -7.875 34.909 1.00 15.85 574 HIS A O 1
ATOM 2998 N N . GLU A 1 392 ? -12.448 -8.670 36.430 1.00 16.94 575 GLU A N 1
ATOM 2999 C CA . GLU A 1 392 ? -11.804 -8.060 37.590 1.00 17.51 575 GLU A CA 1
ATOM 3000 C C . GLU A 1 392 ? -10.401 -8.622 37.741 1.00 17.16 575 GLU A C 1
ATOM 3001 O O . GLU A 1 392 ? -10.196 -9.827 37.598 1.00 17.71 575 GLU A O 1
ATOM 3007 N N . ILE A 1 393 ? -9.427 -7.752 37.987 1.00 16.89 576 ILE A N 1
ATOM 3008 C CA . ILE A 1 393 ? -8.048 -8.202 38.119 1.00 16.95 576 ILE A CA 1
ATOM 3009 C C . ILE A 1 393 ? -7.733 -8.398 39.592 1.00 16.68 576 ILE A C 1
ATOM 3010 O O . ILE A 1 393 ? -8.198 -7.635 40.433 1.00 14.27 576 ILE A O 1
ATOM 3015 N N . LEU A 1 394 ? -6.953 -9.430 39.897 1.00 16.64 577 LEU A N 1
ATOM 3016 C CA . LEU A 1 394 ? -6.611 -9.751 41.282 1.00 17.19 577 LEU A CA 1
ATOM 3017 C C . LEU A 1 394 ? -5.114 -9.579 41.512 1.00 17.89 577 LEU A C 1
ATOM 3018 O O . LEU A 1 394 ? -4.321 -9.810 40.605 1.00 17.49 577 LEU A O 1
ATOM 3023 N N . ASN A 1 395 ? -4.726 -9.183 42.722 1.00 19.15 578 ASN A N 1
ATOM 3024 C CA . ASN A 1 395 ? -3.310 -9.094 43.067 1.00 20.93 578 ASN A CA 1
ATOM 3025 C C . ASN A 1 395 ? -2.759 -10.449 43.526 1.00 22.46 578 ASN A C 1
ATOM 3026 O O . ASN A 1 395 ? -3.488 -11.449 43.564 1.00 22.32 578 ASN A O 1
ATOM 3031 N N . ASP A 1 396 ? -1.480 -10.471 43.892 1.00 23.85 579 ASP A N 1
ATOM 3032 C CA . ASP A 1 396 ? -0.798 -11.715 44.263 1.00 25.51 579 ASP A CA 1
ATOM 3033 C C . ASP A 1 396 ? -1.363 -12.436 45.490 1.00 24.77 579 ASP A C 1
ATOM 3034 O O . ASP A 1 396 ? -1.034 -13.601 45.722 1.00 24.78 579 ASP A O 1
ATOM 3039 N N . SER A 1 397 ? -2.206 -11.755 46.268 1.00 24.18 580 SER A N 1
ATOM 3040 C CA . SER A 1 397 ? -2.864 -12.400 47.413 1.00 23.87 580 SER A CA 1
ATOM 3041 C C . SER A 1 397 ? -4.357 -12.682 47.171 1.00 23.81 580 SER A C 1
ATOM 3042 O O . SER A 1 397 ? -5.096 -13.000 48.105 1.00 23.42 580 SER A O 1
ATOM 3045 N N . GLY A 1 398 ? -4.798 -12.560 45.921 1.00 23.66 581 GLY A N 1
ATOM 3046 C CA . GLY A 1 398 ? -6.165 -12.912 45.556 1.00 23.64 581 GLY A CA 1
ATOM 3047 C C . GLY A 1 398 ? -7.248 -11.886 45.863 1.00 23.79 581 GLY A C 1
ATOM 3048 O O . GLY A 1 398 ? -8.443 -12.232 45.899 1.00 23.56 581 GLY A O 1
ATOM 3049 N N . GLU A 1 399 ? -6.840 -10.623 46.072 1.00 24.01 582 GLU A N 1
ATOM 3050 C CA . GLU A 1 399 ? -7.792 -9.536 46.317 1.00 24.16 582 GLU A CA 1
ATOM 3051 C C . GLU A 1 399 ? -8.069 -8.690 45.066 1.00 23.36 582 GLU A C 1
ATOM 3052 O O . GLU A 1 399 ? -7.193 -8.492 44.234 1.00 22.02 582 GLU A O 1
ATOM 3058 N N . THR A 1 400 ? -9.293 -8.178 44.967 1.00 22.86 583 THR A N 1
ATOM 3059 C CA . THR A 1 400 ? -9.676 -7.259 43.899 1.00 22.49 583 THR A CA 1
ATOM 3060 C C . THR A 1 400 ? -8.757 -6.045 43.866 1.00 20.96 583 THR A C 1
ATOM 3061 O O . THR A 1 400 ? -8.457 -5.458 44.903 1.00 21.09 583 THR A O 1
ATOM 3065 N N . VAL A 1 401 ? -8.320 -5.671 42.670 1.00 19.59 584 VAL A N 1
ATOM 3066 C CA . VAL A 1 401 ? -7.506 -4.479 42.503 1.00 18.58 584 VAL A CA 1
ATOM 3067 C C . VAL A 1 401 ? -8.405 -3.291 42.202 1.00 18.88 584 VAL A C 1
ATOM 3068 O O . VAL A 1 401 ? -9.249 -3.354 41.324 1.00 19.19 584 VAL A O 1
ATOM 3072 N N . LYS A 1 402 ? -8.229 -2.206 42.939 1.00 20.05 585 LYS A N 1
ATOM 3073 C CA . LYS A 1 402 ? -8.959 -0.986 42.641 1.00 20.86 585 LYS A CA 1
ATOM 3074 C C . LYS A 1 402 ? -7.959 0.137 42.393 1.00 21.31 585 LYS A C 1
ATOM 3075 O O . LYS A 1 402 ? -6.921 0.199 43.048 1.00 21.98 585 LYS A O 1
ATOM 3081 N N . CYS A 1 403 ? -8.260 1.024 41.451 1.00 21.58 586 CYS A N 1
ATOM 3082 C CA . CYS A 1 403 ? -7.440 2.224 41.279 1.00 21.88 586 CYS A CA 1
ATOM 3083 C C . CYS A 1 403 ? -8.228 3.430 40.758 1.00 21.95 586 CYS A C 1
ATOM 3084 O O . CYS A 1 403 ? -9.449 3.369 40.602 1.00 22.05 586 CYS A O 1
ATOM 3087 N N . ARG A 1 404 ? -7.512 4.523 40.508 1.00 22.04 587 ARG A N 1
ATOM 3088 C CA . ARG A 1 404 ? -8.122 5.811 40.176 1.00 22.19 587 ARG A CA 1
ATOM 3089 C C . ARG A 1 404 ? -8.611 5.863 38.728 1.00 22.00 587 ARG A C 1
ATOM 3090 O O . ARG A 1 404 ? -7.810 6.064 37.806 1.00 22.46 587 ARG A O 1
ATOM 3098 N N . ALA A 1 405 ? -9.932 5.669 38.522 1.00 21.83 588 ALA A N 1
ATOM 3099 C CA . ALA A 1 405 ? -10.475 5.829 37.169 1.00 21.28 588 ALA A CA 1
ATOM 3100 C C . ALA A 1 405 ? -10.539 7.333 36.798 1.00 21.29 588 ALA A C 1
ATOM 3101 O O . ALA A 1 405 ? -10.335 8.215 37.657 1.00 20.42 588 ALA A O 1
ATOM 3103 N N . PRO A 1 406 ? -10.823 7.627 35.526 1.00 21.14 589 PRO A N 1
ATOM 3104 C CA . PRO A 1 406 ? -10.878 9.013 35.042 1.00 21.62 589 PRO A CA 1
ATOM 3105 C C . PRO A 1 406 ? -11.975 9.769 35.766 1.00 21.80 589 PRO A C 1
ATOM 3106 O O . PRO A 1 406 ? -13.123 9.321 35.748 1.00 22.54 589 PRO A O 1
ATOM 3110 N N . GLY A 1 407 ? -11.625 10.894 36.385 1.00 22.09 590 GLY A N 1
ATOM 3111 C CA . GLY A 1 407 ? -12.536 11.597 37.276 1.00 22.15 590 GLY A CA 1
ATOM 3112 C C . GLY A 1 407 ? -12.039 11.383 38.702 1.00 22.40 590 GLY A C 1
ATOM 3113 O O . GLY A 1 407 ? -12.491 12.043 39.642 1.00 22.36 590 GLY A O 1
ATOM 3114 N N . GLY A 1 408 ? -11.113 10.421 38.855 1.00 22.49 591 GLY A N 1
ATOM 3115 C CA . GLY A 1 408 ? -10.386 10.233 40.112 1.00 23.11 591 GLY A CA 1
ATOM 3116 C C . GLY A 1 408 ? -10.894 9.129 41.021 1.00 22.99 591 GLY A C 1
ATOM 3117 O O . GLY A 1 408 ? -10.243 8.789 42.022 1.00 22.93 591 GLY A O 1
ATOM 3118 N N . ALA A 1 409 ? -12.063 8.557 40.699 1.00 23.01 592 ALA A N 1
ATOM 3119 C CA . ALA A 1 409 ? -12.744 7.708 41.690 1.00 22.63 592 ALA A CA 1
ATOM 3120 C C . ALA A 1 409 ? -12.093 6.342 41.758 1.00 22.49 592 ALA A C 1
ATOM 3121 O O . ALA A 1 409 ? -11.600 5.820 40.746 1.00 22.28 592 ALA A O 1
ATOM 3123 N N . LYS A 1 410 ? -12.074 5.766 42.959 1.00 22.02 593 LYS A N 1
ATOM 3124 C CA . LYS A 1 410 ? -11.456 4.462 43.166 1.00 21.42 593 LYS A CA 1
ATOM 3125 C C . LYS A 1 410 ? -12.391 3.363 42.657 1.00 20.64 593 LYS A C 1
ATOM 3126 O O . LYS A 1 410 ? -13.440 3.099 43.243 1.00 20.70 593 LYS A O 1
ATOM 3132 N N . LYS A 1 411 ? -12.007 2.719 41.552 1.00 20.58 594 LYS A N 1
ATOM 3133 C CA . LYS A 1 411 ? -12.874 1.727 40.935 1.00 19.41 594 LYS A CA 1
ATOM 3134 C C . LYS A 1 411 ? -12.157 0.398 40.653 1.00 19.57 594 LYS A C 1
ATOM 3135 O O . LYS A 1 411 ? -10.932 0.362 40.299 1.00 18.83 594 LYS A O 1
ATOM 3141 N N . PRO A 1 412 ? -12.916 -0.705 40.806 1.00 18.18 595 PRO A N 1
ATOM 3142 C CA . PRO A 1 412 ? -12.353 -2.021 40.494 1.00 16.82 595 PRO A CA 1
ATOM 3143 C C . PRO A 1 412 ? -11.739 -2.004 39.103 1.00 16.37 595 PRO A C 1
ATOM 3144 O O . PRO A 1 412 ? -12.332 -1.498 38.147 1.00 16.38 595 PRO A O 1
ATOM 3148 N N . LEU A 1 413 ? -10.532 -2.532 38.993 1.00 14.69 596 LEU A N 1
ATOM 3149 C CA . LEU A 1 413 ? -9.904 -2.644 37.698 1.00 14.42 596 LEU A CA 1
ATOM 3150 C C . LEU A 1 413 ? -10.617 -3.773 36.955 1.00 13.23 596 LEU A C 1
ATOM 3151 O O . LEU A 1 413 ? -10.491 -4.937 37.328 1.00 13.30 596 LEU A O 1
ATOM 3156 N N . ARG A 1 414 ? -11.417 -3.415 35.956 1.00 12.11 597 ARG A N 1
ATOM 3157 C CA . ARG A 1 414 ? -12.186 -4.395 35.182 1.00 12.08 597 ARG A CA 1
ATOM 3158 C C . ARG A 1 414 ? -12.168 -3.945 33.726 1.00 12.72 597 ARG A C 1
ATOM 3159 O O . ARG A 1 414 ? -13.078 -3.243 33.269 1.00 11.77 597 ARG A O 1
ATOM 3167 N N . PRO A 1 415 ? -11.117 -4.307 33.003 1.00 11.98 598 PRO A N 1
ATOM 3168 C CA . PRO A 1 415 ? -11.024 -3.925 31.597 1.00 12.84 598 PRO A CA 1
ATOM 3169 C C . PRO A 1 415 ? -12.134 -4.563 30.767 1.00 13.23 598 PRO A C 1
ATOM 3170 O O . PRO A 1 415 ? -12.540 -5.687 31.052 1.00 13.17 598 PRO A O 1
ATOM 3174 N N . ARG A 1 416 ? -12.601 -3.850 29.743 1.00 13.49 599 ARG A N 1
ATOM 3175 C CA . ARG A 1 416 ? -13.543 -4.398 28.752 1.00 14.93 599 ARG A CA 1
ATOM 3176 C C . ARG A 1 416 ? -13.101 -5.672 28.040 1.00 14.39 599 ARG A C 1
ATOM 3177 O O . ARG A 1 416 ? -13.939 -6.523 27.717 1.00 13.18 599 ARG A O 1
ATOM 3185 N N . TRP A 1 417 ? -11.800 -5.748 27.745 1.00 13.97 600 TRP A N 1
ATOM 3186 C CA . TRP A 1 417 ? -11.180 -6.878 27.088 1.00 13.96 600 TRP A CA 1
ATOM 3187 C C . TRP A 1 417 ? -10.105 -7.433 28.024 1.00 14.10 600 TRP A C 1
ATOM 3188 O O . TRP A 1 417 ? -9.340 -6.673 28.613 1.00 14.72 600 TRP A O 1
ATOM 3199 N N . CYS A 1 418 ? -10.050 -8.752 28.137 1.00 13.42 601 CYS A N 1
ATOM 3200 C CA . CYS A 1 418 ? -9.219 -9.423 29.125 1.00 14.25 601 CYS A CA 1
ATOM 3201 C C . CYS A 1 418 ? -7.980 -10.026 28.485 1.00 13.33 601 CYS A C 1
ATOM 3202 O O . CYS A 1 418 ? -8.090 -10.955 27.701 1.00 13.84 601 CYS A O 1
ATOM 3205 N N . ASP A 1 419 ? -6.805 -9.494 28.813 1.00 13.57 602 ASP A N 1
ATOM 3206 C CA . ASP A 1 419 ? -5.562 -10.053 28.281 1.00 11.70 602 ASP A CA 1
ATOM 3207 C C . ASP A 1 419 ? -4.708 -10.271 29.515 1.00 11.27 602 ASP A C 1
ATOM 3208 O O . ASP A 1 419 ? -4.289 -9.305 30.145 1.00 11.70 602 ASP A O 1
ATOM 3213 N N . GLU A 1 420 ? -4.493 -11.530 29.886 1.00 9.67 603 GLU A N 1
ATOM 3214 C CA . GLU A 1 420 ? -3.816 -11.823 31.158 1.00 10.93 603 GLU A CA 1
ATOM 3215 C C . GLU A 1 420 ? -2.365 -11.330 31.238 1.00 10.39 603 GLU A C 1
ATOM 3216 O O . GLU A 1 420 ? -1.791 -11.344 32.332 1.00 9.72 603 GLU A O 1
ATOM 3222 N N . ARG A 1 421 ? -1.775 -10.899 30.110 1.00 10.01 604 ARG A N 1
ATOM 3223 C CA . ARG A 1 421 ? -0.395 -10.374 30.167 1.00 11.28 604 ARG A CA 1
ATOM 3224 C C . ARG A 1 421 ? -0.269 -9.037 30.895 1.00 12.27 604 ARG A C 1
ATOM 3225 O O . ARG A 1 421 ? 0.830 -8.656 31.311 1.00 10.90 604 ARG A O 1
ATOM 3233 N N . VAL A 1 422 ? -1.390 -8.321 31.050 1.00 11.50 605 VAL A N 1
ATOM 3234 C CA . VAL A 1 422 ? -1.359 -7.060 31.809 1.00 12.84 605 VAL A CA 1
ATOM 3235 C C . VAL A 1 422 ? -1.423 -7.269 33.328 1.00 13.09 605 VAL A C 1
ATOM 3236 O O . VAL A 1 422 ? -1.181 -6.338 34.106 1.00 14.58 605 VAL A O 1
ATOM 3240 N N . SER A 1 423 ? -1.741 -8.484 33.769 1.00 13.06 606 SER A N 1
ATOM 3241 C CA . SER A 1 423 ? -1.846 -8.736 35.215 1.00 15.03 606 SER A CA 1
ATOM 3242 C C . SER A 1 423 ? -1.125 -9.998 35.674 1.00 15.19 606 SER A C 1
ATOM 3243 O O . SER A 1 423 ? -1.367 -10.473 36.777 1.00 15.81 606 SER A O 1
ATOM 3246 N N . SER A 1 424 ? -0.254 -10.531 34.824 1.00 16.30 607 SER A N 1
ATOM 3247 C CA . SER A 1 424 ? 0.389 -11.825 35.065 1.00 18.89 607 SER A CA 1
ATOM 3248 C C . SER A 1 424 ? 1.340 -11.834 36.264 1.00 19.75 607 SER A C 1
ATOM 3249 O O . SER A 1 424 ? 1.479 -12.858 36.945 1.00 20.55 607 SER A O 1
ATOM 3252 N N . ASP A 1 425 ? 2.008 -10.716 36.521 1.00 19.06 608 ASP A N 1
ATOM 3253 C CA . ASP A 1 425 ? 2.806 -10.615 37.746 1.00 20.14 608 ASP A CA 1
ATOM 3254 C C . ASP A 1 425 ? 2.762 -9.212 38.303 1.00 19.12 608 ASP A C 1
ATOM 3255 O O . ASP A 1 425 ? 2.195 -8.303 37.702 1.00 17.26 608 ASP A O 1
ATOM 3260 N N . GLN A 1 426 ? 3.383 -9.048 39.459 1.00 18.63 609 GLN A N 1
ATOM 3261 C CA . GLN A 1 426 ? 3.469 -7.756 40.111 1.00 19.02 609 GLN A CA 1
ATOM 3262 C C . GLN A 1 426 ? 3.906 -6.618 39.181 1.00 17.83 609 GLN A C 1
ATOM 3263 O O . GLN A 1 426 ? 3.301 -5.549 39.181 1.00 16.88 609 GLN A O 1
ATOM 3269 N N . SER A 1 427 ? 4.973 -6.840 38.416 1.00 18.13 610 SER A N 1
ATOM 3270 C CA . SER A 1 427 ? 5.529 -5.793 37.562 1.00 18.76 610 SER A CA 1
ATOM 3271 C C . SER A 1 427 ? 4.517 -5.370 36.510 1.00 18.76 610 SER A C 1
ATOM 3272 O O . SER A 1 427 ? 4.293 -4.181 36.296 1.00 19.30 610 SER A O 1
ATOM 3275 N N . ALA A 1 428 ? 3.903 -6.347 35.852 1.00 17.19 611 ALA A N 1
ATOM 3276 C CA . ALA A 1 428 ? 2.934 -6.037 34.814 1.00 16.41 611 ALA A CA 1
ATOM 3277 C C . ALA A 1 428 ? 1.734 -5.322 35.407 1.00 15.60 611 ALA A C 1
ATOM 3278 O O . ALA A 1 428 ? 1.238 -4.365 34.834 1.00 16.11 611 ALA A O 1
ATOM 3280 N N . LEU A 1 429 ? 1.271 -5.798 36.556 1.00 15.01 612 LEU A N 1
ATOM 3281 C CA . LEU A 1 429 ? 0.098 -5.237 37.190 1.00 15.62 612 LEU A CA 1
ATOM 3282 C C . LEU A 1 429 ? 0.308 -3.752 37.538 1.00 15.85 612 LEU A C 1
ATOM 3283 O O . LEU A 1 429 ? -0.509 -2.902 37.185 1.00 15.18 612 LEU A O 1
ATOM 3288 N N . SER A 1 430 ? 1.408 -3.430 38.207 1.00 16.72 613 SER A N 1
ATOM 3289 C CA . SER A 1 430 ? 1.640 -2.022 38.565 1.00 17.58 613 SER A CA 1
ATOM 3290 C C . SER A 1 430 ? 1.789 -1.127 37.327 1.00 16.89 613 SER A C 1
ATOM 3291 O O . SER A 1 430 ? 1.384 0.032 37.359 1.00 16.24 613 SER A O 1
ATOM 3294 N N . GLU A 1 431 ? 2.331 -1.671 36.235 1.00 16.88 614 GLU A N 1
ATOM 3295 C CA . GLU A 1 431 ? 2.344 -0.953 34.953 1.00 17.09 614 GLU A CA 1
ATOM 3296 C C . GLU A 1 431 ? 0.927 -0.770 34.382 1.00 15.67 614 GLU A C 1
ATOM 3297 O O . GLU A 1 431 ? 0.566 0.311 33.917 1.00 14.03 614 GLU A O 1
ATOM 3303 N N . PHE A 1 432 ? 0.111 -1.820 34.415 1.00 14.39 615 PHE A N 1
ATOM 3304 C CA . PHE A 1 432 ? -1.253 -1.664 33.933 1.00 13.43 615 PHE A CA 1
ATOM 3305 C C . PHE A 1 432 ? -2.038 -0.658 34.778 1.00 13.37 615 PHE A C 1
ATOM 3306 O O . PHE A 1 432 ? -2.819 0.130 34.243 1.00 14.80 615 PHE A O 1
ATOM 3314 N N . ILE A 1 433 ? -1.817 -0.654 36.088 1.00 12.77 616 ILE A N 1
ATOM 3315 C CA . ILE A 1 433 ? -2.507 0.303 36.954 1.00 13.03 616 ILE A CA 1
ATOM 3316 C C . ILE A 1 433 ? -2.091 1.742 36.617 1.00 13.26 616 ILE A C 1
ATOM 3317 O O . ILE A 1 433 ? -2.923 2.647 36.521 1.00 12.53 616 ILE A O 1
ATOM 3322 N N . LYS A 1 434 ? -0.793 1.951 36.444 1.00 14.15 617 LYS A N 1
ATOM 3323 C CA . LYS A 1 434 ? -0.294 3.268 36.044 1.00 15.70 617 LYS A CA 1
ATOM 3324 C C . LYS A 1 434 ? -0.955 3.745 34.737 1.00 15.21 617 LYS A C 1
ATOM 3325 O O . LYS A 1 434 ? -1.326 4.911 34.609 1.00 15.09 617 LYS A O 1
ATOM 3331 N N . PHE A 1 435 ? -1.106 2.833 33.779 1.00 14.97 618 PHE A N 1
ATOM 3332 C CA . PHE A 1 435 ? -1.813 3.119 32.532 1.00 14.95 618 PHE A CA 1
ATOM 3333 C C . PHE A 1 435 ? -3.288 3.454 32.761 1.00 14.73 618 PHE A C 1
ATOM 3334 O O . PHE A 1 435 ? -3.794 4.449 32.243 1.00 13.65 618 PHE A O 1
ATOM 3342 N N . ALA A 1 436 ? -3.972 2.607 33.528 1.00 14.46 619 ALA A N 1
ATOM 3343 C CA . ALA A 1 436 ? -5.395 2.796 33.812 1.00 15.54 619 ALA A CA 1
ATOM 3344 C C . ALA A 1 436 ? -5.663 4.135 34.494 1.00 16.34 619 ALA A C 1
ATOM 3345 O O . ALA A 1 436 ? -6.702 4.761 34.259 1.00 16.11 619 ALA A O 1
ATOM 3347 N N . GLU A 1 437 ? -4.731 4.565 35.345 1.00 18.26 620 GLU A N 1
ATOM 3348 C CA . GLU A 1 437 ? -4.922 5.778 36.151 1.00 20.52 620 GLU A CA 1
ATOM 3349 C C . GLU A 1 437 ? -4.558 7.048 35.389 1.00 22.22 620 GLU A C 1
ATOM 3350 O O . GLU A 1 437 ? -4.566 8.137 35.948 1.00 21.69 620 GLU A O 1
ATOM 3356 N N . GLY A 1 438 ? -4.248 6.902 34.107 1.00 24.83 621 GLY A N 1
ATOM 3357 C CA . GLY A 1 438 ? -3.777 8.016 33.308 1.00 28.33 621 GLY A CA 1
ATOM 3358 C C . GLY A 1 438 ? -2.281 7.869 33.142 1.00 30.98 621 GLY A C 1
ATOM 3359 O O . GLY A 1 438 ? -1.802 7.388 32.107 1.00 32.14 621 GLY A O 1
ATOM 3360 N N . ARG A 1 439 ? -1.541 8.258 34.172 1.00 33.38 622 ARG A N 1
ATOM 3361 C CA . ARG A 1 439 ? -0.095 8.065 34.186 1.00 36.00 622 ARG A CA 1
ATOM 3362 C C . ARG A 1 439 ? 0.464 8.049 35.608 1.00 36.48 622 ARG A C 1
ATOM 3363 O O . ARG A 1 439 ? 1.611 7.659 35.821 1.00 37.13 622 ARG A O 1
ATOM 3371 N N . ARG A 1 440 ? -0.340 8.473 36.577 1.00 36.93 623 ARG A N 1
ATOM 3372 C CA . ARG A 1 440 ? 0.096 8.479 37.972 1.00 37.48 623 ARG A CA 1
ATOM 3373 C C . ARG A 1 440 ? -0.246 7.147 38.642 1.00 37.47 623 ARG A C 1
ATOM 3374 O O . ARG A 1 440 ? 0.573 6.227 38.756 1.00 37.21 623 ARG A O 1
#

B-factor: mean 20.77, std 10.66, range [3.76, 73.63]

Organism: Yellow fever virus (strain 17D vaccine) (NCBI:txid11090)

Sequence (431 aa):
SHMLKKGMTTVLDFHPGAGKTRRFLPQILAECARRRLRTLVLAPTRVVLSEMKEAFHGLDVKFHTQAFSAHGSGREVIDAMCHATLTYRMLEPTRVVNWEVIIMDEAHFLDPASIAARGWAAHRARANESATILMTATPPGTSDEFPHSNGEIEDVQTDIPSEPWNTGHDWILADKRPTAWFLPSIRAANVMAASLRKAGKSVVVLNRKTFEKKPDFILATDIAEMGANLCVERVLDCRTAFKPVLVDEGRKVAIKGPLRISASSAAQRRGRIGRNPNRDGDSYYYSEPTSENNAHHVCWLEASMLLDNMEVRGGMVAPLYGVEGTKTPVSPGEMRLRDDQRKVFRELVRNCDLPVWLSWQVAKAGLKTNDRKWCFEGPEEHEILNDSGETVKCRAPGGAKKPLRPRWCDERVSSDQSALSEFIKFAEGRR

CATH classification: 3.40.50.300 (+1 more: 3.40.50.300)